Protein AF-0000000080268699 (afdb_homodimer)

Radius of gyration: 21.42 Å; Cα contacts (8 Å, |Δi|>4): 950; chains: 2; bounding box: 48×57×54 Å

Structure (mmCIF, N/CA/C/O backbone):
data_AF-0000000080268699-model_v1
#
loop_
_entity.id
_entity.type
_entity.pdbx_description
1 polymer 'Precorrin-6Y C5,15-methyltransferase (Decarboxylating)'
#
loop_
_atom_site.group_PDB
_atom_site.id
_atom_site.type_symbol
_atom_site.label_atom_id
_atom_site.label_alt_id
_atom_site.label_comp_id
_atom_site.label_asym_id
_atom_site.label_entity_id
_atom_site.label_seq_id
_atom_site.pdbx_PDB_ins_code
_atom_site.Cartn_x
_atom_site.Cartn_y
_atom_site.Cartn_z
_atom_site.occupancy
_atom_site.B_iso_or_equiv
_atom_site.auth_seq_id
_atom_site.auth_comp_id
_atom_site.auth_asym_id
_atom_site.auth_atom_id
_atom_site.pdbx_PDB_model_num
ATOM 1 N N . MET A 1 1 ? 3.432 -31.562 -0.06 1 67.75 1 MET A N 1
ATOM 2 C CA . MET A 1 1 ? 3.104 -30.234 -0.581 1 67.75 1 MET A CA 1
ATOM 3 C C . MET A 1 1 ? 4.363 -29.484 -1.008 1 67.75 1 MET A C 1
ATOM 5 O O . MET A 1 1 ? 5.434 -29.688 -0.439 1 67.75 1 MET A O 1
ATOM 9 N N . GLN A 1 2 ? 4.359 -28.906 -2.238 1 90.81 2 GLN A N 1
ATOM 10 C CA . GLN A 1 2 ? 5.551 -28.234 -2.742 1 90.81 2 GLN A CA 1
ATOM 11 C C . GLN A 1 2 ? 5.914 -27.031 -1.877 1 90.81 2 GLN A C 1
ATOM 13 O O . GLN A 1 2 ? 5.035 -26.266 -1.478 1 90.81 2 GLN A O 1
ATOM 18 N N . ASN A 1 3 ? 7.18 -27.047 -1.435 1 97.25 3 ASN A N 1
ATOM 19 C CA . ASN A 1 3 ? 7.645 -25.906 -0.644 1 97.25 3 ASN A CA 1
ATOM 20 C C . ASN A 1 3 ? 7.426 -24.594 -1.375 1 97.25 3 ASN A C 1
ATOM 22 O O . ASN A 1 3 ? 7.34 -24.562 -2.604 1 97.25 3 ASN A O 1
ATOM 26 N N . LYS A 1 4 ? 7.285 -23.594 -0.6 1 98.5 4 LYS A N 1
ATOM 27 C CA . LYS A 1 4 ? 6.926 -22.297 -1.169 1 98.5 4 LYS A CA 1
ATOM 28 C C . LYS A 1 4 ? 8.023 -21.266 -0.925 1 98.5 4 LYS A C 1
ATOM 30 O O . LYS A 1 4 ? 8.852 -21.438 -0.022 1 98.5 4 LYS A O 1
ATOM 35 N N . ILE A 1 5 ? 8.039 -20.297 -1.809 1 98.88 5 ILE A N 1
ATOM 36 C CA . ILE A 1 5 ? 8.758 -19.047 -1.569 1 98.88 5 ILE A CA 1
ATOM 37 C C . ILE A 1 5 ? 7.832 -18.047 -0.887 1 98.88 5 ILE A C 1
ATOM 39 O O . ILE A 1 5 ? 6.824 -17.625 -1.464 1 98.88 5 ILE A O 1
ATOM 43 N N . ILE A 1 6 ? 8.141 -17.688 0.311 1 98.88 6 ILE A N 1
ATOM 44 C CA . ILE A 1 6 ? 7.383 -16.688 1.041 1 98.88 6 ILE A CA 1
ATOM 45 C C . ILE A 1 6 ? 8.117 -15.344 0.971 1 98.88 6 ILE A C 1
ATOM 47 O O . ILE A 1 6 ? 9.18 -15.172 1.574 1 98.88 6 ILE A O 1
ATOM 51 N N . VAL A 1 7 ? 7.59 -14.461 0.186 1 98.88 7 VAL A N 1
ATOM 52 C CA . VAL A 1 7 ? 8.203 -13.148 0.042 1 98.88 7 VAL A CA 1
ATOM 53 C C . VAL A 1 7 ? 7.527 -12.156 0.992 1 98.88 7 VAL A C 1
ATOM 55 O O . VAL A 1 7 ? 6.316 -11.93 0.911 1 98.88 7 VAL A O 1
ATOM 58 N N . VAL A 1 8 ? 8.312 -11.539 1.861 1 98.88 8 VAL A N 1
ATOM 59 C CA . VAL A 1 8 ? 7.805 -10.703 2.945 1 98.88 8 VAL A CA 1
ATOM 60 C C . VAL A 1 8 ? 8.242 -9.25 2.725 1 98.88 8 VAL A C 1
ATOM 62 O O . VAL A 1 8 ? 9.438 -8.961 2.621 1 98.88 8 VAL A O 1
ATOM 65 N N . GLY A 1 9 ? 7.207 -8.367 2.617 1 98.88 9 GLY A N 1
ATOM 66 C CA . GLY A 1 9 ? 7.52 -6.949 2.725 1 98.88 9 GLY A CA 1
ATOM 67 C C . GLY A 1 9 ? 7.801 -6.508 4.148 1 98.88 9 GLY A C 1
ATOM 68 O O . GLY A 1 9 ? 6.914 -6.559 5.004 1 98.88 9 GLY A O 1
ATOM 69 N N . ILE A 1 10 ? 8.984 -5.992 4.363 1 98.75 10 ILE A N 1
ATOM 70 C CA . ILE A 1 10 ? 9.359 -5.68 5.738 1 98.75 10 ILE A CA 1
ATOM 71 C C . ILE A 1 10 ? 9.188 -4.184 5.992 1 98.75 10 ILE A C 1
ATOM 73 O O . ILE A 1 10 ? 9.625 -3.666 7.023 1 98.75 10 ILE A O 1
ATOM 77 N N . GLY A 1 11 ? 8.602 -3.492 5.055 1 98.31 11 GLY A N 1
ATOM 78 C CA . GLY A 1 11 ? 8.219 -2.105 5.273 1 98.31 11 GLY A CA 1
ATOM 79 C C . GLY A 1 11 ? 9.375 -1.136 5.121 1 98.31 11 GLY A C 1
ATOM 80 O O . GLY A 1 11 ? 10.375 -1.454 4.48 1 98.31 11 GLY A O 1
ATOM 81 N N . PRO A 1 12 ? 9.18 0.073 5.691 1 97.62 12 PRO A N 1
ATOM 82 C CA . PRO A 1 12 ? 10.086 1.186 5.402 1 97.62 12 PRO A CA 1
ATOM 83 C C . PRO A 1 12 ? 11.297 1.226 6.336 1 97.62 12 PRO A C 1
ATOM 85 O O . PRO A 1 12 ? 12 2.238 6.402 1 97.62 12 PRO A O 1
ATOM 88 N N . GLY A 1 13 ? 11.578 0.227 7.109 1 96.06 13 GLY A N 1
ATOM 89 C CA . GLY A 1 13 ? 12.781 0.203 7.926 1 96.06 13 GLY A CA 1
ATOM 90 C C . GLY A 1 13 ? 12.492 0.01 9.406 1 96.06 13 GLY A C 1
ATOM 91 O O . GLY A 1 13 ? 13.031 -0.903 10.031 1 96.06 13 GLY A O 1
ATOM 92 N N . ASN A 1 14 ? 11.609 0.824 9.945 1 96.75 14 ASN A N 1
ATOM 93 C CA . ASN A 1 14 ? 11.188 0.729 11.336 1 96.75 14 ASN A CA 1
ATOM 94 C C . ASN A 1 14 ? 10.391 -0.545 11.594 1 96.75 14 ASN A C 1
ATOM 96 O O . ASN A 1 14 ? 9.367 -0.782 10.953 1 96.75 14 ASN A O 1
ATOM 100 N N . PRO A 1 15 ? 10.797 -1.366 12.539 1 95.81 15 PRO A N 1
ATOM 101 C CA . PRO A 1 15 ? 10.117 -2.643 12.781 1 95.81 15 PRO A CA 1
ATOM 102 C C . PRO A 1 15 ? 8.664 -2.469 13.203 1 95.81 15 PRO A C 1
ATOM 104 O O . PRO A 1 15 ? 7.863 -3.4 13.07 1 95.81 15 PRO A O 1
ATOM 107 N N . ASP A 1 16 ? 8.352 -1.323 13.68 1 97.75 16 ASP A N 1
ATOM 108 C CA . ASP A 1 16 ? 6.973 -1.076 14.094 1 97.75 16 ASP A CA 1
ATOM 109 C C . ASP A 1 16 ? 6.031 -1.044 12.891 1 97.75 16 ASP A C 1
ATOM 111 O O . ASP A 1 16 ? 4.809 -1.042 13.055 1 97.75 16 ASP A O 1
ATOM 115 N N . TYR A 1 17 ? 6.621 -1.088 11.695 1 98.62 17 TYR A N 1
ATOM 116 C CA . TYR A 1 17 ? 5.797 -1.034 10.492 1 98.62 17 TYR A CA 1
ATOM 117 C C . TYR A 1 17 ? 5.836 -2.361 9.742 1 98.62 17 TYR A C 1
ATOM 119 O O . TYR A 1 17 ? 5.387 -2.447 8.602 1 98.62 17 TYR A O 1
ATOM 127 N N . ILE A 1 18 ? 6.387 -3.383 10.297 1 98.69 18 ILE A N 1
ATOM 128 C CA . ILE A 1 18 ? 6.309 -4.723 9.727 1 98.69 18 ILE A CA 1
ATOM 129 C C . ILE A 1 18 ? 5.074 -5.445 10.266 1 98.69 18 ILE A C 1
ATOM 131 O O . ILE A 1 18 ? 4.855 -5.48 11.477 1 98.69 18 ILE A O 1
ATOM 135 N N . VAL A 1 19 ? 4.27 -6.008 9.406 1 98.81 19 VAL A N 1
ATOM 136 C CA . VAL A 1 19 ? 3.07 -6.699 9.875 1 98.81 19 VAL A CA 1
ATOM 137 C C . VAL A 1 19 ? 3.463 -7.977 10.617 1 98.81 19 VAL A C 1
ATOM 139 O O . VAL A 1 19 ? 4.406 -8.664 10.219 1 98.81 19 VAL A O 1
ATOM 142 N N . PRO A 1 20 ? 2.742 -8.359 11.648 1 98.69 20 PRO A N 1
ATOM 143 C CA . PRO A 1 20 ? 3.062 -9.547 12.445 1 98.69 20 PRO A CA 1
ATOM 144 C C . PRO A 1 20 ? 3.145 -10.812 11.602 1 98.69 20 PRO A C 1
ATOM 146 O O . PRO A 1 20 ? 4 -11.664 11.844 1 98.69 20 PRO A O 1
ATOM 149 N N . LYS A 1 21 ? 2.303 -10.961 10.594 1 98.69 21 LYS A N 1
ATOM 150 C CA . LYS A 1 21 ? 2.359 -12.117 9.711 1 98.69 21 LYS A CA 1
ATOM 151 C C . LYS A 1 21 ? 3.744 -12.266 9.086 1 98.69 21 LYS A C 1
ATOM 153 O O . LYS A 1 21 ? 4.27 -13.383 8.984 1 98.69 21 LYS A O 1
ATOM 158 N N . GLY A 1 22 ? 4.285 -11.109 8.664 1 98.69 22 GLY A N 1
ATOM 159 C CA . GLY A 1 22 ? 5.613 -11.109 8.07 1 98.69 22 GLY A CA 1
ATOM 160 C C . GLY A 1 22 ? 6.707 -11.461 9.055 1 98.69 22 GLY A C 1
ATOM 161 O O . GLY A 1 22 ? 7.578 -12.281 8.766 1 98.69 22 GLY A O 1
ATOM 162 N N . LEU A 1 23 ? 6.652 -10.852 10.203 1 98.31 23 LEU A N 1
ATOM 163 C CA . LEU A 1 23 ? 7.656 -11.094 11.234 1 98.3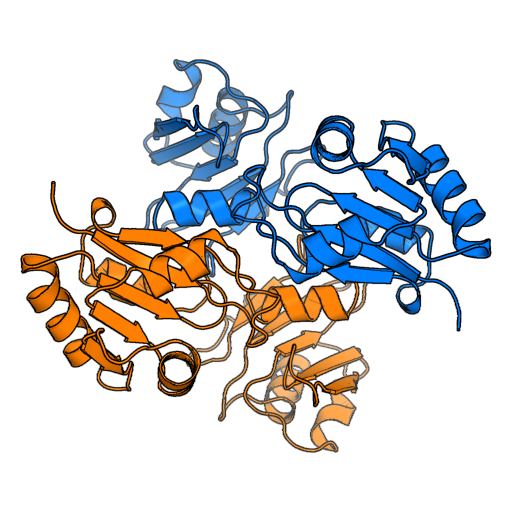1 23 LEU A CA 1
ATOM 164 C C . LEU A 1 23 ? 7.664 -12.562 11.648 1 98.31 23 LEU A C 1
ATOM 166 O O . LEU A 1 23 ? 8.727 -13.156 11.836 1 98.31 23 LEU A O 1
ATOM 170 N N . ASN A 1 24 ? 6.5 -13.156 11.812 1 98.44 24 ASN A N 1
ATOM 171 C CA . ASN A 1 24 ? 6.391 -14.562 12.164 1 98.44 24 ASN A CA 1
ATOM 172 C C . ASN A 1 24 ? 7.02 -15.461 11.102 1 98.44 24 ASN A C 1
ATOM 174 O O . ASN A 1 24 ? 7.719 -16.422 11.43 1 98.44 24 ASN A O 1
ATOM 178 N N . ALA A 1 25 ? 6.762 -15.156 9.828 1 98.75 25 ALA A N 1
ATOM 179 C CA . ALA A 1 25 ? 7.359 -15.922 8.734 1 98.75 25 ALA A CA 1
ATOM 180 C C . ALA A 1 25 ? 8.883 -15.852 8.789 1 98.75 25 ALA A C 1
ATOM 182 O O . ALA A 1 25 ? 9.562 -16.859 8.594 1 98.75 25 ALA A O 1
ATOM 183 N N . ILE A 1 26 ? 9.375 -14.68 9.062 1 98.69 26 ILE A N 1
ATOM 184 C CA . ILE A 1 26 ? 10.812 -14.461 9.133 1 98.69 26 ILE A CA 1
ATOM 185 C C . ILE A 1 26 ? 11.406 -15.289 10.266 1 98.69 26 ILE A C 1
ATOM 187 O O . ILE A 1 26 ? 12.406 -15.992 10.07 1 98.69 26 ILE A O 1
ATOM 191 N N . ARG A 1 27 ? 10.805 -15.273 11.391 1 97.75 27 ARG A N 1
ATOM 192 C CA . ARG A 1 27 ? 11.305 -15.953 12.578 1 97.75 27 ARG A CA 1
ATOM 193 C C . ARG A 1 27 ? 11.312 -17.469 12.391 1 97.75 27 ARG A C 1
ATOM 195 O O . ARG A 1 27 ? 12.211 -18.156 12.883 1 97.75 27 ARG A O 1
ATOM 202 N N . GLN A 1 28 ? 10.445 -17.969 11.633 1 97.75 28 GLN A N 1
ATOM 203 C CA . GLN A 1 28 ? 10.266 -19.406 11.5 1 97.75 28 GLN A CA 1
ATOM 204 C C . GLN A 1 28 ? 11.07 -19.953 10.328 1 97.75 28 GLN A C 1
ATOM 206 O O . GLN A 1 28 ? 11.133 -21.172 10.125 1 97.75 28 GLN A O 1
ATOM 211 N N . ALA A 1 29 ? 11.703 -19.156 9.609 1 98.5 29 ALA A N 1
ATOM 212 C CA . ALA A 1 29 ? 12.367 -19.562 8.375 1 98.5 29 ALA A CA 1
ATOM 213 C C . ALA A 1 29 ? 13.609 -20.391 8.672 1 98.5 29 ALA A C 1
ATOM 215 O O . ALA A 1 29 ? 14.367 -20.094 9.594 1 98.5 29 ALA A O 1
ATOM 216 N N . LYS A 1 30 ? 13.75 -21.422 7.918 1 98.56 30 LYS A N 1
ATOM 217 C CA . LYS A 1 30 ? 15.016 -22.141 7.891 1 98.56 30 LYS A CA 1
ATOM 218 C C . LYS A 1 30 ? 16.016 -21.469 6.949 1 98.56 30 LYS A C 1
ATOM 220 O O . LYS A 1 30 ? 17.203 -21.359 7.266 1 98.56 30 LYS A O 1
ATOM 225 N N . PHE A 1 31 ? 15.531 -21.109 5.797 1 98.88 31 PHE A N 1
ATOM 226 C CA . PHE A 1 31 ? 16.297 -20.391 4.785 1 98.88 31 PHE A CA 1
ATOM 227 C C . PHE A 1 31 ? 15.781 -18.969 4.621 1 98.88 31 PHE A C 1
ATOM 229 O O . PHE A 1 31 ? 14.594 -18.75 4.355 1 98.88 31 PHE A O 1
ATOM 236 N N . LEU A 1 32 ? 16.719 -18.016 4.758 1 98.81 32 LEU A N 1
ATOM 237 C CA . LEU A 1 32 ? 16.344 -16.609 4.766 1 98.81 32 LEU A CA 1
ATOM 238 C C . LEU A 1 32 ? 17.188 -15.812 3.77 1 98.81 32 LEU A C 1
ATOM 240 O O . LEU A 1 32 ? 18.406 -15.844 3.822 1 98.81 32 LEU A O 1
ATOM 244 N N . VAL A 1 33 ? 16.469 -15.18 2.82 1 98.81 33 VAL A N 1
ATOM 245 C CA . VAL A 1 33 ? 17.078 -14.312 1.818 1 98.81 33 VAL A CA 1
ATOM 246 C C . VAL A 1 33 ? 16.719 -12.859 2.109 1 98.81 33 VAL A C 1
ATOM 248 O O . VAL A 1 33 ? 15.594 -12.562 2.521 1 98.81 33 VAL A O 1
ATOM 251 N N . GLY A 1 34 ? 17.641 -11.914 1.938 1 98.5 34 GLY A N 1
ATOM 252 C CA . GLY A 1 34 ? 17.312 -10.508 2.135 1 98.5 34 GLY A CA 1
ATOM 253 C C . GLY A 1 34 ? 18.5 -9.594 1.925 1 98.5 34 GLY A C 1
ATOM 254 O O . GLY A 1 34 ? 19.641 -10.055 1.764 1 98.5 34 GLY A O 1
ATOM 255 N N . GLY A 1 35 ? 18.203 -8.328 1.848 1 97.19 35 GLY A N 1
ATOM 256 C CA . GLY A 1 35 ? 19.297 -7.375 1.834 1 97.19 35 GLY A CA 1
ATOM 257 C C . GLY A 1 35 ? 20.188 -7.469 3.061 1 97.19 35 GLY A C 1
ATOM 258 O O . GLY A 1 35 ? 19.766 -7.969 4.105 1 97.19 35 GLY A O 1
ATOM 259 N N . ARG A 1 36 ? 21.391 -6.949 2.945 1 96.06 36 ARG A N 1
ATOM 260 C CA . ARG A 1 36 ? 22.375 -7.043 4.031 1 96.06 36 ARG A CA 1
ATOM 261 C C . ARG A 1 36 ? 21.828 -6.395 5.305 1 96.06 36 ARG A C 1
ATOM 263 O O . ARG A 1 36 ? 22 -6.941 6.398 1 96.06 36 ARG A O 1
ATOM 270 N N . ARG A 1 37 ? 21.234 -5.301 5.176 1 94 37 ARG A N 1
ATOM 271 C CA . ARG A 1 37 ? 20.703 -4.598 6.332 1 94 37 ARG A CA 1
ATOM 272 C C . ARG A 1 37 ? 19.578 -5.406 6.984 1 94 37 ARG A C 1
ATOM 274 O O . ARG A 1 37 ? 19.531 -5.52 8.211 1 94 37 ARG A O 1
ATOM 281 N N . ALA A 1 38 ? 18.656 -5.918 6.172 1 97.19 38 ALA A N 1
ATOM 282 C CA . ALA A 1 38 ? 17.562 -6.73 6.688 1 97.19 38 ALA A CA 1
ATOM 283 C C . ALA A 1 38 ? 18.094 -7.977 7.398 1 97.19 38 ALA A C 1
ATOM 285 O O . ALA A 1 38 ? 17.609 -8.328 8.484 1 97.19 38 ALA A O 1
ATOM 286 N N . LEU A 1 39 ? 19.062 -8.672 6.785 1 98.06 39 LEU A N 1
ATOM 287 C CA . LEU A 1 39 ? 19.625 -9.875 7.383 1 98.06 39 LEU A CA 1
ATOM 288 C C . LEU A 1 39 ? 20.281 -9.555 8.727 1 98.06 39 LEU A C 1
ATOM 290 O O . LEU A 1 39 ? 20.141 -10.312 9.688 1 98.06 39 LEU A O 1
ATOM 294 N N . SER A 1 40 ? 20.984 -8.438 8.789 1 97.06 40 SER A N 1
ATOM 295 C CA . SER A 1 40 ? 21.609 -8.031 10.039 1 97.06 40 SER A CA 1
ATOM 296 C C . SER A 1 40 ? 20.578 -7.777 11.125 1 97.06 40 SER A C 1
ATOM 298 O O . SER A 1 40 ? 20.828 -8.008 12.312 1 97.06 40 SER A O 1
ATOM 300 N N . GLN A 1 41 ? 19.484 -7.344 10.758 1 96.31 41 GLN A N 1
ATOM 301 C CA . GLN A 1 41 ? 18.453 -6.938 11.703 1 96.31 41 GLN A CA 1
ATOM 302 C C . GLN A 1 41 ? 17.641 -8.133 12.172 1 96.31 41 GLN A C 1
ATOM 304 O O . GLN A 1 41 ? 17.234 -8.203 13.336 1 96.31 41 GLN A O 1
ATOM 309 N N . PHE A 1 42 ? 17.375 -9.117 11.273 1 97.81 42 PHE A N 1
ATOM 310 C CA . PHE A 1 42 ? 16.312 -10.055 11.594 1 97.81 42 PHE A CA 1
ATOM 311 C C . PHE A 1 42 ? 16.844 -11.484 11.672 1 97.81 42 PHE A C 1
ATOM 313 O O . PHE A 1 42 ? 16.219 -12.352 12.266 1 97.81 42 PHE A O 1
ATOM 320 N N . ALA A 1 43 ? 17.938 -11.734 11.016 1 97.88 43 ALA A N 1
ATOM 321 C CA . ALA A 1 43 ? 18.422 -13.117 10.938 1 97.88 43 ALA A CA 1
ATOM 322 C C . ALA A 1 43 ? 18.906 -13.602 12.297 1 97.88 43 ALA A C 1
ATOM 324 O O . ALA A 1 43 ? 19.453 -12.828 13.094 1 97.88 43 ALA A O 1
ATOM 325 N N . VAL A 1 44 ? 18.719 -14.891 12.516 1 97.31 44 VAL A N 1
ATOM 326 C CA . VAL A 1 44 ? 19.25 -15.531 13.719 1 97.31 44 VAL A CA 1
ATOM 327 C C . VAL A 1 44 ? 20.188 -16.672 13.336 1 97.31 44 VAL A C 1
ATOM 329 O O . VAL A 1 44 ? 20.172 -17.125 12.195 1 97.31 44 VAL A O 1
ATOM 332 N N . ASP A 1 45 ? 20.938 -17.219 14.258 1 95.56 45 ASP A N 1
ATOM 333 C CA . ASP A 1 45 ? 22.062 -18.125 14.008 1 95.56 45 ASP A CA 1
ATOM 334 C C . ASP A 1 45 ? 21.594 -19.438 13.398 1 95.56 45 ASP A C 1
ATOM 336 O O . ASP A 1 45 ? 22.297 -20.062 12.609 1 95.56 45 ASP A O 1
ATOM 340 N N . GLU A 1 46 ? 20.422 -19.859 13.68 1 96.44 46 GLU A N 1
ATOM 341 C CA . GLU A 1 46 ? 19.938 -21.156 13.242 1 96.44 46 GLU A CA 1
ATOM 342 C C . GLU A 1 46 ? 19.5 -21.125 11.781 1 96.44 46 GLU A C 1
ATOM 344 O O . GLU A 1 46 ? 19.312 -22.172 11.164 1 96.44 46 GLU A O 1
ATOM 349 N N . GLN A 1 47 ? 19.469 -19.953 11.25 1 98.31 47 GLN A N 1
ATOM 350 C CA . GLN A 1 47 ? 18.984 -19.797 9.875 1 98.31 47 GLN A CA 1
ATOM 351 C C . GLN A 1 47 ? 20.141 -19.766 8.891 1 98.31 47 GLN A C 1
ATOM 353 O O . GLN A 1 47 ? 21.172 -19.156 9.164 1 98.31 47 GLN A O 1
ATOM 358 N N . GLU A 1 48 ? 20 -20.453 7.801 1 98.62 48 GLU A N 1
ATOM 359 C CA . GLU A 1 48 ? 20.906 -20.25 6.672 1 98.62 48 GLU A CA 1
ATOM 360 C C . GLU A 1 48 ? 20.469 -19.078 5.805 1 98.62 48 GLU A C 1
ATOM 362 O O . GLU A 1 48 ? 19.328 -19.016 5.359 1 98.62 48 GLU A O 1
ATOM 367 N N . THR A 1 49 ? 21.422 -18.125 5.586 1 98.62 49 THR A N 1
ATOM 368 C CA . THR A 1 49 ? 21.031 -16.875 4.957 1 98.62 49 THR A CA 1
ATOM 369 C C . THR A 1 49 ? 21.734 -16.703 3.613 1 98.62 49 THR A C 1
ATOM 371 O O . THR A 1 49 ? 22.766 -17.328 3.361 1 98.62 49 THR A O 1
ATOM 374 N N . CYS A 1 50 ? 21.125 -15.945 2.736 1 98.38 50 CYS A N 1
ATOM 375 C CA . CYS A 1 50 ? 21.688 -15.508 1.462 1 98.38 50 CYS A CA 1
ATOM 376 C C . CYS A 1 50 ? 21.391 -14.031 1.219 1 98.38 50 CYS A C 1
ATOM 378 O O . CYS A 1 50 ? 20.234 -13.625 1.147 1 98.38 50 CYS A O 1
ATOM 380 N N . PRO A 1 51 ? 22.422 -13.195 1.062 1 97.69 51 PRO A N 1
ATOM 381 C CA . PRO A 1 51 ? 22.172 -11.773 0.787 1 97.69 51 PRO A CA 1
ATOM 382 C C . PRO A 1 51 ? 21.719 -11.523 -0.649 1 97.69 51 PRO A C 1
ATOM 384 O O . PRO A 1 51 ? 22.188 -12.188 -1.575 1 97.69 51 PRO A O 1
ATOM 387 N N . ILE A 1 52 ? 20.734 -10.648 -0.784 1 95.25 52 ILE A N 1
ATOM 388 C CA . ILE A 1 52 ? 20.375 -10.148 -2.109 1 95.25 52 ILE A CA 1
ATOM 389 C C . ILE A 1 52 ? 21.453 -9.172 -2.594 1 95.25 52 ILE A C 1
ATOM 391 O O . ILE A 1 52 ? 21.688 -8.133 -1.967 1 95.25 52 ILE A O 1
ATOM 395 N N . THR A 1 53 ? 22.062 -9.5 -3.627 1 91 53 THR A N 1
ATOM 396 C CA . THR A 1 53 ? 23.078 -8.664 -4.246 1 91 53 THR A CA 1
ATOM 397 C C . THR A 1 53 ? 22.734 -8.359 -5.699 1 91 53 THR A C 1
ATOM 399 O O . THR A 1 53 ? 21.609 -8.617 -6.137 1 91 53 THR A O 1
ATOM 402 N N . ALA A 1 54 ? 23.766 -7.742 -6.34 1 87.62 54 ALA A N 1
ATOM 403 C CA . ALA A 1 54 ? 23.594 -7.477 -7.762 1 87.62 54 ALA A CA 1
ATOM 404 C C . ALA A 1 54 ? 23.5 -8.773 -8.562 1 87.62 54 ALA A C 1
ATOM 406 O O . ALA A 1 54 ? 22.984 -8.797 -9.672 1 87.62 54 ALA A O 1
ATOM 407 N N . ASP A 1 55 ? 24.016 -9.758 -7.98 1 92.62 55 ASP A N 1
ATOM 408 C CA . ASP A 1 55 ? 23.938 -11.078 -8.609 1 92.62 55 ASP A CA 1
ATOM 409 C C . ASP A 1 55 ? 22.578 -11.734 -8.344 1 92.62 55 ASP A C 1
ATOM 411 O O . ASP A 1 55 ? 22.5 -12.703 -7.586 1 92.62 55 ASP A O 1
ATOM 415 N N . ILE A 1 56 ? 21.562 -11.352 -9.023 1 93.88 56 ILE A N 1
ATOM 416 C CA . ILE A 1 56 ? 20.188 -11.812 -8.828 1 93.88 56 ILE A CA 1
ATOM 417 C C . ILE A 1 56 ? 20.094 -13.289 -9.188 1 93.88 56 ILE A C 1
ATOM 419 O O . ILE A 1 56 ? 19.359 -14.047 -8.547 1 93.88 56 ILE A O 1
ATOM 423 N N . GLN A 1 57 ? 20.875 -13.711 -10.195 1 95.62 57 GLN A N 1
ATOM 424 C CA . GLN A 1 57 ? 20.844 -15.117 -10.586 1 95.62 57 GLN A CA 1
ATOM 425 C C . GLN A 1 57 ? 21.359 -16.016 -9.461 1 95.62 57 GLN A C 1
ATOM 427 O O . GLN A 1 57 ? 20.828 -17.109 -9.242 1 95.62 57 GLN A O 1
ATOM 432 N N . GLY A 1 58 ? 22.391 -15.555 -8.852 1 97.06 58 GLY A N 1
ATOM 433 C CA . GLY A 1 58 ? 22.875 -16.297 -7.699 1 97.06 58 GLY A CA 1
ATOM 434 C C . GLY A 1 58 ? 21.828 -16.438 -6.605 1 97.06 58 GLY A C 1
ATOM 435 O O . GLY A 1 58 ? 21.719 -17.5 -5.988 1 97.06 58 GLY A O 1
ATOM 436 N N . VAL A 1 59 ? 21.078 -15.414 -6.359 1 97.75 59 VAL A N 1
ATOM 437 C CA . VAL A 1 59 ? 20 -15.438 -5.375 1 97.75 59 VAL A CA 1
ATOM 438 C C . VAL A 1 59 ? 18.938 -16.453 -5.797 1 97.75 59 VAL A C 1
ATOM 440 O O . VAL A 1 59 ? 18.5 -17.266 -4.984 1 97.75 59 VAL A O 1
ATOM 443 N N . MET A 1 60 ? 18.594 -16.5 -7.105 1 98.25 60 MET A N 1
ATOM 444 C CA . MET A 1 60 ? 17.594 -17.438 -7.621 1 98.25 60 MET A CA 1
ATOM 445 C C . MET A 1 60 ? 18.094 -18.875 -7.496 1 98.25 60 MET A C 1
ATOM 447 O O . MET A 1 60 ? 17.312 -19.766 -7.16 1 98.25 60 MET A O 1
ATOM 451 N N . ASP A 1 61 ? 19.359 -19.062 -7.734 1 98.19 61 ASP A N 1
ATOM 452 C CA . ASP A 1 61 ? 19.938 -20.391 -7.625 1 98.19 61 ASP A CA 1
ATOM 453 C C . ASP A 1 61 ? 19.906 -20.891 -6.18 1 98.19 61 ASP A C 1
ATOM 455 O O . ASP A 1 61 ? 19.594 -22.062 -5.93 1 98.19 61 ASP A O 1
ATOM 459 N N . PHE A 1 62 ? 20.25 -20.047 -5.281 1 98.56 62 PHE A N 1
ATOM 460 C CA . PHE A 1 62 ? 20.156 -20.406 -3.869 1 98.56 62 PHE A CA 1
ATOM 461 C C . PHE A 1 62 ? 18.734 -20.828 -3.514 1 98.56 62 PHE A C 1
ATOM 463 O O . PHE A 1 62 ? 18.516 -21.875 -2.912 1 98.56 62 PHE A O 1
ATOM 470 N N . ILE A 1 63 ? 17.719 -20 -3.875 1 98.69 63 ILE A N 1
ATOM 471 C CA . ILE A 1 63 ? 16.312 -20.266 -3.568 1 98.69 63 ILE A CA 1
ATOM 472 C C . ILE A 1 63 ? 15.898 -21.609 -4.172 1 98.69 63 ILE A C 1
ATOM 474 O O . ILE A 1 63 ? 15.328 -22.453 -3.479 1 98.69 63 ILE A O 1
ATOM 478 N N . ARG A 1 64 ? 16.281 -21.859 -5.418 1 98 64 ARG A N 1
ATOM 479 C CA . ARG A 1 64 ? 15.922 -23.094 -6.113 1 98 64 ARG A CA 1
ATOM 480 C C . ARG A 1 64 ? 16.469 -24.312 -5.375 1 98 64 ARG A C 1
ATOM 482 O O . ARG A 1 64 ? 15.766 -25.312 -5.207 1 98 64 ARG A O 1
ATOM 489 N N . GLY A 1 65 ? 17.641 -24.219 -4.996 1 98.12 65 GLY A N 1
ATOM 490 C CA . GLY A 1 65 ? 18.266 -25.312 -4.285 1 98.12 65 GLY A CA 1
ATOM 491 C C . GLY A 1 65 ? 17.641 -25.594 -2.934 1 98.12 65 GLY A C 1
ATOM 492 O O . GLY A 1 65 ? 17.391 -26.75 -2.592 1 98.12 65 GLY A O 1
ATOM 493 N N . LYS A 1 66 ? 17.344 -24.562 -2.213 1 98.5 66 LYS A N 1
ATOM 494 C CA . LYS A 1 66 ? 16.875 -24.719 -0.837 1 98.5 66 LYS A CA 1
ATOM 495 C C . LYS A 1 66 ? 15.398 -25.094 -0.797 1 98.5 66 LYS A C 1
ATOM 497 O O . LYS A 1 66 ? 14.945 -25.75 0.147 1 98.5 66 LYS A O 1
ATOM 502 N N . LEU A 1 67 ? 14.672 -24.766 -1.81 1 98 67 LEU A N 1
ATOM 503 C CA . LEU A 1 67 ? 13.25 -25.094 -1.885 1 98 67 LEU A CA 1
ATOM 504 C C . LEU A 1 67 ? 13.039 -26.609 -1.851 1 98 67 LEU A C 1
ATOM 506 O O . LEU A 1 67 ? 11.945 -27.078 -1.543 1 98 67 LEU A O 1
ATOM 510 N N . GLN A 1 68 ? 14.055 -27.312 -2.252 1 97.06 68 GLN A N 1
ATOM 511 C CA . GLN A 1 68 ? 13.969 -28.766 -2.213 1 97.06 68 GLN A CA 1
ATOM 512 C C . GLN A 1 68 ? 13.93 -29.266 -0.776 1 97.06 68 GLN A C 1
ATOM 514 O O . GLN A 1 68 ? 13.547 -30.422 -0.531 1 97.06 68 GLN A O 1
ATOM 519 N N . GLN A 1 69 ? 14.25 -28.438 0.115 1 97.88 69 GLN A N 1
ATOM 520 C CA . GLN A 1 69 ? 14.391 -28.859 1.506 1 97.88 69 GLN A CA 1
ATOM 521 C C . GLN A 1 69 ? 13.281 -28.266 2.373 1 97.88 69 GLN A C 1
ATOM 523 O O . GLN A 1 69 ? 12.75 -28.938 3.252 1 97.88 69 GLN A O 1
ATOM 528 N N . ALA A 1 70 ? 12.969 -27.094 2.164 1 98.19 70 ALA A N 1
ATOM 529 C CA . ALA A 1 70 ? 11.984 -26.375 2.967 1 98.19 70 ALA A CA 1
ATOM 530 C C . ALA A 1 70 ? 11.555 -25.078 2.277 1 98.19 70 ALA A C 1
ATOM 532 O O . ALA A 1 70 ? 12.086 -24.719 1.226 1 98.19 70 ALA A O 1
ATOM 533 N N . ASP A 1 71 ? 10.531 -24.406 2.854 1 98.69 71 ASP A N 1
ATOM 534 C CA . ASP A 1 71 ? 10.164 -23.062 2.396 1 98.69 71 ASP A CA 1
ATOM 535 C C . ASP A 1 71 ? 11.344 -22.109 2.502 1 98.69 71 ASP A C 1
ATOM 537 O O . ASP A 1 71 ? 12.172 -22.234 3.402 1 98.69 71 ASP A O 1
ATOM 541 N N . VAL A 1 72 ? 11.406 -21.219 1.591 1 98.88 72 VAL A N 1
ATOM 542 C CA . VAL A 1 72 ? 12.391 -20.156 1.628 1 98.88 72 VAL A CA 1
ATOM 543 C C . VAL A 1 72 ? 11.688 -18.812 1.847 1 98.88 72 VAL A C 1
ATOM 545 O O . VAL A 1 72 ? 10.727 -18.484 1.151 1 98.88 72 VAL A O 1
ATOM 548 N N . VAL A 1 73 ? 12.141 -18.078 2.836 1 98.94 73 VAL A N 1
ATOM 549 C CA . VAL A 1 73 ? 11.586 -16.75 3.096 1 98.94 73 VAL A CA 1
ATOM 550 C C . VAL A 1 73 ? 12.516 -15.688 2.518 1 98.94 73 VAL A C 1
ATOM 552 O O . VAL A 1 73 ? 13.719 -15.695 2.785 1 98.94 73 VAL A O 1
ATOM 555 N N . ALA A 1 74 ? 11.977 -14.844 1.685 1 98.88 74 ALA A N 1
ATOM 556 C CA . ALA A 1 74 ? 12.727 -13.719 1.119 1 98.88 74 ALA A CA 1
ATOM 557 C C . ALA A 1 74 ? 12.188 -12.391 1.641 1 98.88 74 ALA A C 1
ATOM 559 O O . ALA A 1 74 ? 11.031 -12.047 1.405 1 98.88 74 ALA A O 1
ATOM 560 N N . MET A 1 75 ? 13.078 -11.625 2.303 1 98.69 75 MET A N 1
ATOM 561 C CA . MET A 1 75 ? 12.719 -10.305 2.812 1 98.69 75 MET A CA 1
ATOM 562 C C . MET A 1 75 ? 13.055 -9.219 1.796 1 98.69 75 MET A C 1
ATOM 564 O O . MET A 1 75 ? 14.156 -9.195 1.245 1 98.69 75 MET A O 1
ATOM 568 N N . VAL A 1 76 ? 12.086 -8.383 1.6 1 98.38 76 VAL A N 1
ATOM 569 C CA . VAL A 1 76 ? 12.375 -7.207 0.782 1 98.38 76 VAL A CA 1
ATOM 570 C C . VAL A 1 76 ? 11.914 -5.945 1.504 1 98.38 76 VAL A C 1
ATOM 572 O O . VAL A 1 76 ? 10.938 -5.977 2.254 1 98.38 76 VAL A O 1
ATOM 575 N N . SER A 1 77 ? 12.602 -4.801 1.243 1 97.19 77 SER A N 1
ATOM 576 C CA . SER A 1 77 ? 12.148 -3.512 1.748 1 97.19 77 SER A CA 1
ATOM 577 C C . SER A 1 77 ? 10.836 -3.096 1.093 1 97.19 77 SER A C 1
ATOM 579 O O . SER A 1 77 ? 10.609 -3.367 -0.088 1 97.19 77 SER A O 1
ATOM 581 N N . GLY A 1 78 ? 10 -2.477 1.87 1 98.06 78 GLY A N 1
ATOM 582 C CA . GLY A 1 78 ? 8.734 -1.987 1.355 1 98.06 78 GLY A CA 1
ATOM 583 C C . GLY A 1 78 ? 7.734 -3.096 1.081 1 98.06 78 GLY A C 1
ATOM 584 O O . GLY A 1 78 ? 7.457 -3.918 1.956 1 98.06 78 GLY A O 1
ATOM 585 N N . ASP A 1 79 ? 7.164 -3.096 -0.038 1 98.69 79 ASP A N 1
ATOM 586 C CA . ASP A 1 79 ? 6.172 -4.062 -0.495 1 98.69 79 ASP A CA 1
ATOM 587 C C . ASP A 1 79 ? 6.703 -4.883 -1.668 1 98.69 79 ASP A C 1
ATOM 589 O O . ASP A 1 79 ? 7.176 -4.324 -2.66 1 98.69 79 ASP A O 1
ATOM 593 N N . PRO A 1 80 ? 6.566 -6.238 -1.608 1 98.62 80 PRO A N 1
ATOM 594 C CA . PRO A 1 80 ? 7.094 -7.098 -2.67 1 98.62 80 PRO A CA 1
ATOM 595 C C . PRO A 1 80 ? 6.496 -6.781 -4.039 1 98.62 80 PRO A C 1
ATOM 597 O O . PRO A 1 80 ? 7.164 -6.953 -5.062 1 98.62 80 PRO A O 1
ATOM 600 N N . GLY A 1 81 ? 5.309 -6.297 -4.109 1 98.12 81 GLY A N 1
ATOM 601 C CA . GLY A 1 81 ? 4.617 -6.09 -5.375 1 98.12 81 GLY A CA 1
ATOM 602 C C . GLY A 1 81 ? 4.809 -4.691 -5.934 1 98.12 81 GLY A C 1
ATOM 603 O O . GLY A 1 81 ? 4.195 -4.332 -6.941 1 98.12 81 GLY A O 1
ATOM 604 N N . TYR A 1 82 ? 5.598 -3.883 -5.312 1 98.12 82 TYR A N 1
ATOM 605 C CA . TYR A 1 82 ? 5.77 -2.486 -5.699 1 98.12 82 TYR A CA 1
ATOM 606 C C . TYR A 1 82 ? 7.234 -2.176 -5.984 1 98.12 82 TYR A C 1
ATOM 608 O O . TYR A 1 82 ? 7.969 -1.737 -5.098 1 98.12 82 TYR A O 1
ATOM 616 N N . TYR A 1 83 ? 7.648 -2.271 -7.281 1 96.62 83 TYR A N 1
ATOM 617 C CA . TYR A 1 83 ? 9.008 -2.062 -7.762 1 96.62 83 TYR A CA 1
ATOM 618 C C . TYR A 1 83 ? 10.008 -2.854 -6.93 1 96.62 83 TYR A C 1
ATOM 620 O O . TYR A 1 83 ? 11.008 -2.303 -6.457 1 96.62 83 TYR A O 1
ATOM 628 N N . SER A 1 84 ? 9.766 -4.098 -6.785 1 95.88 84 SER A N 1
ATOM 629 C CA . SER A 1 84 ? 10.539 -4.949 -5.887 1 95.88 84 SER A CA 1
ATOM 630 C C . SER A 1 84 ? 10.828 -6.301 -6.523 1 95.88 84 SER A C 1
ATOM 632 O O . SER A 1 84 ? 10.938 -6.41 -7.746 1 95.88 84 SER A O 1
ATOM 634 N N . LEU A 1 85 ? 11.133 -7.328 -5.703 1 96 85 LEU A N 1
ATOM 635 C CA . LEU A 1 85 ? 11.727 -8.602 -6.09 1 96 85 LEU A CA 1
ATOM 636 C C . LEU A 1 85 ? 10.695 -9.531 -6.711 1 96 85 LEU A C 1
ATOM 638 O O . LEU A 1 85 ? 11.047 -10.516 -7.363 1 96 85 LEU A O 1
ATOM 642 N N . LEU A 1 86 ? 9.414 -9.203 -6.535 1 97.31 86 LEU A N 1
ATOM 643 C CA . LEU A 1 86 ? 8.367 -10.133 -6.941 1 97.31 86 LEU A CA 1
ATOM 644 C C . LEU A 1 86 ? 8.414 -10.375 -8.445 1 97.31 86 LEU A C 1
ATOM 646 O O . LEU A 1 86 ? 8.227 -11.508 -8.898 1 97.31 86 LEU A O 1
ATOM 650 N N . ASP A 1 87 ? 8.711 -9.289 -9.203 1 94.75 87 ASP A N 1
ATOM 651 C CA . ASP A 1 87 ? 8.812 -9.438 -10.656 1 94.75 87 ASP A CA 1
ATOM 652 C C . ASP A 1 87 ? 9.883 -10.461 -11.023 1 94.75 87 ASP A C 1
ATOM 654 O O . ASP A 1 87 ? 9.656 -11.32 -11.883 1 94.75 87 ASP A O 1
ATOM 658 N N . ALA A 1 88 ? 11.008 -10.352 -10.43 1 95.69 88 ALA A N 1
ATOM 659 C CA . ALA A 1 88 ? 12.109 -11.258 -10.711 1 95.69 88 ALA A CA 1
ATOM 660 C C . ALA A 1 88 ? 11.766 -12.688 -10.297 1 95.69 88 ALA A C 1
ATOM 662 O O . ALA A 1 88 ? 12.07 -13.641 -11.023 1 95.69 88 ALA A O 1
ATOM 663 N N . LEU A 1 89 ? 11.148 -12.867 -9.156 1 97.81 89 LEU A N 1
ATOM 664 C CA . LEU A 1 89 ? 10.75 -14.188 -8.688 1 97.81 89 LEU A CA 1
ATOM 665 C C . LEU A 1 89 ? 9.773 -14.844 -9.656 1 97.81 89 LEU A C 1
ATOM 667 O O . LEU A 1 89 ? 9.898 -16.031 -9.961 1 97.81 89 LEU A O 1
ATOM 671 N N . ARG A 1 90 ? 8.891 -14.07 -10.195 1 96.88 90 ARG A N 1
ATOM 672 C CA . ARG A 1 90 ? 7.844 -14.609 -11.062 1 96.88 90 ARG A CA 1
ATOM 673 C C . ARG A 1 90 ? 8.414 -15.055 -12.398 1 96.88 90 ARG A C 1
ATOM 675 O O . ARG A 1 90 ? 7.805 -15.859 -13.109 1 96.88 90 ARG A O 1
ATOM 682 N N . ARG A 1 91 ? 9.555 -14.492 -12.805 1 95.69 91 ARG A N 1
ATOM 683 C CA . ARG A 1 91 ? 10.203 -14.906 -14.047 1 95.69 91 ARG A CA 1
ATOM 684 C C . ARG A 1 91 ? 10.883 -16.266 -13.875 1 95.69 91 ARG A C 1
ATOM 686 O O . ARG A 1 91 ? 11.148 -16.953 -14.859 1 95.69 91 ARG A O 1
ATOM 693 N N . GLU A 1 92 ? 11.117 -16.562 -12.609 1 96.88 92 GLU A N 1
ATOM 694 C CA . GLU A 1 92 ? 11.938 -17.734 -12.344 1 96.88 92 GLU A CA 1
ATOM 695 C C . GLU A 1 92 ? 11.109 -18.875 -11.758 1 96.88 92 GLU A C 1
ATOM 697 O O . GLU A 1 92 ? 11.492 -20.031 -11.852 1 96.88 92 GLU A O 1
ATOM 702 N N . PHE A 1 93 ? 10.016 -18.562 -11.133 1 97.25 93 PHE A N 1
ATOM 703 C CA . PHE A 1 93 ? 9.203 -19.547 -10.43 1 97.25 93 PHE A CA 1
ATOM 704 C C . PHE A 1 93 ? 7.73 -19.391 -10.789 1 97.25 93 PHE A C 1
ATOM 706 O O . PHE A 1 93 ? 7.266 -18.281 -11.062 1 97.25 93 PHE A O 1
ATOM 713 N N . PRO A 1 94 ? 6.973 -20.516 -10.758 1 95.19 94 PRO A N 1
ATOM 714 C CA . PRO A 1 94 ? 5.527 -20.391 -10.961 1 95.19 94 PRO A CA 1
ATOM 715 C C . PRO A 1 94 ? 4.84 -19.609 -9.852 1 95.19 94 PRO A C 1
ATOM 717 O O . PRO A 1 94 ? 5.223 -19.719 -8.688 1 95.19 94 PRO A O 1
ATOM 720 N N . ALA A 1 95 ? 3.85 -18.875 -10.195 1 94.5 95 ALA A N 1
ATOM 721 C CA . ALA A 1 95 ? 3.131 -18.016 -9.266 1 94.5 95 ALA A CA 1
ATOM 722 C C . ALA A 1 95 ? 2.572 -18.812 -8.094 1 94.5 95 ALA A C 1
ATOM 724 O O . ALA A 1 95 ? 2.512 -18.312 -6.965 1 94.5 95 ALA A O 1
ATOM 725 N N . GLU A 1 96 ? 2.18 -20.016 -8.359 1 94.75 96 GLU A N 1
ATOM 726 C CA . GLU A 1 96 ? 1.561 -20.844 -7.332 1 94.75 96 GLU A CA 1
ATOM 727 C C . GLU A 1 96 ? 2.564 -21.219 -6.246 1 94.75 96 GLU A C 1
ATOM 729 O O . GLU A 1 96 ? 2.18 -21.656 -5.16 1 94.75 96 GLU A O 1
ATOM 734 N N . GLN A 1 97 ? 3.785 -21.078 -6.57 1 97.69 97 GLN A N 1
ATOM 735 C CA . GLN A 1 97 ? 4.84 -21.422 -5.621 1 97.69 97 GLN A CA 1
ATOM 736 C C . GLN A 1 97 ? 5.266 -20.203 -4.809 1 97.69 97 GLN A C 1
ATOM 738 O O . GLN A 1 97 ? 6.156 -20.297 -3.959 1 97.69 97 GLN A O 1
ATOM 743 N N . ILE A 1 98 ? 4.707 -19.094 -5.062 1 98.5 98 ILE A N 1
ATOM 744 C CA . ILE A 1 98 ? 5.078 -17.828 -4.414 1 98.5 98 ILE A CA 1
ATOM 745 C C . ILE A 1 98 ? 3.939 -17.359 -3.51 1 98.5 98 ILE A C 1
ATOM 747 O O . ILE A 1 98 ? 2.795 -17.234 -3.955 1 98.5 98 ILE A O 1
ATOM 751 N N . THR A 1 99 ? 4.207 -17.219 -2.283 1 98.69 99 THR A N 1
ATOM 752 C CA . THR A 1 99 ? 3.305 -16.594 -1.321 1 98.69 99 THR A CA 1
ATOM 753 C C . THR A 1 99 ? 3.82 -15.227 -0.909 1 98.69 99 THR A C 1
ATOM 755 O O . THR A 1 99 ? 4.969 -15.086 -0.486 1 98.69 99 THR A O 1
ATOM 758 N N . VAL A 1 100 ? 2.959 -14.258 -1.067 1 98.88 100 VAL A N 1
ATOM 759 C CA . VAL A 1 100 ? 3.393 -12.883 -0.806 1 98.88 100 VAL A CA 1
ATOM 760 C C . VAL A 1 100 ? 2.717 -12.359 0.46 1 98.88 100 VAL A C 1
ATOM 762 O O . VAL A 1 100 ? 1.498 -12.477 0.613 1 98.88 100 VAL A O 1
ATOM 765 N N . ILE A 1 101 ? 3.459 -11.852 1.363 1 98.94 101 ILE A N 1
ATOM 766 C CA . ILE A 1 101 ? 2.994 -11.047 2.486 1 98.94 101 ILE A CA 1
ATOM 767 C C . ILE A 1 101 ? 3.309 -9.57 2.23 1 98.94 101 ILE A C 1
ATOM 769 O O . ILE A 1 101 ? 4.477 -9.172 2.221 1 98.94 101 ILE A O 1
ATOM 773 N N . PRO A 1 102 ? 2.283 -8.773 1.982 1 98.88 102 PRO A N 1
ATOM 774 C CA . PRO A 1 102 ? 2.533 -7.375 1.62 1 98.88 102 PRO A CA 1
ATOM 775 C C . PRO A 1 102 ? 3.164 -6.574 2.756 1 98.88 102 PRO A C 1
ATOM 777 O O . PRO A 1 102 ? 3.191 -7.035 3.9 1 98.88 102 PRO A O 1
ATOM 780 N N . GLY A 1 103 ? 3.752 -5.445 2.441 1 98.88 103 GLY A N 1
ATOM 781 C CA . GLY A 1 103 ? 4.324 -4.5 3.389 1 98.88 103 GLY A CA 1
ATOM 782 C C . GLY A 1 103 ? 4 -3.057 3.062 1 98.88 103 GLY A C 1
ATOM 783 O O . GLY A 1 103 ? 3.439 -2.766 2.004 1 98.88 103 GLY A O 1
ATOM 784 N N . ILE A 1 104 ? 4.336 -2.18 3.951 1 98.88 104 ILE A N 1
ATOM 785 C CA . ILE A 1 104 ? 4.168 -0.746 3.748 1 98.88 104 ILE A CA 1
ATOM 786 C C . ILE A 1 104 ? 5.328 -0.203 2.914 1 98.88 104 ILE A C 1
ATOM 788 O O . ILE A 1 104 ? 6.48 -0.237 3.348 1 98.88 104 ILE A O 1
ATOM 792 N N . SER A 1 105 ? 5.055 0.263 1.729 1 98.38 105 SER A N 1
ATOM 793 C CA . SER A 1 105 ? 6.117 0.8 0.889 1 98.38 105 SER A CA 1
ATOM 794 C C . SER A 1 105 ? 6.578 2.168 1.385 1 98.38 105 SER A C 1
ATOM 796 O O . SER A 1 105 ? 5.852 2.846 2.113 1 98.38 105 SER A O 1
ATOM 798 N N . ALA A 1 106 ? 7.809 2.551 0.948 1 98.12 106 ALA A N 1
ATOM 799 C CA . ALA A 1 106 ? 8.297 3.891 1.267 1 98.12 106 ALA A CA 1
ATOM 800 C C . ALA A 1 106 ? 7.371 4.961 0.687 1 98.12 106 ALA A C 1
ATOM 802 O O . ALA A 1 106 ? 7.184 6.02 1.29 1 98.12 106 ALA A O 1
ATOM 803 N N . MET A 1 107 ? 6.801 4.66 -0.498 1 98.5 107 MET A N 1
ATOM 804 C CA . MET A 1 107 ? 5.871 5.578 -1.15 1 98.5 107 MET A CA 1
ATOM 805 C C . MET A 1 107 ? 4.637 5.805 -0.283 1 98.5 107 MET A C 1
ATOM 807 O O . MET A 1 107 ? 4.277 6.949 0.004 1 98.5 107 MET A O 1
ATOM 811 N N . GLN A 1 108 ? 4.031 4.75 0.162 1 98.56 108 GLN A N 1
ATOM 812 C CA . GLN A 1 108 ? 2.867 4.828 1.037 1 98.56 108 GLN A CA 1
ATOM 813 C C . GLN A 1 108 ? 3.191 5.594 2.316 1 98.56 108 GLN A C 1
ATOM 815 O O . GLN A 1 108 ? 2.395 6.418 2.771 1 98.56 108 GLN A O 1
ATOM 820 N N . TYR A 1 109 ? 4.309 5.297 2.889 1 98.81 109 TYR A N 1
ATOM 821 C CA . TYR A 1 109 ? 4.734 5.949 4.121 1 98.81 109 TYR A CA 1
ATOM 822 C C . TYR A 1 109 ? 4.902 7.449 3.914 1 98.81 109 TYR A C 1
ATOM 824 O O . TYR A 1 109 ? 4.504 8.25 4.766 1 98.81 109 TYR A O 1
ATOM 832 N N . ALA A 1 110 ? 5.512 7.84 2.775 1 98.75 110 ALA A N 1
ATOM 833 C CA . ALA A 1 110 ? 5.707 9.258 2.475 1 98.75 110 ALA A CA 1
ATOM 834 C C . ALA A 1 110 ? 4.375 9.992 2.418 1 98.75 110 ALA A C 1
ATOM 836 O O . ALA A 1 110 ? 4.215 11.047 3.033 1 98.75 110 ALA A O 1
ATOM 837 N N . PHE A 1 111 ? 3.432 9.43 1.729 1 98.5 111 PHE A N 1
ATOM 838 C CA . PHE A 1 111 ? 2.115 10.047 1.639 1 98.5 111 PHE A CA 1
ATOM 839 C C . PHE A 1 111 ? 1.453 10.117 3.01 1 98.5 111 PHE A C 1
ATOM 841 O O . PHE A 1 111 ? 0.778 11.094 3.334 1 98.5 111 PHE A O 1
ATOM 848 N N . ALA A 1 112 ? 1.642 9.078 3.783 1 98.62 112 ALA A N 1
ATOM 849 C CA . ALA A 1 112 ? 1.114 9.078 5.145 1 98.62 112 ALA A CA 1
ATOM 850 C C . ALA A 1 112 ? 1.726 10.211 5.969 1 98.62 112 ALA A C 1
ATOM 852 O O . ALA A 1 112 ? 1.008 10.961 6.633 1 98.62 112 ALA A O 1
ATOM 853 N N . ARG A 1 113 ? 3.035 10.359 5.891 1 97.94 113 ARG A N 1
ATOM 854 C CA . ARG A 1 113 ? 3.748 11.383 6.641 1 97.94 113 ARG A CA 1
ATOM 855 C C . ARG A 1 113 ? 3.26 12.781 6.262 1 97.94 113 ARG A C 1
ATOM 857 O O . ARG A 1 113 ? 3.248 13.688 7.094 1 97.94 113 ARG A O 1
ATOM 864 N N . LEU A 1 114 ? 2.83 12.93 5.043 1 97.56 114 LEU A N 1
ATOM 865 C CA . LEU A 1 114 ? 2.359 14.219 4.543 1 97.56 114 LEU A CA 1
ATOM 866 C C . LEU A 1 114 ? 0.859 14.375 4.77 1 97.56 114 LEU A C 1
ATOM 868 O O . LEU A 1 114 ? 0.27 15.383 4.391 1 97.56 114 LEU A O 1
ATOM 872 N N . ALA A 1 115 ? 0.219 13.359 5.332 1 97.56 115 ALA A N 1
ATOM 873 C CA . ALA A 1 115 ? -1.234 13.312 5.469 1 97.56 115 ALA A CA 1
ATOM 874 C C . ALA A 1 115 ? -1.922 13.609 4.141 1 97.56 115 ALA A C 1
ATOM 876 O O . ALA A 1 115 ? -2.865 14.398 4.086 1 97.56 115 ALA A O 1
ATOM 877 N N . LEU A 1 116 ? -1.449 12.984 3.068 1 97.38 116 LEU A N 1
ATOM 878 C CA . LEU A 1 116 ? -1.97 13.141 1.714 1 97.38 116 LEU A CA 1
ATOM 879 C C . LEU A 1 116 ? -2.527 11.82 1.191 1 97.38 116 LEU A C 1
ATOM 881 O O . LEU A 1 116 ? -1.86 10.789 1.267 1 97.38 116 LEU A O 1
ATOM 885 N N . PRO A 1 117 ? -3.793 11.883 0.743 1 97.31 117 PRO A N 1
ATOM 886 C CA . PRO A 1 117 ? -4.266 10.68 0.059 1 97.31 117 PRO A CA 1
ATOM 887 C C . PRO A 1 117 ? -3.457 10.352 -1.196 1 97.31 117 PRO A C 1
ATOM 889 O O . PRO A 1 117 ? -2.98 11.266 -1.879 1 97.31 117 PRO A O 1
ATOM 892 N N . TRP A 1 118 ? -3.375 9.07 -1.519 1 96.94 118 TRP A N 1
ATOM 893 C CA . TRP A 1 118 ? -2.562 8.711 -2.676 1 96.94 118 TRP A CA 1
ATOM 894 C C . TRP A 1 118 ? -3.396 7.984 -3.723 1 96.94 118 TRP A C 1
ATOM 896 O O . TRP A 1 118 ? -2.895 7.641 -4.797 1 96.94 118 TRP A O 1
ATOM 906 N N . HIS A 1 119 ? -4.73 7.828 -3.566 1 95.56 119 HIS A N 1
ATOM 907 C CA . HIS A 1 119 ? -5.551 7.055 -4.492 1 95.56 119 HIS A C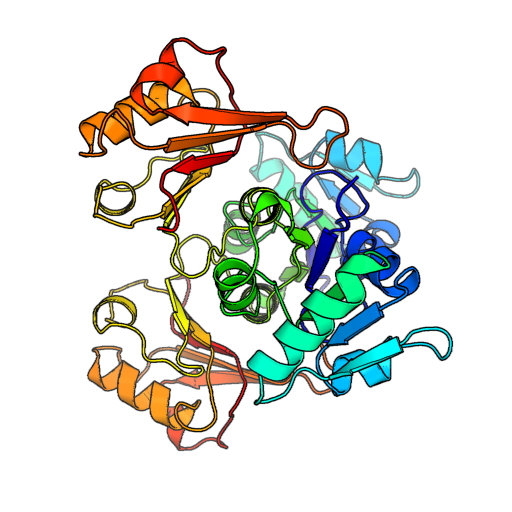A 1
ATOM 908 C C . HIS A 1 119 ? -5.652 7.738 -5.848 1 95.56 119 HIS A C 1
ATOM 910 O O . HIS A 1 119 ? -5.855 7.074 -6.871 1 95.56 119 HIS A O 1
ATOM 916 N N . ASP A 1 120 ? -5.488 9.016 -5.938 1 92.94 120 ASP A N 1
ATOM 917 C CA . ASP A 1 120 ? -5.566 9.719 -7.215 1 92.94 120 ASP A CA 1
ATOM 918 C C . ASP A 1 120 ? -4.195 10.227 -7.645 1 92.94 120 ASP A C 1
ATOM 920 O O . ASP A 1 120 ? -4.074 10.945 -8.641 1 92.94 120 ASP A O 1
ATOM 924 N N . ALA A 1 121 ? -3.174 9.914 -6.875 1 96.12 121 ALA A N 1
ATOM 925 C CA . ALA A 1 121 ? -1.817 10.328 -7.23 1 96.12 121 ALA A CA 1
ATOM 926 C C . ALA A 1 121 ? -1.245 9.438 -8.328 1 96.12 121 ALA A C 1
ATOM 928 O O . ALA A 1 121 ? -1.616 8.266 -8.445 1 96.12 121 ALA A O 1
ATOM 929 N N . THR A 1 122 ? -0.409 10.008 -9.172 1 96.44 122 THR A N 1
ATOM 930 C CA . THR A 1 122 ? 0.418 9.219 -10.086 1 96.44 122 THR A CA 1
ATOM 931 C C . THR A 1 122 ? 1.709 8.781 -9.398 1 96.44 122 THR A C 1
ATOM 933 O O . THR A 1 122 ? 2.465 9.617 -8.898 1 96.44 122 THR A O 1
ATOM 936 N N . LEU A 1 123 ? 1.91 7.531 -9.297 1 97.75 123 LEU A N 1
ATOM 937 C CA . LEU A 1 123 ? 3.096 6.961 -8.664 1 97.75 123 LEU A CA 1
ATOM 938 C C . LEU A 1 123 ? 4.039 6.375 -9.703 1 97.75 123 LEU A C 1
ATOM 940 O O . LEU A 1 123 ? 3.631 5.551 -10.523 1 97.75 123 LEU A O 1
ATOM 944 N N . ALA A 1 124 ? 5.262 6.832 -9.711 1 97.38 124 ALA A N 1
ATOM 945 C CA . ALA A 1 124 ? 6.242 6.398 -10.703 1 97.38 124 ALA A CA 1
ATOM 946 C C . ALA A 1 124 ? 7.617 6.211 -10.07 1 97.38 124 ALA A C 1
ATOM 948 O O . ALA A 1 124 ? 7.797 6.457 -8.875 1 97.38 124 ALA A O 1
ATOM 949 N N . SER A 1 125 ? 8.523 5.629 -10.82 1 98 125 SER A N 1
ATOM 950 C CA . SER A 1 125 ? 9.836 5.324 -10.273 1 98 125 SER A CA 1
ATOM 951 C C . SER A 1 125 ? 10.945 5.711 -11.25 1 98 125 SER A C 1
ATOM 953 O O . SER A 1 125 ? 10.867 5.402 -12.438 1 98 125 SER A O 1
ATOM 955 N N . PHE A 1 126 ? 11.961 6.398 -10.688 1 97.56 126 PHE A N 1
ATOM 956 C CA . PHE A 1 126 ? 13.211 6.617 -11.406 1 97.56 126 PHE A CA 1
ATOM 957 C C . PHE A 1 126 ? 14.289 5.652 -10.922 1 97.56 126 PHE A C 1
ATOM 959 O O . PHE A 1 126 ? 15.43 5.707 -11.383 1 97.56 126 PHE A O 1
ATOM 966 N N . HIS A 1 127 ? 13.883 4.797 -9.977 1 95.31 127 HIS A N 1
ATOM 967 C CA . HIS A 1 127 ? 14.859 3.859 -9.43 1 95.31 127 HIS A CA 1
ATOM 968 C C . HIS A 1 127 ? 15.164 2.738 -10.414 1 95.31 127 HIS A C 1
ATOM 970 O O . HIS A 1 127 ? 14.398 1.773 -10.516 1 95.31 127 HIS A O 1
ATOM 976 N N . GLY A 1 128 ? 16.266 2.799 -11.07 1 91 128 GLY A N 1
ATOM 977 C CA . GLY A 1 128 ? 16.688 1.802 -12.039 1 91 128 GLY A CA 1
ATOM 978 C C . GLY A 1 128 ? 15.867 1.811 -13.312 1 91 128 GLY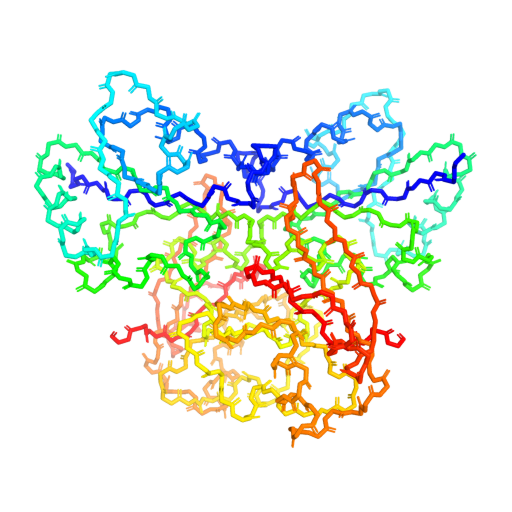 A C 1
ATOM 979 O O . GLY A 1 128 ? 15.891 0.849 -14.078 1 91 128 GLY A O 1
ATOM 980 N N . ARG A 1 129 ? 15.062 2.818 -13.523 1 93.5 129 ARG A N 1
ATOM 981 C CA . ARG A 1 129 ? 14.203 2.969 -14.695 1 93.5 129 ARG A CA 1
ATOM 982 C C . ARG A 1 129 ? 13.844 4.434 -14.922 1 93.5 129 ARG A C 1
ATOM 984 O O . ARG A 1 129 ? 14.25 5.305 -14.156 1 93.5 129 ARG A O 1
ATOM 991 N N . THR A 1 130 ? 13.18 4.707 -16 1 95.12 130 THR A N 1
ATOM 992 C CA . THR A 1 130 ? 12.664 6.035 -16.312 1 95.12 130 THR A CA 1
ATOM 993 C C . THR A 1 130 ? 11.172 5.977 -16.625 1 95.12 130 THR A C 1
ATOM 995 O O . THR A 1 130 ? 10.734 5.191 -17.469 1 95.12 130 THR A O 1
ATOM 998 N N . PRO A 1 131 ? 10.422 6.738 -15.898 1 97.12 131 PRO A N 1
ATOM 999 C CA . PRO A 1 131 ? 8.992 6.789 -16.234 1 97.12 131 PRO A CA 1
ATOM 1000 C C . PRO A 1 131 ? 8.742 7.309 -17.656 1 97.12 131 PRO A C 1
ATOM 1002 O O . PRO A 1 131 ? 9.602 7.969 -18.234 1 97.12 131 PRO A O 1
ATOM 1005 N N . THR A 1 132 ? 7.594 6.988 -18.188 1 95.56 132 THR A N 1
ATOM 1006 C CA . THR A 1 132 ? 7.203 7.551 -19.469 1 95.56 132 THR A CA 1
ATOM 1007 C C . THR A 1 132 ? 6.922 9.047 -19.344 1 95.56 132 THR A C 1
ATOM 1009 O O . THR A 1 132 ? 6.664 9.547 -18.25 1 95.56 132 THR A O 1
ATOM 1012 N N . ALA A 1 133 ? 6.973 9.734 -20.453 1 96.56 133 ALA A N 1
ATOM 1013 C CA . ALA A 1 133 ? 6.648 11.156 -20.469 1 96.56 133 ALA A CA 1
ATOM 1014 C C . ALA A 1 133 ? 5.234 11.406 -19.969 1 96.56 133 ALA A C 1
ATOM 1016 O O . ALA A 1 133 ? 4.98 12.398 -19.281 1 96.56 133 ALA A O 1
ATOM 1017 N N . GLU A 1 134 ? 4.363 10.531 -20.297 1 94.12 134 GLU A N 1
ATOM 1018 C CA . GLU A 1 134 ? 2.969 10.664 -19.891 1 94.12 134 GLU A CA 1
ATOM 1019 C C . GLU A 1 134 ? 2.828 10.562 -18.375 1 94.12 134 GLU A C 1
ATOM 1021 O O . GLU A 1 134 ? 2.053 11.312 -17.766 1 94.12 134 GLU A O 1
ATOM 1026 N N . GLU A 1 135 ? 3.566 9.711 -17.781 1 95.81 135 GLU A N 1
ATOM 1027 C CA . GLU A 1 135 ? 3.496 9.492 -16.344 1 95.81 135 GLU A CA 1
ATOM 1028 C C . GLU A 1 135 ? 3.885 10.758 -15.578 1 95.81 135 GLU A C 1
ATOM 1030 O O . GLU A 1 135 ? 3.301 11.062 -14.539 1 95.81 135 GLU A O 1
ATOM 1035 N N . ILE A 1 136 ? 4.832 11.516 -16.125 1 98.06 136 ILE A N 1
ATOM 1036 C CA . ILE A 1 136 ? 5.352 12.609 -15.312 1 98.06 136 ILE A CA 1
ATOM 1037 C C . ILE A 1 136 ? 4.887 13.945 -15.875 1 98.06 136 ILE A C 1
ATOM 1039 O O . ILE A 1 136 ? 5.254 15.008 -15.359 1 98.06 136 ILE A O 1
ATOM 1043 N N . ALA A 1 137 ? 4.086 13.906 -16.922 1 97.25 137 ALA A N 1
ATOM 1044 C CA . ALA A 1 137 ? 3.584 15.148 -17.5 1 97.25 137 ALA A CA 1
ATOM 1045 C C . ALA A 1 137 ? 2.736 15.914 -16.5 1 97.25 137 ALA A C 1
ATOM 1047 O O . ALA A 1 137 ? 1.966 15.32 -15.734 1 97.25 137 ALA A O 1
ATOM 1048 N N . TYR A 1 138 ? 2.791 17.25 -16.609 1 97.25 138 TYR A N 1
ATOM 1049 C CA . TYR A 1 138 ? 2.029 18.094 -15.695 1 97.25 138 TYR A CA 1
ATOM 1050 C C . TYR A 1 138 ? 0.572 18.188 -16.125 1 97.25 138 TYR A C 1
ATOM 1052 O O . TYR A 1 138 ? 0.276 18.297 -17.312 1 97.25 138 TYR A O 1
ATOM 1060 N N . LYS A 1 139 ? -0.261 18.141 -15.211 1 94.56 139 LYS A N 1
ATOM 1061 C CA . LYS A 1 139 ? -1.658 18.562 -15.289 1 94.56 139 LYS A CA 1
ATOM 1062 C C . LYS A 1 139 ? -2.084 19.281 -14.008 1 94.56 139 LYS A C 1
ATOM 1064 O O . LYS A 1 139 ? -1.652 18.922 -12.914 1 94.56 139 LYS A O 1
ATOM 1069 N N . PRO A 1 140 ? -2.928 20.328 -14.148 1 93.81 140 PRO A N 1
ATOM 1070 C CA . PRO A 1 140 ? -3.396 21 -12.93 1 93.81 140 PRO A CA 1
ATOM 1071 C C . PRO A 1 140 ? -4.004 20.031 -11.922 1 93.81 140 PRO A C 1
ATOM 1073 O O . PRO A 1 140 ? -4.852 19.203 -12.281 1 93.81 140 PRO A O 1
ATOM 1076 N N . GLY A 1 141 ? -3.551 20.094 -10.695 1 93.19 141 GLY A N 1
ATOM 1077 C CA . GLY A 1 141 ? -4.109 19.281 -9.633 1 93.19 141 GLY A CA 1
ATOM 1078 C C . GLY A 1 141 ? -3.434 17.922 -9.492 1 93.19 141 GLY A C 1
ATOM 1079 O O . GLY A 1 141 ? -3.73 17.172 -8.57 1 93.19 141 GLY A O 1
ATOM 1080 N N . LYS A 1 142 ? -2.562 17.609 -10.383 1 95.94 142 LYS A N 1
ATOM 1081 C CA . LYS A 1 142 ? -1.879 16.328 -10.336 1 95.94 142 LYS A CA 1
ATOM 1082 C C . LYS A 1 142 ? -0.953 16.234 -9.125 1 95.94 142 LYS A C 1
ATOM 1084 O O . LYS A 1 142 ? -0.237 17.188 -8.82 1 95.94 142 LYS A O 1
ATOM 1089 N N . ILE A 1 143 ? -0.996 15.203 -8.438 1 97.69 143 ILE A N 1
ATOM 1090 C CA . ILE A 1 143 ? -0.032 14.852 -7.402 1 97.69 143 ILE A CA 1
ATOM 1091 C C . ILE A 1 143 ? 0.836 13.688 -7.875 1 97.69 143 ILE A C 1
ATOM 1093 O O . ILE A 1 143 ? 0.32 12.672 -8.344 1 97.69 143 ILE A O 1
ATOM 1097 N N . LEU A 1 144 ? 2.133 13.891 -7.789 1 98.31 144 LEU A N 1
ATOM 1098 C CA . LEU A 1 144 ? 3.092 12.914 -8.305 1 98.31 144 LEU A CA 1
ATOM 1099 C C . LEU A 1 144 ? 4.004 12.414 -7.195 1 98.31 144 LEU A C 1
ATOM 1101 O O . LEU A 1 144 ? 4.562 13.203 -6.434 1 98.31 144 LEU A O 1
ATOM 1105 N N . GLY A 1 145 ? 4.059 11.109 -7 1 98.38 145 GLY A N 1
ATOM 1106 C CA . GLY A 1 145 ? 5.043 10.461 -6.145 1 98.38 145 GLY A CA 1
ATOM 1107 C C . GLY A 1 145 ? 6.113 9.719 -6.926 1 98.38 145 GLY A C 1
ATOM 1108 O O . GLY A 1 145 ? 5.805 8.969 -7.848 1 98.38 145 GLY A O 1
ATOM 1109 N N . LEU A 1 146 ? 7.43 9.891 -6.469 1 98.62 146 LEU A N 1
ATOM 1110 C CA . LEU A 1 146 ? 8.523 9.359 -7.273 1 98.62 146 LEU A CA 1
ATOM 1111 C C . LEU A 1 146 ? 9.555 8.656 -6.398 1 98.62 146 LEU A C 1
ATOM 1113 O O . LEU A 1 146 ? 10.016 9.219 -5.406 1 98.62 146 LEU A O 1
ATOM 1117 N N . LEU A 1 147 ? 9.828 7.406 -6.75 1 98.44 147 LEU A N 1
ATOM 1118 C CA . LEU A 1 147 ? 11.055 6.793 -6.25 1 98.44 147 LEU A CA 1
ATOM 1119 C C . LEU A 1 147 ? 12.273 7.344 -6.977 1 98.44 147 LEU A C 1
ATOM 1121 O O . LEU A 1 147 ? 12.195 7.707 -8.156 1 98.44 147 LEU A O 1
ATOM 1125 N N . THR A 1 148 ? 13.406 7.359 -6.27 1 98.31 148 THR A N 1
ATOM 1126 C CA . THR A 1 148 ? 14.609 7.965 -6.828 1 98.31 148 THR A CA 1
ATOM 1127 C C . THR A 1 148 ? 15.766 6.969 -6.828 1 98.31 148 THR A C 1
ATOM 1129 O O . THR A 1 148 ? 15.641 5.863 -6.297 1 98.31 148 THR A O 1
ATOM 1132 N N . ASP A 1 149 ? 16.812 7.297 -7.508 1 96.25 149 ASP A N 1
ATOM 1133 C CA . ASP A 1 149 ? 18.078 6.59 -7.387 1 96.25 149 ASP A CA 1
ATOM 1134 C C . ASP A 1 149 ? 19.25 7.559 -7.438 1 96.25 149 ASP A C 1
ATOM 1136 O O . ASP A 1 149 ? 19.078 8.766 -7.266 1 96.25 149 ASP A O 1
ATOM 1140 N N . SER A 1 150 ? 20.469 7.031 -7.52 1 95.75 150 SER A N 1
ATOM 1141 C CA . SER A 1 150 ? 21.672 7.863 -7.438 1 95.75 150 SER A CA 1
ATOM 1142 C C . SER A 1 150 ? 21.766 8.797 -8.641 1 95.75 150 SER A C 1
ATOM 1144 O O . SER A 1 150 ? 22.281 9.914 -8.523 1 95.75 150 SER A O 1
ATOM 1146 N N . GLN A 1 151 ? 21.328 8.383 -9.805 1 95.88 151 GLN A N 1
ATOM 1147 C CA . GLN A 1 151 ? 21.375 9.18 -11.023 1 95.88 151 GLN A CA 1
ATOM 1148 C C . GLN A 1 151 ? 20.203 10.156 -11.102 1 95.88 151 GLN A C 1
ATOM 1150 O O . GLN A 1 151 ? 20.375 11.297 -11.531 1 95.88 151 GLN A O 1
ATOM 1155 N N . HIS A 1 152 ? 19.094 9.695 -10.781 1 97.56 152 HIS A N 1
ATOM 1156 C CA . HIS A 1 152 ? 17.891 10.508 -10.734 1 97.56 152 HIS A CA 1
ATOM 1157 C C . HIS A 1 152 ? 17.516 10.844 -9.297 1 97.56 152 HIS A C 1
ATOM 1159 O O . HIS A 1 152 ? 16.812 10.07 -8.633 1 97.56 152 HIS A O 1
ATOM 1165 N N . ASN A 1 153 ? 17.906 12.008 -8.883 1 97.88 153 ASN A N 1
ATOM 1166 C CA . ASN A 1 153 ? 17.844 12.453 -7.5 1 97.88 153 ASN A CA 1
ATOM 1167 C C . ASN A 1 153 ? 16.969 13.711 -7.359 1 97.88 153 ASN A C 1
ATOM 1169 O O . ASN A 1 153 ? 16.312 14.125 -8.312 1 97.88 153 ASN A O 1
ATOM 1173 N N . SER A 1 154 ? 16.984 14.305 -6.094 1 98.25 154 SER A N 1
ATOM 1174 C CA . SER A 1 154 ? 16.094 15.414 -5.762 1 98.25 154 SER A CA 1
ATOM 1175 C C . SER A 1 154 ? 16.359 16.625 -6.637 1 98.25 154 SER A C 1
ATOM 1177 O O . SER A 1 154 ? 15.461 17.422 -6.898 1 98.25 154 SER A O 1
ATOM 1179 N N . GLN A 1 155 ? 17.609 16.766 -7.078 1 98 155 GLN A N 1
ATOM 1180 C CA . GLN A 1 155 ? 17.969 17.906 -7.91 1 98 155 GLN A CA 1
ATOM 1181 C C . GLN A 1 155 ? 17.641 17.641 -9.383 1 98 155 GLN A C 1
ATOM 1183 O O . GLN A 1 155 ? 16.984 18.438 -10.031 1 98 155 GLN A O 1
ATOM 1188 N N . THR A 1 156 ? 18.016 16.469 -9.906 1 98 156 THR A N 1
ATOM 1189 C CA . THR A 1 156 ? 17.875 16.156 -11.32 1 98 156 THR A CA 1
ATOM 1190 C C . THR A 1 156 ? 16.406 15.945 -11.688 1 98 156 THR A C 1
ATOM 1192 O O . THR A 1 156 ? 15.953 16.359 -12.75 1 98 156 THR A O 1
ATOM 1195 N N . ILE A 1 157 ? 15.656 15.32 -10.82 1 98.56 157 ILE A N 1
ATOM 1196 C CA . ILE A 1 157 ? 14.25 15.055 -11.102 1 98.56 157 ILE A CA 1
ATOM 1197 C C . ILE A 1 157 ? 13.477 16.359 -11.133 1 98.56 157 ILE A C 1
ATOM 1199 O O . ILE A 1 157 ? 12.562 16.531 -11.953 1 98.56 157 ILE A O 1
ATOM 1203 N N . ALA A 1 158 ? 13.82 17.297 -10.25 1 98.5 158 ALA A N 1
ATOM 1204 C CA . ALA A 1 158 ? 13.164 18.594 -10.273 1 98.5 158 ALA A CA 1
ATOM 1205 C C . ALA A 1 158 ? 13.305 19.25 -11.641 1 98.5 158 ALA A C 1
ATOM 1207 O O . ALA A 1 158 ? 12.336 19.797 -12.18 1 98.5 158 ALA A O 1
ATOM 1208 N N . GLN A 1 159 ? 14.461 19.156 -12.219 1 98.25 159 GLN A N 1
ATOM 1209 C CA . GLN A 1 159 ? 14.695 19.719 -13.539 1 98.25 159 GLN A CA 1
ATOM 1210 C C . GLN A 1 159 ? 13.883 19 -14.602 1 98.25 159 GLN A C 1
ATOM 1212 O O . GLN A 1 159 ? 13.328 19.625 -15.508 1 98.25 159 GLN A O 1
ATOM 1217 N N . ILE A 1 160 ? 13.859 17.719 -14.508 1 98.5 160 ILE A N 1
ATOM 1218 C CA . ILE A 1 160 ? 13.117 16.891 -15.453 1 98.5 160 ILE A CA 1
ATOM 1219 C C . ILE A 1 160 ? 11.641 17.281 -15.422 1 98.5 160 ILE A C 1
ATOM 1221 O O . ILE A 1 160 ? 11 17.406 -16.469 1 98.5 160 ILE A O 1
ATOM 1225 N N . LEU A 1 161 ? 11.102 17.469 -14.203 1 98.56 161 LEU A N 1
ATOM 1226 C CA . LEU A 1 161 ? 9.695 17.812 -14.055 1 98.56 161 LEU A CA 1
ATOM 1227 C C . LEU A 1 161 ? 9.398 19.188 -14.648 1 98.56 161 LEU A C 1
ATOM 1229 O O . LEU A 1 161 ? 8.367 19.375 -15.297 1 98.56 161 LEU A O 1
ATOM 1233 N N . MET A 1 162 ? 10.297 20.141 -14.422 1 98.56 162 MET A N 1
ATOM 1234 C CA . MET A 1 162 ? 10.102 21.469 -15.008 1 98.56 162 MET A CA 1
ATOM 1235 C C . MET A 1 162 ? 10.109 21.391 -16.531 1 98.56 162 MET A C 1
ATOM 1237 O O . MET A 1 162 ? 9.297 22.031 -17.188 1 98.56 162 MET A O 1
ATOM 1241 N N . LYS A 1 163 ? 10.945 20.578 -17.078 1 98.12 163 LYS A N 1
ATOM 1242 C CA . LYS A 1 163 ? 10.977 20.375 -18.516 1 98.12 163 LYS A CA 1
ATOM 1243 C C . LYS A 1 163 ? 9.703 19.688 -19.016 1 98.12 163 LYS A C 1
ATOM 1245 O O . LYS A 1 163 ? 9.273 19.906 -20.141 1 98.12 163 LYS A O 1
ATOM 1250 N N . ALA A 1 164 ? 9.117 18.922 -18.141 1 98 164 ALA A N 1
ATOM 1251 C CA . ALA A 1 164 ? 7.898 18.203 -18.5 1 98 164 ALA A CA 1
ATOM 1252 C C . ALA A 1 164 ? 6.668 19.094 -18.344 1 98 164 ALA A C 1
ATOM 1254 O O . ALA A 1 164 ? 5.539 18.641 -18.547 1 98 164 ALA A O 1
ATOM 1255 N N . GLY A 1 165 ? 6.832 20.297 -17.906 1 98.06 165 GLY A N 1
ATOM 1256 C CA . GLY A 1 165 ? 5.746 21.266 -17.922 1 98.06 165 GLY A CA 1
ATOM 1257 C C . GLY A 1 165 ? 5.297 21.688 -16.531 1 98.06 165 GLY A C 1
ATOM 1258 O O . GLY A 1 165 ? 4.41 22.531 -16.391 1 98.06 165 GLY A O 1
ATOM 1259 N N . TRP A 1 166 ? 5.941 21.156 -15.492 1 98.31 166 TRP A N 1
ATOM 1260 C CA . TRP A 1 166 ? 5.582 21.547 -14.141 1 98.31 166 TRP A CA 1
ATOM 1261 C C . TRP A 1 166 ? 6.035 22.984 -13.852 1 98.31 166 TRP A C 1
ATOM 1263 O O . TRP A 1 166 ? 7.141 23.375 -14.227 1 98.31 166 TRP A O 1
ATOM 1273 N N . PRO A 1 167 ? 5.168 23.766 -13.188 1 97.94 167 PRO A N 1
ATOM 1274 C CA . PRO A 1 167 ? 5.594 25.109 -12.789 1 97.94 167 PRO A CA 1
ATOM 1275 C C . PRO A 1 167 ? 6.805 25.094 -11.859 1 97.94 167 PRO A C 1
ATOM 1277 O O . PRO A 1 167 ? 6.898 24.234 -10.977 1 97.94 167 PRO A O 1
ATOM 1280 N N . SER A 1 168 ? 7.645 26.062 -12.031 1 98 168 SER A N 1
ATOM 1281 C CA . SER A 1 168 ? 8.859 26.141 -11.234 1 98 168 SER A CA 1
ATOM 1282 C C . SER A 1 168 ? 8.539 26.312 -9.75 1 98 168 SER A C 1
ATOM 1284 O O . SER A 1 168 ? 9.289 25.859 -8.891 1 98 168 SER A O 1
ATOM 1286 N N . GLU A 1 169 ? 7.406 26.875 -9.453 1 97.56 169 GLU A N 1
ATOM 1287 C CA . GLU A 1 169 ? 7.012 27.172 -8.078 1 97.56 169 GLU A CA 1
ATOM 1288 C C . GLU A 1 169 ? 6.242 26 -7.461 1 97.56 169 GLU A C 1
ATOM 1290 O O . GLU A 1 169 ? 5.887 26.047 -6.281 1 97.56 169 GLU A O 1
ATOM 1295 N N . GLN A 1 170 ? 6.055 24.969 -8.234 1 97.94 170 GLN A N 1
ATOM 1296 C CA . GLN A 1 170 ? 5.344 23.812 -7.691 1 97.94 170 GLN A CA 1
ATOM 1297 C C . GLN A 1 170 ? 6.035 23.297 -6.438 1 97.94 170 GLN A C 1
ATOM 1299 O O . GLN A 1 170 ? 7.258 23.156 -6.406 1 97.94 170 GLN A O 1
ATOM 1304 N N . THR A 1 171 ? 5.223 23.031 -5.461 1 97.62 171 THR A N 1
ATOM 1305 C CA . THR A 1 171 ? 5.727 22.469 -4.215 1 97.62 171 THR A CA 1
ATOM 1306 C C . THR A 1 171 ? 6.332 21.094 -4.457 1 97.62 171 THR A C 1
ATOM 1308 O O . THR A 1 171 ? 5.766 20.281 -5.195 1 97.62 171 THR A O 1
ATOM 1311 N N . LEU A 1 172 ? 7.469 20.875 -3.881 1 98.38 172 LEU A N 1
ATOM 1312 C CA . LEU A 1 172 ? 8.156 19.594 -3.873 1 98.38 172 LEU A CA 1
ATOM 1313 C C . LEU A 1 172 ? 8.5 19.172 -2.449 1 98.38 172 LEU A C 1
ATOM 1315 O O . LEU A 1 172 ? 9.117 19.922 -1.699 1 98.38 172 LEU A O 1
ATOM 1319 N N . HIS A 1 173 ? 8.008 18 -2.086 1 98.44 173 HIS A N 1
ATOM 1320 C CA . HIS A 1 173 ? 8.414 17.375 -0.829 1 98.44 173 HIS A CA 1
ATOM 1321 C C . HIS A 1 173 ? 9.516 16.359 -1.055 1 98.44 173 HIS A C 1
ATOM 1323 O O . HIS A 1 173 ? 9.367 15.445 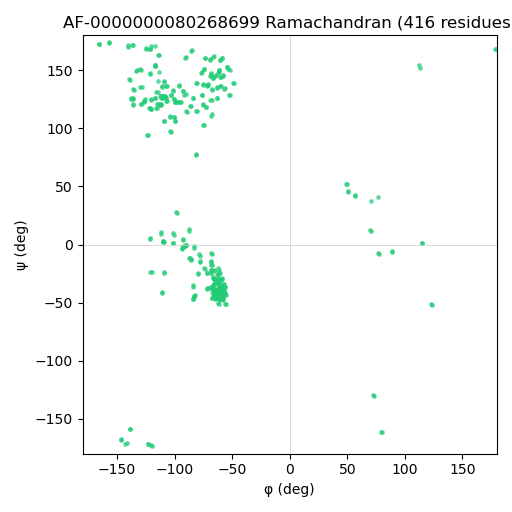-1.874 1 98.44 173 HIS A O 1
ATOM 1329 N N . ILE A 1 174 ? 10.625 16.562 -0.39 1 98.75 174 ILE A N 1
ATOM 1330 C CA . ILE A 1 174 ? 11.727 15.617 -0.363 1 98.75 174 ILE A CA 1
ATOM 1331 C C . ILE A 1 174 ? 11.688 14.812 0.936 1 98.75 174 ILE A C 1
ATOM 1333 O O . ILE A 1 174 ? 11.922 15.359 2.018 1 98.75 174 ILE A O 1
ATOM 1337 N N . CYS A 1 175 ? 11.359 13.531 0.856 1 98.69 175 CYS A N 1
ATOM 1338 C CA . CYS A 1 175 ? 11.164 12.672 2.016 1 98.69 175 CYS A CA 1
ATOM 1339 C C . CYS A 1 175 ? 12.289 11.656 2.143 1 98.69 175 CYS A C 1
ATOM 1341 O O . CYS A 1 175 ? 12.32 10.664 1.419 1 98.69 175 CYS A O 1
ATOM 1343 N N . SER A 1 176 ? 13.172 11.875 3.102 1 98.25 176 SER A N 1
ATOM 1344 C CA . SER A 1 176 ? 14.383 11.07 3.219 1 98.25 176 SER A CA 1
ATOM 1345 C C . SER A 1 176 ? 14.453 10.375 4.574 1 98.25 176 SER A C 1
ATOM 1347 O O . SER A 1 176 ? 13.93 10.883 5.57 1 98.25 176 SER A O 1
ATOM 1349 N N . ARG A 1 177 ? 15.062 9.125 4.586 1 97.44 177 ARG A N 1
ATOM 1350 C CA . ARG A 1 177 ? 15.281 8.328 5.793 1 97.44 177 ARG A CA 1
ATOM 1351 C C . ARG A 1 177 ? 13.977 8.078 6.531 1 97.44 177 ARG A C 1
ATOM 1353 O O . ARG A 1 177 ? 13.906 8.219 7.754 1 97.44 177 ARG A O 1
ATOM 1360 N N . LEU A 1 178 ? 13 7.773 5.746 1 97.81 178 LEU A N 1
ATOM 1361 C CA . LEU A 1 178 ? 11.641 7.617 6.254 1 97.81 178 LEU A CA 1
ATOM 1362 C C . LEU A 1 178 ? 11.57 6.496 7.285 1 97.81 178 LEU A C 1
ATOM 1364 O O . LEU A 1 178 ? 12.141 5.422 7.078 1 97.81 178 LEU A O 1
ATOM 1368 N N . SER A 1 179 ? 10.867 6.738 8.383 1 97.31 179 SER A N 1
ATOM 1369 C CA . SER A 1 179 ? 10.547 5.848 9.492 1 97.31 179 SER A CA 1
ATOM 1370 C C . SER A 1 179 ? 11.742 5.676 10.43 1 97.31 179 SER A C 1
ATOM 1372 O O . SER A 1 179 ? 11.625 5.047 11.484 1 97.31 179 SER A O 1
ATOM 1374 N N . TYR A 1 180 ? 12.93 6.191 10.039 1 96 180 TYR A N 1
ATOM 1375 C CA . TYR A 1 180 ? 14.094 6.18 10.922 1 96 180 TYR A CA 1
ATOM 1376 C C . TYR A 1 180 ? 14.086 7.387 11.852 1 96 180 TYR A C 1
ATOM 1378 O O . TYR A 1 180 ? 13.305 8.32 11.664 1 96 180 TYR A O 1
ATOM 1386 N N . GLU A 1 181 ? 14.945 7.336 12.859 1 95.75 181 GLU A N 1
ATOM 1387 C CA . GLU A 1 181 ? 15.016 8.414 13.844 1 95.75 181 GLU A CA 1
ATOM 1388 C C . GLU A 1 181 ? 15.438 9.727 13.188 1 95.75 181 GLU A C 1
ATOM 1390 O O . GLU A 1 181 ? 15 10.805 13.602 1 95.75 181 GLU A O 1
ATOM 1395 N N . ASP A 1 182 ? 16.25 9.641 12.156 1 97 182 ASP A N 1
ATOM 1396 C CA . ASP A 1 182 ? 16.766 10.836 11.484 1 97 182 ASP A CA 1
ATOM 1397 C C . ASP A 1 182 ? 15.961 11.141 10.219 1 97 182 ASP A C 1
ATOM 1399 O O . ASP A 1 182 ? 16.5 11.688 9.25 1 97 182 ASP A O 1
ATOM 1403 N N . GLU A 1 183 ? 14.719 10.719 10.266 1 98.06 183 GLU A N 1
ATOM 1404 C CA . GLU A 1 183 ? 13.797 11.07 9.188 1 98.06 183 GLU A CA 1
ATOM 1405 C C . GLU A 1 183 ? 13.836 12.562 8.891 1 98.06 183 GLU A C 1
ATOM 1407 O O . GLU A 1 183 ? 13.883 13.383 9.812 1 98.06 183 GLU A O 1
ATOM 1412 N N . GLU A 1 184 ? 13.805 12.898 7.598 1 97.75 184 GLU A N 1
ATOM 1413 C CA . GLU A 1 184 ? 13.805 14.297 7.184 1 97.75 184 GLU A CA 1
ATOM 1414 C C . GLU A 1 184 ? 12.82 14.539 6.047 1 97.75 184 GLU A C 1
ATOM 1416 O O . GLU A 1 184 ? 12.859 13.844 5.027 1 97.75 184 GLU A O 1
ATOM 1421 N N . ILE A 1 185 ? 11.961 15.469 6.246 1 97.69 185 ILE A N 1
ATOM 1422 C CA . ILE A 1 185 ? 11.039 15.914 5.211 1 97.69 185 ILE A CA 1
ATOM 1423 C C . ILE A 1 185 ? 11.258 17.406 4.934 1 97.69 185 ILE A C 1
ATOM 1425 O O . ILE A 1 185 ? 11.039 18.25 5.812 1 97.69 185 ILE A O 1
ATOM 1429 N N . ILE A 1 186 ? 11.672 17.688 3.732 1 98.06 186 ILE A N 1
ATOM 1430 C CA . ILE A 1 186 ? 11.898 19.062 3.311 1 98.06 186 ILE A CA 1
ATOM 1431 C C . ILE A 1 186 ? 10.812 19.484 2.322 1 98.06 186 ILE A C 1
ATOM 1433 O O . ILE A 1 186 ? 10.516 18.75 1.371 1 98.06 186 ILE A O 1
ATOM 1437 N N . THR A 1 187 ? 10.164 20.578 2.605 1 97.31 187 THR A N 1
ATOM 1438 C CA . THR A 1 187 ? 9.234 21.188 1.663 1 97.31 187 THR A CA 1
ATOM 1439 C C . THR A 1 187 ? 9.898 22.359 0.939 1 97.31 187 THR A C 1
ATOM 1441 O O . THR A 1 187 ? 10.422 23.266 1.576 1 97.31 187 THR A O 1
ATOM 1444 N N . THR A 1 188 ? 9.906 22.266 -0.356 1 97.94 188 THR A N 1
ATOM 1445 C CA . THR A 1 188 ? 10.547 23.266 -1.204 1 97.94 188 THR A CA 1
ATOM 1446 C C . THR A 1 188 ? 9.789 23.422 -2.521 1 97.94 188 THR A C 1
ATOM 1448 O O . THR A 1 188 ? 8.617 23.078 -2.613 1 97.94 188 THR A O 1
ATOM 1451 N N . THR A 1 189 ? 10.375 24.094 -3.486 1 98.25 189 THR A N 1
ATOM 1452 C CA . THR A 1 189 ? 9.836 24.188 -4.836 1 98.25 189 THR A CA 1
ATOM 1453 C C . THR A 1 189 ? 10.75 23.484 -5.836 1 98.25 189 THR A C 1
ATOM 1455 O O . THR A 1 189 ? 11.898 23.172 -5.52 1 98.25 189 THR A O 1
ATOM 1458 N N . LEU A 1 190 ? 10.156 23.219 -7.004 1 98.5 190 LEU A N 1
ATOM 1459 C CA . LEU A 1 190 ? 10.984 22.594 -8.039 1 98.5 190 LEU A CA 1
ATOM 1460 C C . LEU A 1 190 ? 12.203 23.453 -8.344 1 98.5 190 LEU A C 1
ATOM 1462 O O . LEU A 1 190 ? 13.312 22.922 -8.477 1 98.5 190 LEU A O 1
ATOM 1466 N N . GLN A 1 191 ? 12.047 24.719 -8.375 1 98.31 191 GLN A N 1
ATOM 1467 C CA . GLN A 1 191 ? 13.133 25.625 -8.711 1 98.31 191 GLN A CA 1
ATOM 1468 C C . GLN A 1 191 ? 14.195 25.641 -7.617 1 98.31 191 GLN A C 1
ATOM 1470 O O . GLN A 1 191 ? 15.391 25.672 -7.91 1 98.31 191 GLN A O 1
ATOM 1475 N N . GLU A 1 192 ? 13.766 25.547 -6.414 1 98.38 192 GLU A N 1
ATOM 1476 C CA . GLU A 1 192 ? 14.688 25.703 -5.293 1 98.38 192 GLU A CA 1
ATOM 1477 C C . GLU A 1 192 ? 15.375 24.375 -4.961 1 98.38 192 GLU A C 1
ATOM 1479 O O . GLU A 1 192 ? 16.375 24.359 -4.242 1 98.38 192 GLU A O 1
ATOM 1484 N N . ALA A 1 193 ? 14.914 23.328 -5.477 1 98.06 193 ALA A N 1
ATOM 1485 C CA . ALA A 1 193 ? 15.453 22.016 -5.152 1 98.06 193 ALA A CA 1
ATOM 1486 C C . ALA A 1 193 ? 16.938 21.922 -5.477 1 98.06 193 ALA A C 1
ATOM 1488 O O . ALA A 1 193 ? 17.703 21.266 -4.77 1 98.06 193 ALA A O 1
ATOM 1489 N N . GLU A 1 194 ? 17.391 22.562 -6.543 1 95.38 194 GLU A N 1
ATOM 1490 C CA . GLU A 1 194 ? 18.781 22.484 -6.992 1 95.38 194 GLU A CA 1
ATOM 1491 C C . GLU A 1 194 ? 19.719 23.172 -6.016 1 95.38 194 GLU A C 1
ATOM 1493 O O . GLU A 1 194 ? 20.938 22.938 -6.039 1 95.38 194 GLU A O 1
ATOM 1498 N N . THR A 1 195 ? 19.203 24.062 -5.23 1 97.38 195 THR A N 1
ATOM 1499 C CA . THR A 1 195 ? 20.031 24.812 -4.301 1 97.38 195 THR A CA 1
ATOM 1500 C C . THR A 1 195 ? 20.188 24.062 -2.984 1 97.38 195 THR A C 1
ATOM 1502 O O . THR A 1 195 ? 21 24.453 -2.137 1 97.38 195 THR A O 1
ATOM 1505 N N . LEU A 1 196 ? 19.422 23.031 -2.779 1 97.44 196 LEU A N 1
ATOM 1506 C CA . LEU A 1 196 ? 19.484 22.219 -1.569 1 97.44 196 LEU A CA 1
ATOM 1507 C C . LEU A 1 196 ? 20.453 21.062 -1.736 1 97.44 196 LEU A C 1
ATOM 1509 O O . LEU A 1 196 ? 20.844 20.719 -2.859 1 97.44 196 LEU A O 1
ATOM 1513 N N . PRO A 1 197 ? 20.875 20.516 -0.537 1 96.31 197 PRO A N 1
ATOM 1514 C CA . PRO A 1 197 ? 21.656 19.297 -0.646 1 96.31 197 PRO A CA 1
ATOM 1515 C C . PRO A 1 197 ? 20.984 18.234 -1.496 1 96.31 197 PRO A C 1
ATOM 1517 O O . PRO A 1 197 ? 19.75 18.172 -1.549 1 96.31 197 PRO A O 1
ATOM 1520 N N . LEU A 1 198 ? 21.828 17.422 -2.121 1 96.62 198 LEU A N 1
ATOM 1521 C CA . LEU A 1 198 ? 21.344 16.328 -2.965 1 96.62 198 LEU A CA 1
ATOM 1522 C C . LEU A 1 198 ? 20.844 15.172 -2.119 1 96.62 198 LEU A C 1
ATOM 1524 O O . LEU A 1 198 ? 21.531 14.734 -1.187 1 96.62 198 LEU A O 1
ATOM 1528 N N . TYR A 1 199 ? 19.703 14.734 -2.365 1 96.38 199 TYR A N 1
ATOM 1529 C CA . TYR A 1 199 ? 19.125 13.555 -1.735 1 96.38 199 TYR A CA 1
ATOM 1530 C C . TYR A 1 199 ? 18.875 12.445 -2.76 1 96.38 199 TYR A C 1
ATOM 1532 O O . TYR A 1 199 ? 18.219 12.672 -3.771 1 96.38 199 TYR A O 1
ATOM 1540 N N . ASN A 1 200 ? 19.594 11.367 -2.479 1 91.81 200 ASN A N 1
ATOM 1541 C CA . ASN A 1 200 ? 19.328 10.172 -3.273 1 91.81 200 ASN A CA 1
ATOM 1542 C C . ASN A 1 200 ? 18.719 9.055 -2.428 1 91.81 200 ASN A C 1
ATOM 1544 O O . ASN A 1 200 ? 18.703 9.148 -1.199 1 91.81 200 ASN A O 1
ATOM 1548 N N . HIS A 1 201 ? 17.844 8.172 -2.955 1 89.94 201 HIS A N 1
ATOM 1549 C CA . HIS A 1 201 ? 17.109 7.105 -2.277 1 89.94 201 HIS A CA 1
ATOM 1550 C C . HIS A 1 201 ? 16.016 7.68 -1.367 1 89.94 201 HIS A C 1
ATOM 1552 O O . HIS A 1 201 ? 15.938 7.312 -0.192 1 89.94 201 HIS A O 1
ATOM 1558 N N . CYS A 1 202 ? 15.406 8.656 -1.745 1 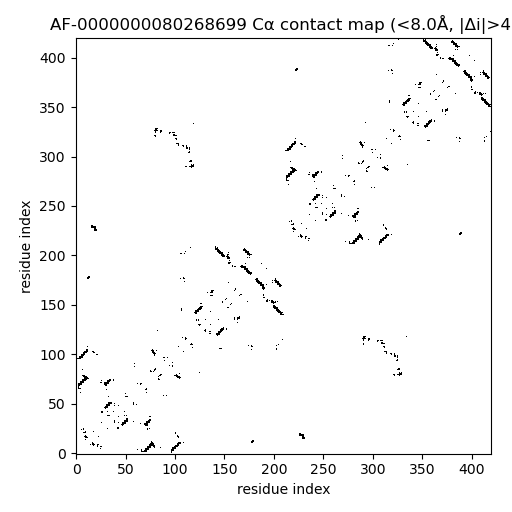97.94 202 CYS A N 1
ATOM 1559 C CA . CYS A 1 202 ? 14.289 9.312 -1.079 1 97.94 202 CYS A CA 1
ATOM 1560 C C . CYS A 1 202 ? 13.031 9.25 -1.938 1 97.94 202 CYS A C 1
ATOM 1562 O O . CYS A 1 202 ? 13.062 8.742 -3.061 1 97.94 202 CYS A O 1
ATOM 1564 N N . ILE A 1 203 ? 11.953 9.641 -1.354 1 98.75 203 ILE A N 1
ATOM 1565 C CA . ILE A 1 203 ? 10.703 9.773 -2.092 1 98.75 203 ILE A CA 1
ATOM 1566 C C . ILE A 1 203 ? 10.438 11.25 -2.381 1 98.75 203 ILE A C 1
ATOM 1568 O O . ILE A 1 203 ? 10.539 12.094 -1.485 1 98.75 203 ILE A O 1
ATOM 1572 N N . LEU A 1 204 ? 10.172 11.578 -3.631 1 98.81 204 LEU A N 1
ATOM 1573 C CA . LEU A 1 204 ? 9.727 12.922 -3.996 1 98.81 204 LEU A CA 1
ATOM 1574 C C . LEU A 1 204 ? 8.219 12.953 -4.219 1 98.81 204 LEU A C 1
ATOM 1576 O O . LEU A 1 204 ? 7.66 12.047 -4.84 1 98.81 204 LEU A O 1
ATOM 1580 N N . VAL A 1 205 ? 7.57 13.891 -3.674 1 98.69 205 VAL A N 1
ATOM 1581 C CA . VAL A 1 205 ? 6.152 14.133 -3.928 1 98.69 205 VAL A CA 1
ATOM 1582 C C . VAL A 1 205 ? 5.957 15.555 -4.457 1 98.69 205 VAL A C 1
ATOM 1584 O O . VAL A 1 205 ? 6.301 16.531 -3.781 1 98.69 205 VAL A O 1
ATOM 1587 N N . ALA A 1 206 ? 5.469 15.625 -5.668 1 98.44 206 ALA A N 1
ATOM 1588 C CA . ALA A 1 206 ? 5.18 16.922 -6.285 1 98.44 206 ALA A CA 1
ATOM 1589 C C . ALA A 1 206 ? 3.676 17.125 -6.441 1 98.44 206 ALA A C 1
ATOM 1591 O O . ALA A 1 206 ? 2.955 16.219 -6.855 1 98.44 206 ALA A O 1
ATOM 1592 N N . GLY A 1 207 ? 3.242 18.25 -6.117 1 92.62 207 GLY A N 1
ATOM 1593 C CA . GLY A 1 207 ? 1.831 18.578 -6.219 1 92.62 207 GLY A CA 1
ATOM 1594 C C . GLY A 1 207 ? 1.173 18.797 -4.867 1 92.62 207 GLY A C 1
ATOM 1595 O O . GLY A 1 207 ? 1.718 18.406 -3.834 1 92.62 207 GLY A O 1
ATOM 1596 N N . ASN A 1 208 ? 0.104 19.609 -4.734 1 77.38 208 ASN A N 1
ATOM 1597 C CA . ASN A 1 208 ? -0.627 19.859 -3.5 1 77.38 208 ASN A CA 1
ATOM 1598 C C . ASN A 1 208 ? -2.129 19.656 -3.684 1 77.38 208 ASN A C 1
ATOM 1600 O O . ASN A 1 208 ? -2.646 19.781 -4.793 1 77.38 208 ASN A O 1
ATOM 1604 N N . MET A 1 209 ? -2.602 18.953 -2.615 1 69.19 209 MET A N 1
ATOM 1605 C CA . MET A 1 209 ? -4.062 18.953 -2.604 1 69.19 209 MET A CA 1
ATOM 1606 C C . MET A 1 209 ? -4.598 20.359 -2.326 1 69.19 209 MET A C 1
ATOM 1608 O O . MET A 1 209 ? -4.02 21.094 -1.534 1 69.19 209 MET A O 1
ATOM 1612 N N . SER A 1 210 ? -5.223 20.922 -3.348 1 56.59 210 SER A N 1
ATOM 1613 C CA . SER A 1 210 ? -5.844 22.219 -3.137 1 56.59 210 SER A CA 1
ATOM 1614 C C . SER A 1 210 ? -6.816 22.188 -1.962 1 56.59 210 SER A C 1
ATOM 1616 O O . SER A 1 210 ? -7.367 21.141 -1.637 1 56.59 210 SER A O 1
ATOM 1618 N N . MET B 1 1 ? 1.184 21.391 23.281 1 67.56 1 MET B N 1
ATOM 1619 C CA . MET B 1 1 ? 1.176 20.875 21.906 1 67.56 1 MET B CA 1
ATOM 1620 C C . MET B 1 1 ? -0.237 20.5 21.469 1 67.56 1 MET B C 1
ATOM 1622 O O . MET B 1 1 ? -1.062 20.109 22.297 1 67.56 1 MET B O 1
ATOM 1626 N N . GLN B 1 2 ? -0.658 20.969 20.281 1 90.75 2 GLN B N 1
ATOM 1627 C CA . GLN B 1 2 ? -2.023 20.719 19.828 1 90.75 2 GLN B CA 1
ATOM 1628 C C . GLN B 1 2 ? -2.266 19.219 19.641 1 90.75 2 GLN B C 1
ATOM 1630 O O . GLN B 1 2 ? -1.417 18.516 19.094 1 90.75 2 GLN B O 1
ATOM 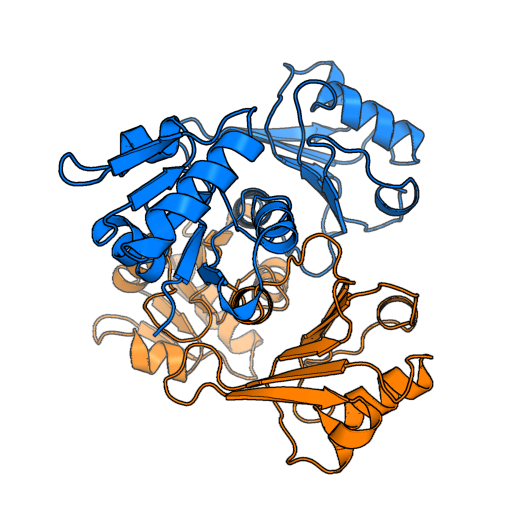1635 N N . ASN B 1 3 ? -3.336 18.75 20.312 1 97.19 3 ASN B N 1
ATOM 1636 C CA . ASN B 1 3 ? -3.688 17.344 20.141 1 97.19 3 ASN B CA 1
ATOM 1637 C C . ASN B 1 3 ? -3.865 16.969 18.672 1 97.19 3 ASN B C 1
ATOM 1639 O O . ASN B 1 3 ? -4.152 17.844 17.844 1 97.19 3 ASN B O 1
ATOM 1643 N N . LYS B 1 4 ? -3.631 15.75 18.422 1 98.5 4 LYS B N 1
ATOM 1644 C CA . LYS B 1 4 ? -3.629 15.297 17.031 1 98.5 4 LYS B CA 1
ATOM 1645 C C . LYS B 1 4 ? -4.73 14.273 16.781 1 98.5 4 LYS B C 1
ATOM 1647 O O . LYS B 1 4 ? -5.223 13.641 17.719 1 98.5 4 LYS B O 1
ATOM 1652 N N . ILE B 1 5 ? -5.133 14.234 15.547 1 98.81 5 ILE B N 1
ATOM 1653 C CA . ILE B 1 5 ? -5.902 13.109 15.023 1 98.81 5 ILE B CA 1
ATOM 1654 C C . ILE B 1 5 ? -4.957 12.047 14.469 1 98.81 5 ILE B C 1
ATOM 1656 O O . ILE B 1 5 ? -4.227 12.297 13.508 1 98.81 5 ILE B O 1
ATOM 1660 N N . ILE B 1 6 ? -4.934 10.906 15.078 1 98.88 6 ILE B N 1
ATOM 1661 C CA . ILE B 1 6 ? -4.133 9.789 14.602 1 98.88 6 ILE B CA 1
ATOM 1662 C C . ILE B 1 6 ? -5.02 8.812 13.828 1 98.88 6 ILE B C 1
ATOM 1664 O O . ILE B 1 6 ? -5.871 8.141 14.406 1 98.88 6 ILE B O 1
ATOM 1668 N N . VAL B 1 7 ? -4.867 8.836 12.547 1 98.88 7 VAL B N 1
ATOM 1669 C CA . VAL B 1 7 ? -5.66 7.949 11.703 1 98.88 7 VAL B CA 1
ATOM 1670 C C . VAL B 1 7 ? -4.871 6.672 11.406 1 98.88 7 VAL B C 1
ATOM 1672 O O . VAL B 1 7 ? -3.779 6.73 10.836 1 98.88 7 VAL B O 1
ATOM 1675 N N . VAL B 1 8 ? -5.441 5.531 11.758 1 98.88 8 VAL B N 1
ATOM 1676 C CA . VAL B 1 8 ? -4.754 4.246 11.703 1 98.88 8 VAL B CA 1
ATOM 1677 C C . VAL B 1 8 ? -5.414 3.346 10.664 1 98.88 8 VAL B C 1
ATOM 1679 O O . VAL B 1 8 ? -6.613 3.07 10.742 1 98.88 8 VAL B O 1
ATOM 1682 N N . GLY B 1 9 ? -4.586 2.938 9.664 1 98.88 9 GLY B N 1
ATOM 1683 C CA . GLY B 1 9 ? -5.035 1.843 8.812 1 98.88 9 GLY B CA 1
ATOM 1684 C C . GLY B 1 9 ? -4.934 0.487 9.492 1 98.88 9 GLY B C 1
ATOM 1685 O O . GLY B 1 9 ? -3.838 0.032 9.82 1 98.88 9 GLY B O 1
ATOM 1686 N N . ILE B 1 10 ? -6.055 -0.175 9.609 1 98.81 10 ILE B N 1
ATOM 1687 C CA . ILE B 1 10 ? -6.043 -1.421 10.375 1 98.81 10 ILE B CA 1
ATOM 1688 C C . ILE B 1 10 ? -6.008 -2.609 9.414 1 98.81 10 ILE B C 1
ATOM 1690 O O . ILE B 1 10 ? -6.211 -3.754 9.828 1 98.81 10 ILE B O 1
ATOM 1694 N N . GLY B 1 11 ? -5.797 -2.352 8.156 1 98.25 11 GLY B N 1
ATOM 1695 C CA . GLY B 1 11 ? -5.551 -3.414 7.195 1 98.25 11 GLY B CA 1
ATOM 1696 C C . GLY B 1 11 ? -6.816 -4.125 6.75 1 98.25 11 GLY B C 1
ATOM 1697 O O . GLY B 1 11 ? -7.914 -3.574 6.863 1 98.25 11 GLY B O 1
ATOM 1698 N N . PRO B 1 12 ? -6.613 -5.34 6.195 1 97.56 12 PRO B N 1
ATOM 1699 C CA . PRO B 1 12 ? -7.703 -6.02 5.488 1 97.56 12 PRO B CA 1
ATOM 1700 C C . PRO B 1 12 ? -8.57 -6.867 6.422 1 97.56 12 PRO B C 1
ATOM 1702 O O . PRO B 1 12 ? -9.328 -7.719 5.957 1 97.56 12 PRO B O 1
ATOM 1705 N N . GLY B 1 13 ? -8.492 -6.75 7.711 1 95.94 13 GLY B N 1
ATOM 1706 C CA . GLY B 1 13 ? -9.383 -7.469 8.602 1 95.94 13 GLY B CA 1
ATOM 1707 C C . GLY B 1 13 ? -8.648 -8.344 9.602 1 95.94 13 GLY B C 1
ATOM 1708 O O . GLY B 1 13 ? -8.875 -8.242 10.805 1 95.94 13 GLY B O 1
ATOM 1709 N N . ASN B 1 14 ? -7.738 -9.164 9.109 1 96.75 14 ASN B N 1
ATOM 1710 C CA . ASN B 1 14 ? -6.918 -10.039 9.945 1 96.75 14 ASN B CA 1
ATOM 1711 C C . ASN B 1 14 ? -5.914 -9.234 10.773 1 96.75 14 ASN B C 1
ATOM 1713 O O . ASN B 1 14 ? -5.102 -8.492 10.219 1 96.75 14 ASN B O 1
ATOM 1717 N N . PRO B 1 15 ? -5.918 -9.383 12.086 1 95.88 15 PRO B N 1
ATOM 1718 C CA . PRO B 1 15 ? -5.039 -8.594 12.953 1 95.88 15 PRO B CA 1
ATOM 1719 C C . PRO B 1 15 ? -3.557 -8.828 12.656 1 95.88 15 PRO B C 1
ATOM 1721 O O . PRO B 1 15 ? -2.717 -7.988 12.992 1 95.88 15 PRO B O 1
ATOM 1724 N N . ASP B 1 16 ? -3.275 -9.93 12.055 1 97.75 16 ASP B N 1
ATOM 1725 C CA . ASP B 1 16 ? -1.884 -10.227 11.727 1 97.75 16 ASP B CA 1
ATOM 1726 C C . ASP B 1 16 ? -1.356 -9.273 10.656 1 97.75 16 ASP B C 1
ATOM 1728 O O . ASP B 1 16 ? -0.152 -9.227 10.398 1 97.75 16 ASP B O 1
ATOM 1732 N N . TYR B 1 17 ? -2.266 -8.469 10.094 1 98.62 17 TYR B N 1
ATOM 1733 C CA . TYR B 1 17 ? -1.849 -7.547 9.047 1 98.62 17 TYR B CA 1
ATOM 1734 C C . TYR B 1 17 ? -1.944 -6.102 9.516 1 98.62 17 TYR B C 1
ATOM 1736 O O . TYR B 1 17 ? -1.872 -5.172 8.711 1 98.62 17 TYR B O 1
ATOM 1744 N N . ILE B 1 18 ? -2.15 -5.855 10.758 1 98.69 18 ILE B N 1
ATOM 1745 C CA . ILE B 1 18 ? -2.08 -4.512 11.32 1 98.69 18 ILE B CA 1
ATOM 1746 C C . ILE B 1 18 ? -0.665 -4.238 11.828 1 98.69 18 ILE B C 1
ATOM 1748 O O . ILE B 1 18 ? -0.098 -5.039 12.57 1 98.69 18 ILE B O 1
ATOM 1752 N N . VAL B 1 19 ? -0.065 -3.137 11.438 1 98.81 19 VAL B N 1
ATOM 1753 C CA . VAL B 1 19 ? 1.294 -2.832 11.875 1 98.81 19 VAL B CA 1
ATOM 1754 C C . VAL B 1 19 ? 1.301 -2.531 13.375 1 98.81 19 VAL B C 1
ATOM 1756 O O . VAL B 1 19 ? 0.375 -1.902 13.891 1 98.81 19 VAL B O 1
ATOM 1759 N N . PRO B 1 20 ? 2.332 -2.902 14.086 1 98.69 20 PRO B N 1
ATOM 1760 C CA . PRO B 1 20 ? 2.414 -2.689 15.531 1 98.69 20 PRO B CA 1
ATOM 1761 C C . PRO B 1 20 ? 2.244 -1.224 15.922 1 98.69 20 PRO B C 1
ATOM 1763 O O . PRO B 1 20 ? 1.611 -0.921 16.938 1 98.69 20 PRO B O 1
ATOM 1766 N N . LYS B 1 21 ? 2.758 -0.302 15.133 1 98.69 21 LYS B N 1
ATOM 1767 C CA . LYS B 1 21 ? 2.586 1.121 15.406 1 98.69 21 LYS B CA 1
ATOM 1768 C C . LYS B 1 21 ? 1.109 1.484 15.531 1 98.69 21 LYS B C 1
ATOM 1770 O O . LYS B 1 21 ? 0.725 2.258 16.406 1 98.69 21 LYS B O 1
ATOM 1775 N N . GLY B 1 22 ? 0.328 0.913 14.594 1 98.69 22 GLY B N 1
ATOM 1776 C CA . GLY B 1 22 ? -1.104 1.165 14.617 1 98.69 22 GLY B CA 1
ATOM 1777 C C . GLY B 1 22 ? -1.803 0.559 15.812 1 98.69 22 GLY B C 1
ATOM 1778 O O . GLY B 1 22 ? -2.609 1.222 16.469 1 98.69 22 GLY B O 1
ATOM 1779 N N . LEU B 1 23 ? -1.492 -0.671 16.109 1 98.31 23 LEU B N 1
ATOM 1780 C CA . LEU B 1 23 ? -2.102 -1.358 17.234 1 98.31 23 LEU B CA 1
ATOM 1781 C C . LEU B 1 23 ? -1.799 -0.63 18.547 1 98.31 23 LEU B C 1
ATOM 1783 O O . LEU B 1 23 ? -2.674 -0.495 19.406 1 98.31 23 LEU B O 1
ATOM 1787 N N . ASN B 1 24 ? -0.577 -0.19 18.719 1 98.44 24 ASN B N 1
ATOM 1788 C CA . ASN B 1 24 ? -0.187 0.552 19.906 1 98.44 24 ASN B CA 1
ATOM 1789 C C . ASN B 1 24 ? -0.986 1.844 20.047 1 98.44 24 ASN B C 1
ATOM 1791 O O . ASN B 1 24 ? -1.428 2.188 21.141 1 98.44 24 ASN B O 1
ATOM 1795 N N . ALA B 1 25 ? -1.159 2.572 18.953 1 98.75 25 ALA B N 1
ATOM 1796 C CA . ALA B 1 25 ? -1.947 3.801 18.969 1 98.75 25 ALA B CA 1
ATOM 1797 C C . ALA B 1 25 ? -3.383 3.523 19.406 1 98.75 25 ALA B C 1
ATOM 1799 O O . ALA B 1 25 ? -3.953 4.273 20.203 1 98.75 25 ALA B O 1
ATOM 1800 N N . ILE B 1 26 ? -3.914 2.447 18.891 1 98.69 26 ILE B N 1
ATOM 1801 C CA . ILE B 1 26 ? -5.285 2.064 19.203 1 98.69 26 ILE B CA 1
ATOM 1802 C C . ILE B 1 26 ? -5.406 1.756 20.703 1 98.69 26 ILE B C 1
ATOM 1804 O O . ILE B 1 26 ? -6.316 2.25 21.359 1 98.69 26 ILE B O 1
ATOM 1808 N N . ARG B 1 27 ? -4.5 1.021 21.219 1 97.81 27 ARG B N 1
ATOM 1809 C CA . ARG B 1 27 ? -4.531 0.579 22.609 1 97.81 27 ARG B CA 1
ATOM 1810 C C . ARG B 1 27 ? -4.41 1.762 23.562 1 97.81 27 ARG B C 1
ATOM 1812 O O . ARG B 1 27 ? -5.023 1.771 24.641 1 97.81 27 ARG B O 1
ATOM 1819 N N . GLN B 1 28 ? -3.752 2.762 23.172 1 97.75 28 GLN B N 1
ATOM 1820 C CA . GLN B 1 28 ? -3.436 3.875 24.062 1 97.75 28 GLN B CA 1
ATOM 1821 C C . GLN B 1 28 ? -4.477 4.984 23.953 1 97.75 28 GLN B C 1
ATOM 1823 O O . GLN B 1 28 ? -4.438 5.965 24.703 1 97.75 28 GLN B O 1
ATOM 1828 N N . ALA B 1 29 ? -5.387 4.852 23.109 1 98.5 29 ALA B N 1
ATOM 1829 C CA . ALA B 1 29 ? -6.328 5.926 22.797 1 98.5 29 ALA B CA 1
ATOM 1830 C C . ALA B 1 29 ? -7.309 6.141 23.953 1 98.5 29 ALA B C 1
ATOM 1832 O O . ALA B 1 29 ? -7.785 5.176 24.547 1 98.5 29 ALA B O 1
ATOM 1833 N N . LYS B 1 30 ? -7.516 7.379 24.234 1 98.56 30 LYS B N 1
ATOM 1834 C CA . LYS B 1 30 ? -8.633 7.738 25.109 1 98.56 30 LYS B CA 1
ATOM 1835 C C . LYS B 1 30 ? -9.938 7.816 24.328 1 98.56 30 LYS B C 1
ATOM 1837 O O . LYS B 1 30 ? -10.984 7.363 24.797 1 98.56 30 LYS B O 1
ATOM 1842 N N . PHE B 1 31 ? -9.875 8.438 23.188 1 98.88 31 PHE B N 1
ATOM 1843 C CA . PHE B 1 31 ? -10.992 8.562 22.266 1 98.88 31 PHE B CA 1
ATOM 1844 C C . PHE B 1 31 ? -10.742 7.758 21 1 98.88 31 PHE B C 1
ATOM 1846 O O . PHE B 1 31 ? -9.727 7.949 20.328 1 98.88 31 PHE B O 1
ATOM 1853 N N . LEU B 1 32 ? -11.711 6.887 20.688 1 98.88 32 LEU B N 1
ATOM 1854 C CA . LEU B 1 32 ? -11.531 5.949 19.594 1 98.88 32 LEU B CA 1
ATOM 1855 C C . LEU B 1 32 ? -12.727 6.004 18.641 1 98.88 32 LEU B C 1
ATOM 1857 O O . LEU B 1 32 ? -13.867 5.828 19.047 1 98.88 32 LEU B O 1
ATOM 1861 N N . VAL B 1 33 ? -12.414 6.328 17.375 1 98.81 33 VAL B N 1
ATOM 1862 C CA . VAL B 1 33 ? -13.391 6.363 16.297 1 98.81 33 VAL B CA 1
ATOM 1863 C C . VAL B 1 33 ? -13.148 5.195 15.336 1 98.81 33 VAL B C 1
ATOM 1865 O O . VAL B 1 33 ? -12 4.844 15.055 1 98.81 33 VAL B O 1
ATOM 1868 N N . GLY B 1 34 ? -14.195 4.547 14.836 1 98.56 34 GLY B N 1
ATOM 1869 C CA . GLY B 1 34 ? -14.016 3.477 13.867 1 98.56 34 GLY B CA 1
ATOM 1870 C C . GLY B 1 34 ? -15.32 2.842 13.43 1 98.56 34 GLY B C 1
ATOM 1871 O O . GLY B 1 34 ? -16.375 3.135 13.992 1 98.56 34 GLY B O 1
ATOM 1872 N N . GLY B 1 35 ? -15.219 2.064 12.398 1 97.25 35 GLY B N 1
ATOM 1873 C CA . GLY B 1 35 ? -16.391 1.276 12.039 1 97.25 35 GLY B CA 1
ATOM 1874 C C . GLY B 1 35 ? -16.859 0.356 13.148 1 97.25 35 GLY B C 1
ATOM 1875 O O . GLY B 1 35 ? -16.078 0.017 14.047 1 97.25 35 GLY B O 1
ATOM 1876 N N . ARG B 1 36 ? -18.094 -0.08 13.062 1 96.12 36 ARG B N 1
ATOM 1877 C CA . ARG B 1 36 ? -18.688 -0.907 14.109 1 96.12 36 ARG B CA 1
ATOM 1878 C C . ARG B 1 36 ? -17.891 -2.193 14.305 1 96.12 36 ARG B C 1
ATOM 1880 O O . ARG B 1 36 ? -17.641 -2.613 15.438 1 96.12 36 ARG B O 1
ATOM 1887 N N . ARG B 1 37 ? -17.5 -2.785 13.273 1 94.12 37 ARG B N 1
ATOM 1888 C CA . ARG B 1 37 ? -16.734 -4.023 13.352 1 94.12 37 ARG B CA 1
ATOM 1889 C C . ARG B 1 37 ? -15.383 -3.789 14.016 1 94.12 37 ARG B C 1
ATOM 1891 O O . ARG B 1 37 ? -14.953 -4.574 14.867 1 94.12 37 ARG B O 1
ATOM 1898 N N . ALA B 1 38 ? -14.695 -2.746 13.586 1 97.25 38 ALA B N 1
ATOM 1899 C CA . ALA B 1 38 ? -13.398 -2.41 14.172 1 97.25 38 ALA B CA 1
ATOM 1900 C C . ALA B 1 38 ? -13.523 -2.117 15.664 1 97.25 38 ALA B C 1
ATOM 1902 O O . ALA B 1 38 ? -12.711 -2.582 16.469 1 97.25 38 ALA B O 1
ATOM 1903 N N . LEU B 1 39 ? -14.539 -1.313 16.047 1 98.06 39 LEU B N 1
ATOM 1904 C CA . LEU B 1 39 ? -14.742 -0.978 17.453 1 98.06 39 LEU B CA 1
ATOM 1905 C C . LEU B 1 39 ? -15.008 -2.232 18.281 1 98.06 39 LEU B C 1
ATOM 1907 O O . LEU B 1 39 ? -14.492 -2.371 19.391 1 98.06 39 LEU B O 1
ATOM 1911 N N . SER B 1 40 ? -15.789 -3.141 17.734 1 97.12 40 SER B N 1
ATOM 1912 C CA . SER B 1 40 ? -16.078 -4.391 18.422 1 97.12 40 SER B CA 1
ATOM 1913 C C . SER B 1 40 ? -14.805 -5.207 18.641 1 97.12 40 SER B C 1
ATOM 1915 O O . SER B 1 40 ? -14.68 -5.922 19.641 1 97.12 40 SER B O 1
ATOM 1917 N N . GLN B 1 41 ? -13.945 -5.102 17.781 1 96.44 41 GLN B N 1
ATOM 1918 C CA . GLN B 1 41 ? -12.742 -5.926 17.797 1 96.44 41 GLN B CA 1
ATOM 1919 C C . GLN B 1 41 ? -11.672 -5.324 18.703 1 96.44 41 GLN B C 1
ATOM 1921 O O . GLN B 1 41 ? -10.945 -6.051 19.375 1 96.44 41 GLN B O 1
ATOM 1926 N N . PHE B 1 42 ? -11.578 -3.973 18.766 1 97.88 42 PHE B N 1
ATOM 1927 C CA . PHE B 1 42 ? -10.352 -3.416 19.312 1 97.88 42 PHE B CA 1
ATOM 1928 C C . PHE B 1 42 ? -10.656 -2.545 20.531 1 97.88 42 PHE B C 1
ATOM 1930 O O . PHE B 1 42 ? -9.766 -2.277 21.344 1 97.88 42 PHE B O 1
ATOM 1937 N N . ALA B 1 43 ? -11.852 -2.053 20.609 1 97.94 43 ALA B N 1
ATOM 1938 C CA . ALA B 1 43 ? -12.164 -1.106 21.688 1 97.94 43 ALA B CA 1
ATOM 1939 C C . ALA B 1 43 ? -12.148 -1.794 23.047 1 97.94 43 ALA B C 1
ATOM 1941 O O . ALA B 1 43 ? -12.523 -2.965 23.156 1 97.94 43 ALA B O 1
ATOM 1942 N N . VAL B 1 44 ? -11.742 -1.029 24.031 1 97.38 44 VAL B N 1
ATOM 1943 C CA . VAL B 1 44 ? -11.805 -1.505 25.422 1 97.38 44 VAL B CA 1
ATOM 1944 C C . VAL B 1 44 ? -12.656 -0.56 26.25 1 97.38 44 VAL B C 1
ATOM 1946 O O . VAL B 1 44 ? -12.922 0.577 25.844 1 97.38 44 VAL B O 1
ATOM 1949 N N . ASP B 1 45 ? -13.031 -0.932 27.453 1 95.62 45 ASP B N 1
ATOM 1950 C CA . ASP B 1 45 ? -14.055 -0.272 28.266 1 95.62 45 ASP B CA 1
ATOM 1951 C C . ASP B 1 45 ? -13.609 1.133 28.672 1 95.62 45 ASP B C 1
ATOM 1953 O O . ASP B 1 45 ? -14.438 2.033 28.812 1 95.62 45 ASP B O 1
ATOM 1957 N N . GLU B 1 46 ? -12.375 1.363 28.812 1 96.5 46 GLU B N 1
ATOM 1958 C CA . GLU B 1 46 ? -11.867 2.639 29.312 1 96.5 46 GLU B CA 1
ATOM 1959 C C . GLU B 1 46 ? -11.891 3.709 28.219 1 96.5 46 GLU B C 1
ATOM 1961 O O . GLU B 1 46 ? -11.75 4.898 28.516 1 96.5 46 GLU B O 1
ATOM 1966 N N . GLN B 1 47 ? -12.148 3.283 27.031 1 98.31 47 GLN B N 1
ATOM 1967 C CA . GLN B 1 47 ? -12.109 4.215 25.906 1 98.31 47 GLN B CA 1
ATOM 1968 C C . GLN B 1 47 ? -13.508 4.742 25.594 1 98.31 47 GLN B C 1
ATOM 1970 O O . GLN B 1 47 ? -14.484 3.998 25.641 1 98.31 47 GLN B O 1
ATOM 1975 N N . GLU B 1 48 ? -13.602 6.008 25.344 1 98.69 48 GLU B N 1
ATOM 1976 C CA . GLU B 1 48 ? -14.82 6.562 24.75 1 98.69 48 GLU B CA 1
ATOM 1977 C C . GLU B 1 48 ? -14.812 6.414 23.234 1 98.69 48 GLU B C 1
ATOM 1979 O O . GLU B 1 48 ? -13.859 6.832 22.562 1 98.69 48 GLU B O 1
ATOM 1984 N N . THR B 1 49 ? -15.898 5.797 22.703 1 98.62 49 THR B N 1
ATOM 1985 C CA . THR B 1 49 ? -15.883 5.414 21.297 1 98.62 49 THR B CA 1
ATOM 1986 C C . THR B 1 49 ? -16.969 6.164 20.516 1 98.62 49 THR B C 1
ATOM 1988 O O . THR B 1 49 ? -17.922 6.656 21.109 1 98.62 49 THR B O 1
ATOM 1991 N N . CYS B 1 50 ? -16.734 6.336 19.234 1 98.44 50 CYS B N 1
ATOM 1992 C CA . CYS B 1 50 ? -17.688 6.871 18.266 1 98.44 50 CYS B CA 1
ATOM 1993 C C . CYS B 1 50 ? -17.672 6.055 16.984 1 98.44 50 CYS B C 1
ATOM 1995 O O . CYS B 1 50 ? -16.656 5.969 16.297 1 98.44 50 CYS B O 1
ATOM 1997 N N . PRO B 1 51 ? -18.812 5.457 16.594 1 97.75 51 PRO B N 1
ATOM 1998 C CA . PRO B 1 51 ? -18.844 4.703 15.336 1 97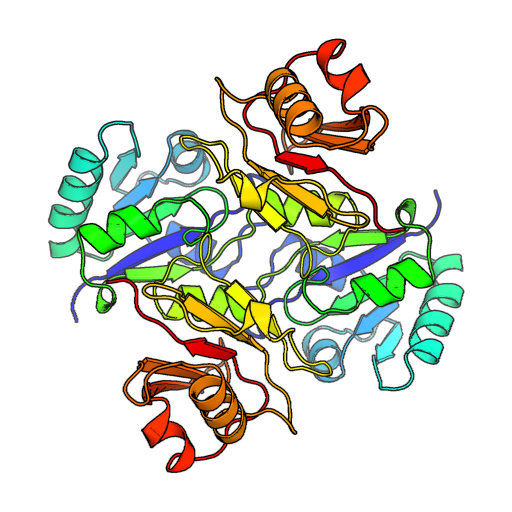.75 51 PRO B CA 1
ATOM 1999 C C . PRO B 1 51 ? -18.875 5.605 14.102 1 97.75 51 PRO B C 1
ATOM 2001 O O . PRO B 1 51 ? -19.5 6.664 14.125 1 97.75 51 PRO B O 1
ATOM 2004 N N . ILE B 1 52 ? -18.078 5.223 13.102 1 95.56 52 ILE B N 1
ATOM 2005 C CA . ILE B 1 52 ? -18.203 5.863 11.797 1 95.56 52 ILE B CA 1
ATOM 2006 C C . ILE B 1 52 ? -19.484 5.398 11.109 1 95.56 52 ILE B C 1
ATOM 2008 O O . ILE B 1 52 ? -19.656 4.207 10.836 1 95.56 52 ILE B O 1
ATOM 2012 N N . THR B 1 53 ? -20.312 6.277 10.867 1 91.31 53 THR B N 1
ATOM 2013 C CA . THR B 1 53 ? -21.578 6.012 10.18 1 91.31 53 THR B CA 1
ATOM 2014 C C . THR B 1 53 ? -21.703 6.879 8.93 1 91.31 53 THR B C 1
ATOM 2016 O O . THR B 1 53 ? -20.734 7.512 8.5 1 91.31 53 THR B O 1
ATOM 2019 N N . ALA B 1 54 ? -22.969 6.781 8.383 1 87.88 54 ALA B N 1
ATOM 2020 C CA . ALA B 1 54 ? -23.25 7.633 7.23 1 87.88 54 ALA B CA 1
ATOM 2021 C C . ALA B 1 54 ? -23.234 9.109 7.621 1 87.88 54 ALA B C 1
ATOM 2023 O O . ALA B 1 54 ? -23.062 9.984 6.766 1 87.88 54 ALA B O 1
ATOM 2024 N N . ASP B 1 55 ? -23.422 9.312 8.836 1 92.94 55 ASP B N 1
ATOM 2025 C CA . ASP B 1 55 ? -23.375 10.68 9.352 1 92.94 55 ASP B CA 1
ATOM 2026 C C . ASP B 1 55 ? -21.922 11.117 9.594 1 92.94 55 ASP B C 1
ATOM 2028 O O . ASP B 1 55 ? -21.5 11.273 10.742 1 92.94 55 ASP B O 1
ATOM 2032 N N . ILE B 1 56 ? -21.203 11.461 8.578 1 94.19 56 ILE B N 1
ATOM 2033 C CA . ILE B 1 56 ? -19.797 11.812 8.625 1 94.19 56 ILE B CA 1
ATOM 2034 C C . ILE B 1 56 ? -19.609 13.109 9.422 1 94.19 56 ILE B C 1
ATOM 2036 O O . ILE B 1 56 ? -18.641 13.266 10.148 1 94.19 56 ILE B O 1
ATOM 2040 N N . GLN B 1 57 ? -20.594 14.008 9.312 1 95.75 57 GLN B N 1
ATOM 2041 C CA . GLN B 1 57 ? -20.5 15.266 10.047 1 95.75 57 GLN B CA 1
ATOM 2042 C C . GLN B 1 57 ? -20.547 15.023 11.555 1 95.75 57 GLN B C 1
ATOM 2044 O O . GLN B 1 57 ? -19.844 15.68 12.312 1 95.75 57 GLN B O 1
ATOM 2049 N N . GLY B 1 58 ? -21.406 14.141 11.922 1 97.19 58 GLY B N 1
ATOM 2050 C CA . GLY B 1 58 ? -21.422 13.773 13.328 1 97.19 58 GLY B CA 1
ATOM 2051 C C . GLY B 1 58 ? -20.109 13.227 13.82 1 97.19 58 GLY B C 1
ATOM 2052 O O . GLY B 1 58 ? -19.672 13.539 14.938 1 97.19 58 GLY B O 1
ATOM 2053 N N . VAL B 1 59 ? -19.438 12.438 13.023 1 97.88 59 VAL B N 1
ATOM 2054 C CA . VAL B 1 59 ? -18.125 11.891 13.352 1 97.88 59 VAL B CA 1
ATOM 2055 C C . VAL B 1 59 ? -17.125 13.031 13.492 1 97.88 59 VAL B C 1
ATOM 2057 O O . VAL B 1 59 ? -16.344 13.07 14.461 1 97.88 59 VAL B O 1
ATOM 2060 N N . MET B 1 60 ? -17.172 14.023 12.586 1 98.25 60 MET B N 1
ATOM 2061 C CA . MET B 1 60 ? -16.25 15.164 12.625 1 98.25 60 MET B CA 1
ATOM 2062 C C . MET B 1 60 ? -16.5 16.016 13.875 1 98.25 60 MET B C 1
ATOM 2064 O O . MET B 1 60 ? -15.547 16.484 14.492 1 98.25 60 MET B O 1
ATOM 2068 N N . ASP B 1 61 ? -17.75 16.141 14.219 1 98.19 61 ASP B N 1
ATOM 2069 C CA . ASP B 1 61 ? -18.094 16.922 15.414 1 98.19 61 ASP B CA 1
ATOM 2070 C C . ASP B 1 61 ? -17.562 16.25 16.672 1 98.19 61 ASP B C 1
ATOM 2072 O O . ASP B 1 61 ? -17.047 16.906 17.578 1 98.19 61 ASP B O 1
ATOM 2076 N N . PHE B 1 62 ? -17.734 14.984 16.766 1 98.5 62 PHE B N 1
ATOM 2077 C CA . PHE B 1 62 ? -17.188 14.234 17.875 1 98.5 62 PHE B CA 1
ATOM 2078 C C . PHE B 1 62 ? -15.68 14.453 17.984 1 98.5 62 PHE B C 1
ATOM 2080 O O . PHE B 1 62 ? -15.164 14.781 19.062 1 98.5 62 PHE B O 1
ATOM 2087 N N . ILE B 1 63 ? -14.93 14.273 16.875 1 98.69 63 ILE B N 1
ATOM 2088 C CA . ILE B 1 63 ? -13.477 14.414 16.844 1 98.69 63 ILE B CA 1
ATOM 2089 C C . ILE B 1 63 ? -13.086 15.82 17.297 1 98.69 63 ILE B C 1
ATOM 2091 O O . ILE B 1 63 ? -12.234 15.992 18.172 1 98.69 63 ILE B O 1
ATOM 2095 N N . ARG B 1 64 ? -13.773 16.828 16.781 1 98 64 ARG B N 1
ATOM 2096 C CA . ARG B 1 64 ? -13.484 18.219 17.109 1 98 64 ARG B CA 1
ATOM 2097 C C . ARG B 1 64 ? -13.625 18.484 18.609 1 98 64 ARG B C 1
ATOM 2099 O O . ARG B 1 64 ? -12.781 19.141 19.219 1 98 64 ARG B O 1
ATOM 2106 N N . GLY B 1 65 ? -14.648 18 19.125 1 98.12 65 GLY B N 1
ATOM 2107 C CA . GLY B 1 65 ? -14.898 18.172 20.547 1 98.12 65 GLY B CA 1
ATOM 2108 C C . GLY B 1 65 ? -13.867 17.5 21.438 1 98.12 65 GLY B C 1
ATOM 2109 O O . GLY B 1 65 ? -13.375 18.078 22.391 1 98.12 65 GLY B O 1
ATOM 2110 N N . LYS B 1 66 ? -13.508 16.312 21.062 1 98.5 66 LYS B N 1
ATOM 2111 C CA . LYS B 1 66 ? -12.641 15.484 21.906 1 98.5 66 LYS B CA 1
ATOM 2112 C C . LYS B 1 66 ? -11.18 15.906 21.766 1 98.5 66 LYS B C 1
ATOM 2114 O O . LYS B 1 66 ? -10.391 15.742 22.703 1 98.5 66 LYS B O 1
ATOM 2119 N N . LEU B 1 67 ? -10.836 16.484 20.672 1 97.94 67 LEU B N 1
ATOM 2120 C CA . LEU B 1 67 ? -9.469 16.953 20.438 1 97.94 67 LEU B CA 1
ATOM 2121 C C . LEU B 1 67 ? -9.062 18 21.469 1 97.94 67 LEU B C 1
ATOM 2123 O O . LEU B 1 67 ? -7.867 18.234 21.672 1 97.94 67 LEU B O 1
ATOM 2127 N N . GLN B 1 68 ? -10.031 18.641 22.016 1 96.94 68 GLN B N 1
ATOM 2128 C CA . GLN B 1 68 ? -9.75 19.641 23.047 1 96.94 68 GLN B CA 1
ATOM 2129 C C . GLN B 1 68 ? -9.219 18.969 24.312 1 96.94 68 GLN B C 1
ATOM 2131 O O . GLN B 1 68 ? -8.633 19.641 25.172 1 96.94 68 GLN B O 1
ATOM 2136 N N . GLN B 1 69 ? -9.375 17.734 24.391 1 97.81 69 GLN B N 1
ATOM 2137 C CA . GLN B 1 69 ? -9.047 17.016 25.625 1 97.81 69 GLN B CA 1
ATOM 2138 C C . GLN B 1 69 ? -7.82 16.125 25.422 1 97.81 69 GLN B C 1
ATOM 2140 O O . GLN B 1 69 ? -6.965 16.031 26.312 1 97.81 69 GLN B O 1
ATOM 2145 N N . ALA B 1 70 ? -7.742 15.492 24.359 1 98.19 70 ALA B N 1
ATOM 2146 C CA . ALA B 1 70 ? -6.668 14.539 24.062 1 98.19 70 ALA B CA 1
ATOM 2147 C C . ALA B 1 70 ? -6.633 14.195 22.578 1 98.19 70 ALA B C 1
ATOM 2149 O O . ALA B 1 70 ? -7.492 14.625 21.812 1 98.19 70 ALA B O 1
ATOM 2150 N N . ASP B 1 71 ? -5.582 13.445 22.172 1 98.69 71 ASP B N 1
ATOM 2151 C CA . ASP B 1 71 ? -5.543 12.891 20.828 1 98.69 71 ASP B CA 1
ATOM 2152 C C . ASP B 1 71 ? -6.758 12 20.562 1 98.69 71 ASP B C 1
ATOM 2154 O O . ASP B 1 71 ? -7.266 11.344 21.469 1 98.69 71 ASP B O 1
ATOM 2158 N N . VAL B 1 72 ? -7.199 12.031 19.375 1 98.88 72 VAL B N 1
ATOM 2159 C CA . VAL B 1 72 ? -8.258 11.133 18.922 1 98.88 72 VAL B CA 1
ATOM 2160 C C . VAL B 1 72 ? -7.703 10.141 17.906 1 98.88 72 VAL B C 1
ATOM 2162 O O . VAL B 1 72 ? -7.039 10.539 16.938 1 98.88 72 VAL B O 1
ATOM 2165 N N . VAL B 1 73 ? -7.941 8.875 18.156 1 98.94 73 VAL B N 1
ATOM 2166 C CA . VAL B 1 73 ? -7.512 7.844 17.219 1 98.94 73 VAL B CA 1
ATOM 2167 C C . VAL B 1 73 ? -8.695 7.395 16.359 1 98.94 73 VAL B C 1
ATOM 2169 O O . VAL B 1 73 ? -9.758 7.059 16.891 1 98.94 73 VAL B O 1
ATOM 2172 N N . ALA B 1 74 ? -8.539 7.461 15.07 1 98.88 74 ALA B N 1
ATOM 2173 C CA . ALA B 1 74 ? -9.555 6.992 14.133 1 98.88 74 ALA B CA 1
ATOM 2174 C C . ALA B 1 74 ? -9.07 5.77 13.367 1 98.88 74 ALA B C 1
ATOM 2176 O O . ALA B 1 74 ? -8.078 5.844 12.633 1 98.88 74 ALA B O 1
ATOM 2177 N N . MET B 1 75 ? -9.812 4.656 13.508 1 98.75 75 MET B N 1
ATOM 2178 C CA . MET B 1 75 ? -9.492 3.426 12.789 1 98.75 75 MET B CA 1
ATOM 2179 C C . MET B 1 75 ? -10.25 3.352 11.469 1 98.75 75 MET B C 1
ATOM 2181 O O . MET B 1 75 ? -11.461 3.582 11.43 1 98.75 75 MET B O 1
ATOM 2185 N N . VAL B 1 76 ? -9.5 3.041 10.469 1 98.38 76 VAL B N 1
ATOM 2186 C CA . VAL B 1 76 ? -10.172 2.77 9.195 1 98.38 76 VAL B CA 1
ATOM 2187 C C . VAL B 1 76 ? -9.672 1.444 8.625 1 98.38 76 VAL B C 1
ATOM 2189 O O . VAL B 1 76 ? -8.523 1.06 8.836 1 98.38 76 VAL B O 1
ATOM 2192 N N . SER B 1 77 ? -10.547 0.75 7.848 1 97.25 77 SER B N 1
ATOM 2193 C CA . SER B 1 77 ? -10.133 -0.443 7.117 1 97.25 77 SER B CA 1
ATOM 2194 C C . SER B 1 77 ? -9.133 -0.098 6.02 1 97.25 77 SER B C 1
ATOM 2196 O O . SER B 1 77 ? -9.227 0.961 5.395 1 97.25 77 SER B O 1
ATOM 2198 N N . GLY B 1 78 ? -8.203 -0.972 5.828 1 98.06 78 GLY B N 1
ATOM 2199 C CA . GLY B 1 78 ? -7.207 -0.782 4.781 1 98.06 78 GLY B CA 1
ATOM 2200 C C . GLY B 1 78 ? -6.203 0.307 5.102 1 98.06 78 GLY B C 1
ATOM 2201 O O . GLY B 1 78 ? -5.57 0.284 6.16 1 98.06 78 GLY B O 1
ATOM 2202 N N . ASP B 1 79 ? -6.016 1.185 4.223 1 98.69 79 ASP B N 1
ATOM 2203 C CA . ASP B 1 79 ? -5.086 2.305 4.328 1 98.69 79 ASP B CA 1
ATOM 2204 C C . ASP B 1 79 ? -5.828 3.639 4.32 1 98.69 79 ASP B C 1
ATOM 2206 O O . ASP B 1 79 ? -6.641 3.898 3.43 1 98.69 79 ASP B O 1
ATOM 2210 N N . PRO B 1 80 ? -5.504 4.555 5.281 1 98.62 80 PRO B N 1
ATOM 2211 C CA . PRO B 1 80 ? -6.203 5.836 5.367 1 98.62 80 PRO B CA 1
ATOM 2212 C C . PRO B 1 80 ? -6.082 6.664 4.09 1 98.62 80 PRO B C 1
ATOM 2214 O O . PRO B 1 80 ? -6.992 7.426 3.756 1 98.62 80 PRO B O 1
ATOM 2217 N N . GLY B 1 81 ? -5.027 6.531 3.363 1 98.12 81 GLY B N 1
ATOM 2218 C CA . GLY B 1 81 ? -4.777 7.371 2.201 1 98.12 81 GLY B CA 1
ATOM 2219 C C . GLY B 1 81 ? -5.297 6.773 0.908 1 98.12 81 GLY B C 1
ATOM 2220 O O . GLY B 1 81 ? -5.051 7.312 -0.173 1 98.12 81 GLY B O 1
ATOM 2221 N N . TYR B 1 82 ? -5.969 5.68 0.963 1 98.12 82 TYR B N 1
ATOM 2222 C CA . TYR B 1 82 ? -6.422 4.969 -0.227 1 98.12 82 TYR B CA 1
ATOM 2223 C C . TYR B 1 82 ? -7.934 4.773 -0.206 1 98.12 82 TYR B C 1
ATOM 2225 O O . TYR B 1 82 ? -8.422 3.74 0.255 1 98.12 82 TYR B O 1
ATOM 2233 N N . TYR B 1 83 ? -8.695 5.711 -0.848 1 96.56 83 TYR B N 1
ATOM 2234 C CA . TYR B 1 83 ? -10.156 5.73 -0.907 1 96.56 83 TYR B CA 1
ATOM 2235 C C . TYR B 1 83 ? -10.758 5.562 0.482 1 96.56 83 TYR B C 1
ATOM 2237 O O . TYR B 1 83 ? -11.633 4.723 0.687 1 96.56 83 TYR B O 1
ATOM 2245 N N . SER B 1 84 ? -10.32 6.355 1.382 1 95.88 84 SER B N 1
ATOM 2246 C CA . SER B 1 84 ? -10.68 6.207 2.789 1 95.88 84 SER B CA 1
ATOM 2247 C C . SER B 1 84 ? -10.969 7.559 3.434 1 95.88 84 SER B C 1
ATOM 2249 O O . SER B 1 84 ? -11.406 8.492 2.758 1 95.88 84 SER B O 1
ATOM 2251 N N . LEU B 1 85 ? -10.891 7.645 4.77 1 96.06 85 LEU B N 1
ATOM 2252 C CA . LEU B 1 85 ? -11.406 8.719 5.609 1 96.06 85 LEU B CA 1
ATOM 2253 C C . LEU B 1 85 ? -10.484 9.938 5.562 1 96.06 85 LEU B C 1
ATOM 2255 O O . LEU B 1 85 ? -10.883 11.039 5.953 1 96.06 85 LEU B O 1
ATOM 2259 N N . LEU B 1 86 ? -9.281 9.742 5.055 1 97.25 86 LEU B N 1
ATOM 2260 C CA . LEU B 1 86 ? -8.289 10.805 5.145 1 97.25 86 LEU B CA 1
ATOM 2261 C C . LEU B 1 86 ? -8.75 12.047 4.379 1 97.25 86 LEU B C 1
ATOM 2263 O O . LEU B 1 86 ? -8.562 13.172 4.84 1 97.25 86 LEU B O 1
ATOM 2267 N N . ASP B 1 87 ? -9.406 11.805 3.213 1 94.88 87 ASP B N 1
ATOM 2268 C CA . ASP B 1 87 ? -9.922 12.93 2.428 1 94.88 87 ASP B CA 1
ATOM 2269 C C . ASP B 1 87 ? -10.898 13.766 3.242 1 94.88 87 ASP B C 1
ATOM 2271 O O . ASP B 1 87 ? -10.82 15 3.24 1 94.88 87 ASP B O 1
ATOM 2275 N N . ALA B 1 88 ? -11.789 13.117 3.873 1 95.81 88 ALA B N 1
ATOM 2276 C CA . ALA B 1 88 ? -12.797 13.805 4.676 1 95.81 88 ALA B CA 1
ATOM 2277 C C . ALA B 1 88 ? -12.148 14.547 5.848 1 95.81 88 ALA B C 1
ATOM 2279 O O . ALA B 1 88 ? -12.531 15.68 6.156 1 95.81 88 ALA B O 1
ATOM 2280 N N . LEU B 1 89 ? -11.203 13.93 6.512 1 97.88 89 LEU B N 1
ATOM 2281 C CA . LEU B 1 89 ? -10.508 14.562 7.633 1 97.88 89 LEU B CA 1
ATOM 2282 C C . LEU B 1 89 ? -9.789 15.828 7.188 1 97.88 89 LEU B C 1
ATOM 2284 O O . LEU B 1 89 ? -9.844 16.844 7.871 1 97.88 89 LEU B O 1
ATOM 2288 N N . ARG B 1 90 ? -9.219 15.781 6.039 1 96.88 90 ARG B N 1
ATOM 2289 C CA . ARG B 1 90 ? -8.414 16.906 5.559 1 96.88 90 ARG B CA 1
ATOM 2290 C C . ARG B 1 90 ? -9.297 18.094 5.188 1 96.88 90 ARG B C 1
ATOM 2292 O O . ARG B 1 90 ? -8.82 19.219 5.137 1 96.88 90 ARG B O 1
ATOM 2299 N N . ARG B 1 91 ? -10.562 17.844 4.859 1 95.69 91 ARG B N 1
ATOM 2300 C CA . ARG B 1 91 ? -11.492 18.938 4.562 1 95.69 91 ARG B CA 1
ATOM 2301 C C . ARG B 1 91 ? -11.906 19.672 5.832 1 95.69 91 ARG B C 1
ATOM 2303 O O . ARG B 1 91 ? -12.344 20.828 5.773 1 95.69 91 ARG B O 1
ATOM 2310 N N . GLU B 1 92 ? -11.719 18.938 6.914 1 96.88 92 GLU B N 1
ATOM 2311 C CA . GLU B 1 92 ? -12.273 19.469 8.156 1 96.88 92 GLU B CA 1
ATOM 2312 C C . GLU B 1 92 ? -11.164 19.938 9.102 1 96.88 92 GLU B C 1
ATOM 2314 O O . GLU B 1 92 ? -11.398 20.766 9.984 1 96.88 92 GLU B O 1
ATOM 2319 N N . PHE B 1 93 ? -9.977 19.422 8.953 1 97.19 93 PHE B N 1
ATOM 2320 C CA . PHE B 1 93 ? -8.875 19.703 9.859 1 97.19 93 PHE B CA 1
ATOM 2321 C C . PHE B 1 93 ? -7.602 20.031 9.086 1 97.19 93 PHE B C 1
ATOM 2323 O O . PHE B 1 93 ? -7.387 19.531 7.984 1 97.19 93 PHE B O 1
ATOM 2330 N N . PRO B 1 94 ? -6.742 20.891 9.68 1 95.06 94 PRO B N 1
ATOM 2331 C CA . PRO B 1 94 ? -5.449 21.141 9.039 1 95.06 94 PRO B CA 1
ATOM 2332 C C . PRO B 1 94 ? -4.574 19.891 8.977 1 95.06 94 PRO B C 1
ATOM 2334 O O . PRO B 1 94 ? -4.578 19.078 9.906 1 95.06 94 PRO B O 1
ATOM 2337 N N . ALA B 1 95 ? -3.82 19.766 7.945 1 94.38 95 ALA B N 1
ATOM 2338 C CA . ALA B 1 95 ? -2.979 18.594 7.707 1 94.38 95 ALA B CA 1
ATOM 2339 C C . ALA B 1 95 ? -1.997 18.375 8.859 1 94.38 95 ALA B C 1
ATOM 2341 O O . ALA B 1 95 ? -1.673 17.234 9.203 1 94.38 95 ALA B O 1
ATOM 2342 N N . GLU B 1 96 ? -1.561 19.453 9.422 1 94.69 96 GLU B N 1
ATOM 2343 C CA . GLU B 1 96 ? -0.562 19.375 10.484 1 94.69 96 GLU B CA 1
ATOM 2344 C C . GLU B 1 96 ? -1.142 18.734 11.742 1 94.69 96 GLU B C 1
ATOM 2346 O O . GLU B 1 96 ? -0.397 18.312 12.633 1 94.69 96 GLU B O 1
ATOM 2351 N N . GLN B 1 97 ? -2.412 18.703 11.805 1 97.69 97 GLN B N 1
ATOM 2352 C CA . GLN B 1 97 ? -3.082 18.141 12.961 1 97.69 97 GLN B CA 1
ATOM 2353 C C . GLN B 1 97 ? -3.406 16.656 12.742 1 97.69 97 GLN B C 1
ATOM 2355 O O . GLN B 1 97 ? -3.986 16.016 13.617 1 97.69 97 GLN B O 1
ATOM 2360 N N . ILE B 1 98 ? -3.098 16.141 11.617 1 98.5 98 ILE B N 1
ATOM 2361 C CA . ILE B 1 98 ? -3.42 14.766 11.25 1 98.5 98 ILE B CA 1
ATOM 2362 C C . ILE B 1 98 ? -2.137 13.938 11.148 1 98.5 98 ILE B C 1
ATOM 2364 O O . ILE B 1 98 ? -1.201 14.32 10.445 1 98.5 98 ILE B O 1
ATOM 2368 N N . THR B 1 99 ? -2.055 12.938 11.914 1 98.69 99 THR B N 1
ATOM 2369 C CA . THR B 1 99 ? -0.995 11.938 11.82 1 98.69 99 THR B CA 1
ATOM 2370 C C . THR B 1 99 ? -1.537 10.625 11.258 1 98.69 99 THR B C 1
ATOM 2372 O O . THR B 1 99 ? -2.518 10.086 11.773 1 98.69 99 THR B O 1
ATOM 2375 N N . VAL B 1 100 ? -0.891 10.172 10.219 1 98.88 100 VAL B N 1
ATOM 2376 C CA . VAL B 1 100 ? -1.397 8.984 9.539 1 98.88 100 VAL B CA 1
ATOM 2377 C C . VAL B 1 100 ? -0.451 7.812 9.781 1 98.88 100 VAL B C 1
ATOM 2379 O O . VAL B 1 100 ? 0.763 7.938 9.602 1 98.88 100 VAL B O 1
ATOM 2382 N N . ILE B 1 101 ? -0.953 6.723 10.227 1 98.94 101 ILE B N 1
ATOM 2383 C CA . ILE B 1 101 ? -0.285 5.426 10.234 1 98.94 101 ILE B CA 1
ATOM 2384 C C . ILE B 1 101 ? -0.846 4.551 9.117 1 98.94 101 ILE B C 1
ATOM 2386 O O . ILE B 1 101 ? -2.004 4.129 9.172 1 98.94 101 ILE B O 1
ATOM 2390 N N . PRO B 1 102 ? -0.048 4.293 8.086 1 98.88 102 PRO B N 1
ATOM 2391 C CA . PRO B 1 102 ? -0.57 3.555 6.934 1 98.88 102 PRO B CA 1
ATOM 2392 C C . PRO B 1 102 ? -0.932 2.111 7.277 1 98.88 102 PRO B C 1
ATOM 2394 O O . PRO B 1 102 ? -0.553 1.61 8.336 1 98.88 102 PRO B O 1
ATOM 2397 N N . GLY B 1 103 ? -1.732 1.484 6.461 1 98.88 103 GLY B N 1
ATOM 2398 C CA . GLY B 1 103 ? -2.113 0.084 6.559 1 98.88 103 GLY B CA 1
ATOM 2399 C C . GLY B 1 103 ? -2.092 -0.636 5.223 1 98.88 103 GLY B C 1
ATOM 2400 O O . GLY B 1 103 ? -1.929 -0.006 4.176 1 98.88 103 GLY B O 1
ATOM 2401 N N . ILE B 1 104 ? -2.252 -1.923 5.262 1 98.88 104 ILE B N 1
ATOM 2402 C CA . ILE B 1 104 ? -2.338 -2.744 4.059 1 98.88 104 ILE B CA 1
ATOM 2403 C C . ILE B 1 104 ? -3.75 -2.672 3.484 1 98.88 104 ILE B C 1
ATOM 2405 O O . ILE B 1 104 ? -4.711 -3.107 4.121 1 98.88 104 ILE B O 1
ATOM 2409 N N . SER B 1 105 ? -3.896 -2.107 2.311 1 98.38 105 SER B N 1
ATOM 2410 C CA . SER B 1 105 ? -5.223 -2.018 1.705 1 98.38 105 SER B CA 1
ATOM 2411 C C . SER B 1 105 ? -5.684 -3.375 1.184 1 98.38 105 SER B C 1
ATOM 2413 O O . SER B 1 105 ? -4.867 -4.27 0.952 1 98.38 105 SER B O 1
ATOM 2415 N N . ALA B 1 106 ? -7.023 -3.484 1 1 98.12 106 ALA B N 1
ATOM 2416 C CA . ALA B 1 106 ? -7.562 -4.699 0.395 1 98.12 106 ALA B CA 1
ATOM 2417 C C . ALA B 1 106 ? -7 -4.91 -1.007 1 98.12 106 ALA B C 1
ATOM 2419 O O . ALA B 1 106 ? -6.781 -6.047 -1.432 1 98.12 106 ALA B O 1
ATOM 2420 N N . MET B 1 107 ? -6.766 -3.799 -1.72 1 98.5 107 MET B N 1
ATOM 2421 C CA . MET B 1 107 ? -6.191 -3.852 -3.061 1 98.5 107 MET B CA 1
ATOM 2422 C C . MET B 1 107 ? -4.797 -4.469 -3.033 1 98.5 107 MET B C 1
ATOM 2424 O O . MET B 1 107 ? -4.52 -5.422 -3.768 1 98.5 107 MET B O 1
ATOM 2428 N N . GLN B 1 108 ? -3.943 -3.982 -2.182 1 98.62 108 GLN B N 1
ATOM 2429 C CA . GLN B 1 108 ? -2.594 -4.52 -2.025 1 98.62 108 GLN B CA 1
ATOM 2430 C C . GLN B 1 108 ? -2.629 -6 -1.659 1 98.62 108 GLN B C 1
ATOM 2432 O O . GLN B 1 108 ? -1.854 -6.797 -2.191 1 98.62 108 GLN B O 1
ATOM 2437 N N . TYR B 1 109 ? -3.488 -6.332 -0.752 1 98.81 109 TYR B N 1
ATOM 2438 C CA . TYR B 1 109 ? -3.613 -7.715 -0.304 1 98.81 109 TYR B CA 1
ATOM 2439 C C . TYR B 1 109 ? -4.027 -8.625 -1.454 1 98.81 109 TYR B C 1
ATOM 2441 O O . TYR B 1 109 ? -3.5 -9.734 -1.598 1 98.81 109 TYR B O 1
ATOM 2449 N N . ALA B 1 110 ? -4.996 -8.156 -2.271 1 98.75 110 ALA B N 1
ATOM 2450 C CA . ALA B 1 110 ? -5.453 -8.953 -3.412 1 98.75 110 ALA B CA 1
ATOM 2451 C C . ALA B 1 110 ? -4.301 -9.25 -4.367 1 98.75 110 ALA B C 1
ATOM 2453 O O . ALA B 1 110 ? -4.102 -10.398 -4.77 1 98.75 110 ALA B O 1
ATOM 2454 N N . PHE B 1 111 ? -3.539 -8.258 -4.684 1 98.56 111 PHE B N 1
ATOM 2455 C CA . PHE B 1 111 ? -2.4 -8.453 -5.574 1 98.56 111 PHE B CA 1
ATOM 2456 C C . PHE B 1 111 ? -1.376 -9.391 -4.941 1 98.56 111 PHE B C 1
ATOM 2458 O O . PHE B 1 111 ? -0.769 -10.211 -5.629 1 98.56 111 PHE B O 1
ATOM 2465 N N . ALA B 1 112 ? -1.186 -9.242 -3.65 1 98.62 112 ALA B N 1
ATOM 2466 C CA . ALA B 1 112 ? -0.284 -10.141 -2.938 1 98.62 112 ALA B CA 1
ATOM 2467 C C . ALA B 1 112 ? -0.766 -11.586 -3.035 1 98.62 112 ALA B C 1
ATOM 2469 O O . ALA B 1 112 ? 0.013 -12.484 -3.357 1 98.62 112 ALA B O 1
ATOM 2470 N N . ARG B 1 113 ? -2.049 -11.797 -2.797 1 98 113 ARG B N 1
ATOM 2471 C CA . ARG B 1 113 ? -2.635 -13.133 -2.834 1 98 113 ARG B CA 1
ATOM 2472 C C . ARG B 1 113 ? -2.467 -13.766 -4.211 1 98 113 ARG B C 1
ATOM 2474 O O . ARG B 1 113 ? -2.326 -14.992 -4.324 1 98 113 ARG B O 1
ATOM 2481 N N . LEU B 1 114 ? -2.439 -12.953 -5.227 1 97.62 114 LEU B N 1
ATOM 2482 C CA . LEU B 1 114 ? -2.307 -13.43 -6.598 1 97.62 114 LEU B CA 1
ATOM 2483 C C . LEU B 1 114 ? -0.838 -13.508 -7.008 1 97.62 114 LEU B C 1
ATOM 2485 O O . LEU B 1 114 ? -0.524 -13.867 -8.141 1 97.62 114 LEU B O 1
ATOM 2489 N N . ALA B 1 115 ? 0.064 -13.117 -6.117 1 97.62 115 ALA B N 1
ATOM 2490 C CA . ALA B 1 115 ? 1.486 -13 -6.426 1 97.62 115 ALA B CA 1
ATOM 2491 C C . ALA B 1 115 ? 1.706 -12.172 -7.691 1 97.62 115 ALA B C 1
ATOM 2493 O O . ALA B 1 115 ? 2.482 -12.562 -8.562 1 97.62 115 ALA B O 1
ATOM 2494 N N . LEU B 1 116 ? 1.019 -11.039 -7.801 1 97.44 116 LEU B N 1
ATOM 2495 C CA . LEU B 1 116 ? 1.091 -10.125 -8.938 1 97.44 116 LEU B CA 1
ATOM 2496 C C . LEU B 1 116 ? 1.634 -8.766 -8.5 1 97.44 116 LEU B C 1
ATOM 2498 O O . LEU B 1 116 ? 1.153 -8.18 -7.523 1 97.44 116 LEU B O 1
ATOM 2502 N N . PRO B 1 117 ? 2.688 -8.328 -9.195 1 97.38 117 PRO B N 1
ATOM 2503 C CA . PRO B 1 117 ? 3.09 -6.949 -8.922 1 97.38 117 PRO B CA 1
ATOM 2504 C C . PRO B 1 117 ? 1.997 -5.938 -9.258 1 97.38 117 PRO B C 1
ATOM 2506 O O . PRO B 1 117 ? 1.23 -6.148 -10.203 1 97.38 117 PRO B O 1
ATOM 2509 N N . TRP B 1 118 ? 1.99 -4.828 -8.531 1 97.06 118 TRP B N 1
ATOM 2510 C CA . TRP B 1 118 ? 0.927 -3.859 -8.789 1 97.06 118 TRP B CA 1
ATOM 2511 C C . TRP B 1 118 ? 1.506 -2.506 -9.188 1 97.06 118 TRP B C 1
ATOM 2513 O O . TRP B 1 118 ? 0.761 -1.565 -9.469 1 97.06 118 TRP B O 1
ATOM 2523 N N . HIS B 1 119 ? 2.834 -2.355 -9.367 1 95.81 119 HIS B N 1
ATOM 2524 C CA . HIS B 1 119 ? 3.449 -1.061 -9.641 1 95.81 119 HIS B CA 1
ATOM 2525 C C . HIS B 1 119 ? 3.053 -0.541 -11.023 1 95.81 119 HIS B C 1
ATOM 2527 O O . HIS B 1 119 ? 3.029 0.671 -11.25 1 95.81 119 HIS B O 1
ATOM 2533 N N . ASP B 1 120 ? 2.697 -1.394 -11.945 1 93.19 120 ASP B N 1
ATOM 2534 C CA . ASP B 1 120 ? 2.301 -0.951 -13.281 1 93.19 120 ASP B CA 1
ATOM 2535 C C . ASP B 1 120 ? 0.806 -1.166 -13.508 1 93.19 120 ASP B C 1
ATOM 2537 O O . ASP B 1 120 ? 0.306 -0.969 -14.617 1 93.19 120 ASP B O 1
ATOM 2541 N N . ALA B 1 121 ? 0.112 -1.636 -12.5 1 96.25 121 ALA B N 1
ATOM 2542 C CA . ALA B 1 121 ? -1.329 -1.839 -12.617 1 96.25 121 ALA B CA 1
ATOM 2543 C C . ALA B 1 121 ? -2.08 -0.514 -12.523 1 96.25 121 ALA B C 1
ATOM 2545 O O . ALA B 1 121 ? -1.605 0.432 -11.891 1 96.25 121 ALA B O 1
ATOM 2546 N N . THR B 1 122 ? -3.205 -0.422 -13.211 1 96.44 122 THR B N 1
ATOM 2547 C CA . THR B 1 122 ? -4.152 0.662 -12.984 1 96.44 122 THR B CA 1
ATOM 2548 C C . THR B 1 122 ? -5.113 0.313 -11.852 1 96.44 122 THR B C 1
ATOM 2550 O O . THR B 1 122 ? -5.801 -0.71 -11.906 1 96.44 122 THR B O 1
ATOM 2553 N N . LEU B 1 123 ? -5.109 1.072 -10.844 1 97.75 123 LEU B N 1
ATOM 2554 C CA . LEU B 1 123 ? -5.957 0.863 -9.68 1 97.75 123 LEU B CA 1
ATOM 2555 C C . LEU B 1 123 ? -7.082 1.896 -9.633 1 97.75 123 LEU B C 1
ATOM 2557 O O . LEU B 1 123 ? -6.824 3.1 -9.672 1 97.75 123 LEU B O 1
ATOM 2561 N N . ALA B 1 124 ? -8.297 1.432 -9.594 1 97.31 124 ALA B N 1
ATOM 2562 C CA . ALA B 1 124 ? -9.453 2.322 -9.617 1 97.31 124 ALA B CA 1
ATOM 2563 C C . ALA B 1 124 ? -10.547 1.824 -8.68 1 97.31 124 ALA B C 1
ATOM 2565 O O . ALA B 1 124 ? -10.391 0.789 -8.031 1 97.31 124 ALA B O 1
ATOM 2566 N N . SER B 1 125 ? -11.562 2.641 -8.492 1 98 125 SER B N 1
ATOM 2567 C CA . SER B 1 125 ? -12.609 2.293 -7.539 1 98 125 SER B CA 1
ATOM 2568 C C . SER B 1 125 ? -13.992 2.578 -8.117 1 98 125 SER B C 1
ATOM 2570 O O . SER B 1 125 ? -14.227 3.646 -8.688 1 98 125 SER B O 1
ATOM 2572 N N . PHE B 1 126 ? -14.883 1.57 -7.941 1 97.5 126 PHE B N 1
ATOM 2573 C CA . PHE B 1 126 ? -16.297 1.765 -8.188 1 97.5 126 PHE B CA 1
ATOM 2574 C C . PHE B 1 126 ? -17.062 1.963 -6.879 1 97.5 126 PHE B C 1
ATOM 2576 O O . PHE B 1 126 ? -18.281 2.1 -6.875 1 97.5 126 PHE B O 1
ATOM 2583 N N . HIS B 1 127 ? -16.281 1.942 -5.789 1 95.31 127 HIS B N 1
ATOM 2584 C CA . HIS B 1 127 ? -16.922 2.076 -4.484 1 95.31 127 HIS B CA 1
ATOM 2585 C C . HIS B 1 127 ? -17.344 3.518 -4.227 1 95.31 127 HIS B C 1
ATOM 2587 O O . HIS B 1 127 ? -16.531 4.352 -3.828 1 95.31 127 HIS B O 1
ATOM 2593 N N . GLY B 1 128 ? -18.594 3.805 -4.359 1 91 128 GLY B N 1
ATOM 2594 C CA . GLY B 1 128 ? -19.156 5.129 -4.145 1 91 128 GLY B CA 1
ATOM 2595 C C . GLY B 1 128 ? -18.75 6.129 -5.211 1 91 128 GLY B C 1
ATOM 2596 O O . GLY B 1 128 ? -18.875 7.34 -5.016 1 91 128 GLY B O 1
ATOM 2597 N N . ARG B 1 129 ? -18.172 5.676 -6.301 1 93.44 129 ARG B N 1
ATOM 2598 C CA . ARG B 1 129 ? -17.734 6.504 -7.418 1 93.44 129 ARG B CA 1
ATOM 2599 C C . ARG B 1 129 ? -17.641 5.688 -8.703 1 93.44 129 ARG B C 1
ATOM 2601 O O . ARG B 1 129 ? -17.906 4.484 -8.695 1 93.44 129 ARG B O 1
ATOM 2608 N N . THR B 1 130 ? -17.391 6.344 -9.789 1 95.06 130 THR B N 1
ATOM 2609 C CA . THR B 1 130 ? -17.156 5.695 -11.07 1 95.06 130 THR B CA 1
ATOM 2610 C C . THR B 1 130 ? -15.828 6.148 -11.672 1 95.06 130 THR B C 1
ATOM 2612 O O . THR B 1 130 ? -15.562 7.348 -11.781 1 95.06 130 THR B O 1
ATOM 2615 N N . PRO B 1 131 ? -15 5.207 -11.977 1 97.12 131 PRO B N 1
ATOM 2616 C CA . PRO B 1 131 ? -13.758 5.594 -12.656 1 97.12 131 PRO B CA 1
ATOM 2617 C C . PRO B 1 131 ? -14.008 6.277 -14 1 97.12 131 PRO B C 1
ATOM 2619 O O . PRO B 1 131 ? -15.086 6.129 -14.578 1 97.12 131 PRO B O 1
ATOM 2622 N N . THR B 1 132 ? -13.031 7.027 -14.453 1 95.5 132 THR B N 1
ATOM 2623 C CA . THR B 1 132 ? -13.125 7.602 -15.789 1 95.5 132 THR B CA 1
ATOM 2624 C C . THR B 1 132 ? -13.016 6.516 -16.859 1 95.5 132 THR B C 1
ATOM 2626 O O . THR B 1 132 ? -12.508 5.426 -16.594 1 95.5 132 THR B O 1
ATOM 2629 N N . ALA B 1 133 ? -13.5 6.793 -18.047 1 96.56 133 ALA B N 1
ATOM 2630 C CA . ALA B 1 133 ? -13.391 5.867 -19.172 1 96.56 133 ALA B CA 1
ATOM 2631 C C . ALA B 1 133 ? -11.93 5.516 -19.453 1 96.56 133 ALA B C 1
ATOM 2633 O O . ALA B 1 133 ? -11.609 4.375 -19.797 1 96.56 133 ALA B O 1
ATOM 2634 N N . GLU B 1 134 ? -11.086 6.488 -19.281 1 94.19 134 GLU B N 1
ATOM 2635 C CA . GLU B 1 134 ? -9.656 6.285 -19.531 1 94.19 134 GLU B CA 1
ATOM 2636 C C . GLU B 1 134 ? -9.062 5.297 -18.531 1 94.19 134 GLU B C 1
ATOM 2638 O O . GLU B 1 134 ? -8.25 4.449 -18.906 1 94.19 134 GLU B O 1
ATOM 2643 N N . GLU B 1 135 ? -9.469 5.379 -17.328 1 95.75 135 GLU B N 1
ATOM 2644 C CA . GLU B 1 135 ? -8.945 4.516 -16.281 1 95.75 135 GLU B CA 1
ATOM 2645 C C . GLU B 1 135 ? -9.25 3.047 -16.562 1 95.75 135 GLU B C 1
ATOM 2647 O O . GLU B 1 135 ? -8.43 2.172 -16.297 1 95.75 135 GLU B O 1
ATOM 2652 N N . ILE B 1 136 ? -10.398 2.791 -17.172 1 98.06 136 ILE B N 1
ATOM 2653 C CA . ILE B 1 136 ? -10.789 1.388 -17.266 1 98.06 136 ILE B CA 1
ATOM 2654 C C . ILE B 1 136 ? -10.695 0.916 -18.703 1 98.06 136 ILE B C 1
ATOM 2656 O O . ILE B 1 136 ? -11.023 -0.232 -19.016 1 98.06 136 ILE B O 1
ATOM 2660 N N . ALA B 1 137 ? -10.25 1.801 -19.594 1 97.38 137 ALA B N 1
ATOM 2661 C CA . ALA B 1 137 ? -10.109 1.412 -20.984 1 97.38 137 ALA B CA 1
ATOM 2662 C C . ALA B 1 137 ? -9.109 0.273 -21.141 1 97.38 137 ALA B C 1
ATOM 2664 O O . ALA B 1 137 ? -8.078 0.25 -20.469 1 97.38 137 ALA B O 1
ATOM 2665 N N . TYR B 1 138 ? -9.352 -0.575 -22.141 1 97.31 138 TYR B N 1
ATOM 2666 C CA . TYR B 1 138 ? -8.469 -1.71 -22.375 1 97.31 138 TYR B CA 1
ATOM 2667 C C . TYR B 1 138 ? -7.23 -1.278 -23.156 1 97.31 138 TYR B C 1
ATOM 2669 O O . TYR B 1 138 ? -7.32 -0.472 -24.078 1 97.31 138 TYR B O 1
ATOM 2677 N N . LYS B 1 139 ? -6.16 -1.783 -22.766 1 94.69 139 LYS B N 1
ATOM 2678 C CA . LYS B 1 139 ? -4.914 -1.833 -23.516 1 94.69 139 LYS B CA 1
ATOM 2679 C C . LYS B 1 139 ? -4.223 -3.182 -23.359 1 94.69 139 LYS B C 1
ATOM 2681 O O . LYS B 1 139 ? -4.258 -3.771 -22.266 1 94.69 139 LYS B O 1
ATOM 2686 N N . PRO B 1 140 ? -3.602 -3.699 -24.453 1 93.88 140 PRO B N 1
ATOM 2687 C CA . PRO B 1 140 ? -2.879 -4.961 -24.297 1 93.88 140 PRO B CA 1
ATOM 2688 C C . PRO B 1 140 ? -1.882 -4.93 -23.141 1 93.88 140 PRO B C 1
ATOM 2690 O O . PRO B 1 140 ? -1.091 -3.988 -23.031 1 93.88 140 PRO B O 1
ATOM 2693 N N . GLY B 1 141 ? -1.938 -5.914 -22.266 1 93.25 141 GLY B N 1
ATOM 2694 C CA . GLY B 1 141 ? -0.99 -6.031 -21.172 1 93.25 141 GLY B CA 1
ATOM 2695 C C . GLY B 1 141 ? -1.421 -5.281 -19.922 1 93.25 141 GLY B C 1
ATOM 2696 O O . GLY B 1 141 ? -0.768 -5.371 -18.875 1 93.25 141 GLY B O 1
ATOM 2697 N N . LYS B 1 142 ? -2.482 -4.547 -20 1 96 142 LYS B N 1
ATOM 2698 C CA . LYS B 1 142 ? -2.951 -3.779 -18.859 1 96 142 LYS B CA 1
ATOM 2699 C C . LYS B 1 142 ? -3.457 -4.699 -17.75 1 96 142 LYS B C 1
ATOM 2701 O O . LYS B 1 142 ? -4.164 -5.672 -18.016 1 96 142 LYS B O 1
ATOM 2706 N N . ILE B 1 143 ? -3.082 -4.465 -16.594 1 97.75 143 ILE B N 1
ATOM 2707 C CA . ILE B 1 143 ? -3.645 -5.082 -15.391 1 97.75 143 ILE B CA 1
ATOM 2708 C C . ILE B 1 143 ? -4.457 -4.051 -14.609 1 97.75 143 ILE B C 1
ATOM 2710 O O . ILE B 1 143 ? -3.979 -2.947 -14.344 1 97.75 143 ILE B O 1
ATOM 2714 N N . LEU B 1 144 ? -5.688 -4.422 -14.312 1 98.38 144 LEU B N 1
ATOM 2715 C CA . LEU B 1 144 ? -6.621 -3.506 -13.672 1 98.38 144 LEU B CA 1
ATOM 2716 C C . LEU B 1 144 ? -7.09 -4.062 -12.328 1 98.38 144 LEU B C 1
ATOM 2718 O O . LEU B 1 144 ? -7.492 -5.227 -12.242 1 98.38 144 LEU B O 1
ATOM 2722 N N . GLY B 1 145 ? -6.93 -3.297 -11.266 1 98.38 145 GLY B N 1
ATOM 2723 C CA . GLY B 1 145 ? -7.523 -3.584 -9.977 1 98.38 145 GLY B CA 1
ATOM 2724 C C . GLY B 1 145 ? -8.672 -2.654 -9.625 1 98.38 145 GLY B C 1
ATOM 2725 O O . GLY B 1 145 ? -8.555 -1.436 -9.773 1 98.38 145 GLY B O 1
ATOM 2726 N N . LEU B 1 146 ? -9.797 -3.25 -9.07 1 98.62 146 LEU B N 1
ATOM 2727 C CA . LEU B 1 146 ? -11 -2.447 -8.883 1 98.62 146 LEU B CA 1
ATOM 2728 C C . LEU B 1 146 ? -11.625 -2.719 -7.516 1 98.62 146 LEU B C 1
ATOM 2730 O O . LEU B 1 146 ? -11.852 -3.875 -7.152 1 98.62 146 LEU B O 1
ATOM 2734 N N . LEU B 1 147 ? -11.828 -1.65 -6.766 1 98.5 147 LEU B N 1
ATOM 2735 C CA . LEU B 1 147 ? -12.758 -1.736 -5.648 1 98.5 147 LEU B CA 1
ATOM 2736 C C . LEU B 1 147 ? -14.203 -1.754 -6.141 1 98.5 147 LEU B C 1
ATOM 2738 O O . LEU B 1 147 ? -14.516 -1.155 -7.172 1 98.5 147 LEU B O 1
ATOM 2742 N N . THR B 1 148 ? -15.07 -2.4 -5.363 1 98.31 148 THR B N 1
ATOM 2743 C CA . THR B 1 148 ? -16.453 -2.576 -5.797 1 98.31 148 THR B CA 1
ATOM 2744 C C . THR B 1 148 ? -17.422 -2.025 -4.754 1 98.31 148 THR B C 1
ATOM 2746 O O . THR B 1 148 ? -17 -1.602 -3.672 1 98.31 148 THR B O 1
ATOM 2749 N N . ASP B 1 149 ? -18.656 -1.927 -5.109 1 96.31 149 ASP B N 1
ATOM 2750 C CA . ASP B 1 149 ? -19.719 -1.679 -4.152 1 96.31 149 ASP B CA 1
ATOM 2751 C C . ASP B 1 149 ? -20.984 -2.453 -4.527 1 96.31 149 ASP B C 1
ATOM 2753 O O . ASP B 1 149 ? -20.938 -3.381 -5.34 1 96.31 149 ASP B O 1
ATOM 2757 N N . SER B 1 150 ? -22.078 -2.188 -3.846 1 95.75 150 SER B N 1
ATOM 2758 C CA . SER B 1 150 ? -23.312 -2.967 -4.031 1 95.75 150 SER B CA 1
ATOM 2759 C C . SER B 1 150 ? -23.875 -2.77 -5.426 1 95.75 150 SER B C 1
ATOM 2761 O O . SER B 1 150 ? -24.469 -3.688 -5.996 1 95.75 150 SER B O 1
ATOM 2763 N N . GLN B 1 151 ? -23.734 -1.603 -6.008 1 95.94 151 GLN B N 1
ATOM 2764 C CA . GLN B 1 151 ? -24.25 -1.295 -7.34 1 95.94 151 GLN B CA 1
ATOM 2765 C C . GLN B 1 151 ? -23.297 -1.775 -8.422 1 95.94 151 GLN B C 1
ATOM 2767 O O . GLN B 1 151 ? -23.719 -2.273 -9.469 1 95.94 151 GLN B O 1
ATOM 2772 N N . HIS B 1 152 ? -22.094 -1.543 -8.227 1 97.62 152 HIS B N 1
ATOM 2773 C CA . HIS B 1 152 ? -21.031 -1.988 -9.125 1 97.62 152 HIS B CA 1
ATOM 2774 C C . HIS B 1 152 ? -20.297 -3.199 -8.555 1 97.62 152 HIS B C 1
ATOM 2776 O O . HIS B 1 152 ? -19.344 -3.049 -7.801 1 97.62 152 HIS B O 1
ATOM 2782 N N . ASN B 1 153 ? -20.703 -4.336 -9.008 1 97.94 153 ASN B N 1
ATOM 2783 C CA . ASN B 1 153 ? -20.297 -5.625 -8.469 1 97.94 153 ASN B CA 1
ATOM 2784 C C . ASN B 1 153 ? -19.594 -6.48 -9.523 1 97.94 153 ASN B C 1
ATOM 2786 O O . ASN B 1 153 ? -19.312 -6.008 -10.625 1 97.94 153 ASN B O 1
ATOM 2790 N N . SER B 1 154 ? -19.297 -7.789 -9.133 1 98.25 154 SER B N 1
ATOM 2791 C CA . SER B 1 154 ? -18.5 -8.68 -9.969 1 98.25 154 SER B CA 1
ATOM 2792 C C . SER B 1 154 ? -19.188 -8.922 -11.312 1 98.25 154 SER B C 1
ATOM 2794 O O . SER B 1 154 ? -18.5 -9.156 -12.32 1 98.25 154 SER B O 1
ATOM 2796 N N . GLN B 1 155 ? -20.5 -8.875 -11.32 1 98 155 GLN B N 1
ATOM 2797 C CA . GLN B 1 155 ? -21.234 -9.125 -12.555 1 98 155 GLN B CA 1
ATOM 2798 C C . GLN B 1 155 ? -21.328 -7.855 -13.398 1 98 155 GLN B C 1
ATOM 2800 O O . GLN B 1 155 ? -21 -7.871 -14.586 1 98 155 GLN B O 1
ATOM 2805 N N . THR B 1 156 ? -21.688 -6.727 -12.797 1 98 156 THR B N 1
ATOM 2806 C CA . THR B 1 156 ? -21.922 -5.492 -13.531 1 98 156 THR B CA 1
ATOM 2807 C C . THR B 1 156 ? -20.609 -4.902 -14.047 1 98 156 THR B C 1
ATOM 2809 O O . THR B 1 156 ? -20.562 -4.375 -15.156 1 98 156 THR B O 1
ATOM 2812 N N . ILE B 1 157 ? -19.562 -5 -13.266 1 98.56 157 ILE B N 1
ATOM 2813 C CA . ILE B 1 157 ? -18.281 -4.438 -13.672 1 98.56 157 ILE B CA 1
ATOM 2814 C C . ILE B 1 157 ? -17.719 -5.219 -14.852 1 98.56 157 ILE B C 1
ATOM 2816 O O . ILE B 1 157 ? -17.125 -4.641 -15.766 1 98.56 157 ILE B O 1
ATOM 2820 N N . ALA B 1 158 ? -17.922 -6.523 -14.844 1 98.5 158 ALA B N 1
ATOM 2821 C CA . ALA B 1 158 ? -17.484 -7.328 -15.984 1 98.5 158 ALA B CA 1
ATOM 2822 C C . ALA B 1 158 ? -18.109 -6.828 -17.281 1 98.5 158 ALA B C 1
ATOM 2824 O O . ALA B 1 158 ? -17.422 -6.695 -18.297 1 98.5 158 ALA B O 1
ATOM 2825 N N . GLN B 1 159 ? -19.344 -6.5 -17.25 1 98.25 159 GLN B N 1
ATOM 2826 C CA . GLN B 1 159 ? -20.031 -5.98 -18.422 1 98.25 159 GLN B CA 1
ATOM 2827 C C . GLN B 1 159 ? -19.484 -4.617 -18.828 1 98.25 159 GLN B C 1
ATOM 2829 O O . GLN B 1 159 ? -19.297 -4.34 -20.016 1 98.25 159 GLN B O 1
ATOM 2834 N N . ILE B 1 160 ? -19.266 -3.789 -17.844 1 98.56 160 ILE B N 1
ATOM 2835 C CA . ILE B 1 160 ? -18.734 -2.451 -18.094 1 98.56 160 ILE B CA 1
ATOM 2836 C C . ILE B 1 160 ? -17.375 -2.551 -18.766 1 98.56 160 ILE B C 1
ATOM 2838 O O . ILE B 1 160 ? -17.094 -1.814 -19.719 1 98.56 160 ILE B O 1
ATOM 2842 N N . LEU B 1 161 ? -16.531 -3.506 -18.297 1 98.62 161 LEU B N 1
ATOM 2843 C CA . LEU B 1 161 ? -15.203 -3.662 -18.859 1 98.62 161 LEU B CA 1
ATOM 2844 C C . LEU B 1 161 ? -15.273 -4.156 -20.297 1 98.62 161 LEU B C 1
ATOM 2846 O O . LEU B 1 161 ? -14.516 -3.693 -21.156 1 98.62 161 LEU B O 1
ATOM 2850 N N . MET B 1 162 ? -16.172 -5.078 -20.562 1 98.56 162 MET B N 1
ATOM 2851 C CA . MET B 1 162 ? -16.344 -5.555 -21.938 1 98.56 162 MET B CA 1
ATOM 2852 C C . MET B 1 162 ? -16.797 -4.426 -22.859 1 98.56 162 MET B C 1
ATOM 2854 O O . MET B 1 162 ? -16.297 -4.297 -23.969 1 98.56 162 MET B O 1
ATOM 2858 N N . LYS B 1 163 ? -17.641 -3.594 -22.375 1 98.19 163 LYS B N 1
ATOM 2859 C CA . LYS B 1 163 ? -18.078 -2.43 -23.141 1 98.19 163 LYS B CA 1
ATOM 2860 C C . LYS B 1 163 ? -16.922 -1.447 -23.359 1 98.19 163 LYS B C 1
ATOM 2862 O O . LYS B 1 163 ? -16.875 -0.742 -24.359 1 98.19 163 LYS B O 1
ATOM 2867 N N . ALA B 1 164 ? -15.992 -1.448 -22.438 1 98 164 ALA B N 1
ATOM 2868 C CA . ALA B 1 164 ? -14.844 -0.547 -22.5 1 98 164 ALA B CA 1
ATOM 2869 C C . ALA B 1 164 ? -13.75 -1.118 -23.406 1 98 164 ALA B C 1
ATOM 2871 O O . ALA B 1 164 ? -12.68 -0.52 -23.547 1 98 164 ALA B O 1
ATOM 2872 N N . GLY B 1 165 ? -13.945 -2.289 -23.922 1 98.12 165 GLY B N 1
ATOM 2873 C CA . GLY B 1 165 ? -13.047 -2.807 -24.938 1 98.12 165 GLY B CA 1
ATOM 2874 C C . GLY B 1 165 ? -12.266 -4.027 -24.484 1 98.12 165 GLY B C 1
ATOM 2875 O O . GLY B 1 165 ? -11.492 -4.598 -25.25 1 98.12 165 GLY B O 1
ATOM 2876 N N . TRP B 1 166 ? -12.5 -4.48 -23.266 1 98.38 166 TRP B N 1
ATOM 2877 C CA . TRP B 1 166 ? -11.812 -5.676 -22.781 1 98.38 166 TRP B CA 1
ATOM 2878 C C . TRP B 1 166 ? -12.344 -6.926 -23.484 1 98.38 166 TRP B C 1
ATOM 2880 O O . TRP B 1 166 ? -13.555 -7.07 -23.672 1 98.38 166 TRP B O 1
ATOM 2890 N N . PRO B 1 167 ? -11.43 -7.82 -23.859 1 98 167 PRO B N 1
ATOM 2891 C CA . PRO B 1 167 ? -11.891 -9.086 -24.438 1 98 167 PRO B CA 1
ATOM 2892 C C . PRO B 1 167 ? -12.766 -9.891 -23.484 1 98 167 PRO B C 1
ATOM 2894 O O . PRO B 1 167 ? -12.477 -9.938 -22.281 1 98 167 PRO B O 1
ATOM 2897 N N . SER B 1 168 ? -13.742 -10.555 -24.031 1 98.06 168 SER B N 1
ATOM 2898 C CA . SER B 1 168 ? -14.664 -11.328 -23.219 1 98.06 168 SER B CA 1
ATOM 2899 C C . SER B 1 168 ? -13.938 -12.461 -22.484 1 98.06 168 SER B C 1
ATOM 2901 O O . SER B 1 168 ? -14.336 -12.844 -21.391 1 98.06 168 SER B O 1
ATOM 2903 N N . GLU B 1 169 ? -12.844 -12.922 -23.031 1 97.62 169 GLU B N 1
ATOM 2904 C CA . GLU B 1 169 ? -12.102 -14.047 -22.484 1 97.62 169 GLU B CA 1
ATOM 2905 C C . GLU B 1 169 ? -11.047 -13.586 -21.484 1 97.62 169 GLU B C 1
ATOM 2907 O O . GLU B 1 169 ? -10.359 -14.398 -20.875 1 97.62 169 GLU B O 1
ATOM 2912 N N . GLN B 1 170 ? -10.969 -12.297 -21.297 1 98 170 GLN B N 1
ATOM 2913 C CA . GLN B 1 170 ? -9.992 -11.789 -20.344 1 98 170 GLN B CA 1
ATOM 2914 C C . GLN B 1 170 ? -10.203 -12.398 -18.969 1 98 170 GLN B C 1
ATOM 2916 O O . GLN B 1 170 ? -11.336 -12.469 -18.484 1 98 170 GLN B O 1
ATOM 2921 N N . THR B 1 171 ? -9.109 -12.812 -18.406 1 97.62 171 THR B N 1
ATOM 2922 C CA . THR B 1 171 ? -9.148 -13.367 -17.062 1 97.62 171 THR B CA 1
ATOM 2923 C C . THR B 1 171 ? -9.609 -12.312 -16.047 1 97.62 171 THR B C 1
ATOM 2925 O O . THR B 1 171 ? -9.188 -11.156 -16.125 1 97.62 171 THR B O 1
ATOM 2928 N N . LEU B 1 172 ? -10.492 -12.719 -15.195 1 98.44 172 LEU B N 1
ATOM 2929 C CA . LEU B 1 172 ? -10.969 -11.914 -14.07 1 98.44 172 LEU B CA 1
ATOM 2930 C C . LEU B 1 172 ? -10.82 -12.68 -12.758 1 98.44 172 LEU B C 1
ATOM 2932 O O . LEU B 1 172 ? -11.281 -13.812 -12.633 1 98.44 172 LEU B O 1
ATOM 2936 N N . HIS B 1 173 ? -10.094 -12.055 -11.844 1 98.5 173 HIS B N 1
ATOM 2937 C CA . HIS B 1 173 ? -10.039 -12.578 -10.484 1 98.5 173 HIS B CA 1
ATOM 2938 C C . HIS B 1 173 ? -11.016 -11.844 -9.57 1 98.5 173 HIS B C 1
ATOM 2940 O O . HIS B 1 173 ? -11 -10.609 -9.5 1 98.5 173 HIS B O 1
ATOM 2946 N N . ILE B 1 174 ? -11.891 -12.609 -8.969 1 98.75 174 ILE B N 1
ATOM 2947 C CA . ILE B 1 174 ? -12.805 -12.109 -7.945 1 98.75 174 ILE B CA 1
ATOM 2948 C C . ILE B 1 174 ? -12.273 -12.469 -6.559 1 98.75 174 ILE B C 1
ATOM 2950 O O . ILE B 1 174 ? -12.242 -13.648 -6.188 1 98.75 174 ILE B O 1
ATOM 2954 N N . CYS B 1 175 ? -11.82 -11.484 -5.805 1 98.69 175 CYS B N 1
ATOM 2955 C CA . CYS B 1 175 ? -11.18 -11.688 -4.512 1 98.69 175 CYS B CA 1
ATOM 2956 C C . CYS B 1 175 ? -12.086 -11.219 -3.375 1 98.69 175 CYS B C 1
ATOM 2958 O O . CYS B 1 175 ? -12.203 -10.023 -3.123 1 98.69 175 CYS B O 1
ATOM 2960 N N . SER B 1 176 ? -12.656 -12.156 -2.654 1 98.25 176 SER B N 1
ATOM 2961 C CA . SER B 1 176 ? -13.656 -11.836 -1.645 1 98.25 176 SER B CA 1
ATOM 2962 C C . SER B 1 176 ? -13.234 -12.328 -0.266 1 98.25 176 SER B C 1
ATOM 2964 O O . SER B 1 176 ? -12.516 -13.328 -0.151 1 98.25 176 SER B O 1
ATOM 2966 N N . ARG B 1 177 ? -13.641 -11.562 0.813 1 97.44 177 ARG B N 1
ATOM 2967 C CA . ARG B 1 177 ? -13.391 -11.898 2.211 1 97.44 177 ARG B CA 1
ATOM 2968 C C . ARG B 1 177 ? -11.906 -12.078 2.475 1 97.44 177 ARG B C 1
ATOM 2970 O O . ARG B 1 177 ? -11.492 -13.039 3.141 1 97.44 177 ARG B O 1
ATOM 2977 N N . LEU B 1 178 ? -11.172 -11.188 1.893 1 97.81 178 LEU B N 1
ATOM 2978 C CA . LEU B 1 178 ? -9.719 -11.266 1.931 1 97.81 178 LEU B CA 1
ATOM 2979 C C . LEU B 1 178 ? -9.211 -11.219 3.367 1 97.81 178 LEU B C 1
ATOM 2981 O O . LEU B 1 178 ? -9.672 -10.398 4.168 1 97.81 178 LEU B O 1
ATOM 2985 N N . SER B 1 179 ? -8.25 -12.07 3.682 1 97.31 179 SER B N 1
ATOM 2986 C CA . SER B 1 179 ? -7.504 -12.203 4.93 1 97.31 179 SER B CA 1
ATOM 2987 C C . SER B 1 179 ? -8.336 -12.906 6 1 97.31 179 SER B C 1
ATOM 2989 O O . SER B 1 179 ? -7.836 -13.203 7.086 1 97.31 179 SER B O 1
ATOM 2991 N N . TYR B 1 180 ? -9.625 -13.156 5.738 1 96 180 TYR B N 1
ATOM 2992 C CA . TYR B 1 180 ? -10.469 -13.922 6.648 1 96 180 TYR B CA 1
ATOM 2993 C C . TYR B 1 180 ? -10.336 -15.414 6.387 1 96 180 TYR B C 1
ATOM 2995 O O . TYR B 1 180 ? -9.773 -15.828 5.371 1 96 180 TYR B O 1
ATOM 3003 N N . GLU B 1 181 ? -10.844 -16.219 7.324 1 95.75 181 GLU B N 1
ATOM 3004 C CA . GLU B 1 181 ? -10.766 -17.672 7.199 1 95.75 181 GLU B CA 1
ATOM 3005 C C . GLU B 1 181 ? -11.531 -18.156 5.977 1 95.75 181 GLU B C 1
ATOM 3007 O O . GLU B 1 181 ? -11.141 -19.141 5.348 1 95.75 181 GLU B O 1
ATOM 3012 N N . ASP B 1 182 ? -12.602 -17.469 5.621 1 97 182 ASP B N 1
ATOM 3013 C CA . ASP B 1 182 ? -13.438 -17.875 4.496 1 97 182 ASP B CA 1
ATOM 3014 C C . ASP B 1 182 ? -13.086 -17.094 3.24 1 97 182 ASP B C 1
ATOM 3016 O O . ASP B 1 182 ? -13.953 -16.844 2.396 1 97 182 ASP B O 1
ATOM 3020 N N . GLU B 1 183 ? -11.852 -16.672 3.207 1 98.12 183 GLU B N 1
ATOM 3021 C CA . GLU B 1 183 ? -11.344 -16.031 1.997 1 98.12 183 GLU B CA 1
ATOM 3022 C C . GLU B 1 183 ? -11.672 -16.844 0.756 1 98.12 183 GLU B C 1
ATOM 3024 O O . GLU B 1 183 ? -11.555 -18.078 0.772 1 98.12 183 GLU B O 1
ATOM 3029 N N . GLU B 1 184 ? -12.062 -16.156 -0.319 1 97.75 184 GLU B N 1
ATOM 3030 C CA . GLU B 1 184 ? -12.375 -16.828 -1.579 1 97.75 184 GLU B CA 1
ATOM 3031 C C . GLU B 1 184 ? -11.805 -16.062 -2.768 1 97.75 184 GLU B C 1
ATOM 3033 O O . GLU B 1 184 ? -12.062 -14.859 -2.922 1 97.75 184 GLU B O 1
ATOM 3038 N N . ILE B 1 185 ? -11.055 -16.734 -3.551 1 97.75 185 ILE B N 1
ATOM 3039 C CA . ILE B 1 185 ? -10.539 -16.188 -4.805 1 97.75 185 ILE B CA 1
ATOM 3040 C C . ILE B 1 185 ? -11.023 -17.047 -5.973 1 97.75 185 ILE B C 1
ATOM 3042 O O . ILE B 1 185 ? -10.664 -18.219 -6.078 1 97.75 185 ILE B O 1
ATOM 3046 N N . ILE B 1 186 ? -11.805 -16.438 -6.82 1 98.06 186 ILE B N 1
ATOM 3047 C CA . ILE B 1 186 ? -12.32 -17.125 -8 1 98.06 186 ILE B CA 1
ATOM 3048 C C . ILE B 1 186 ? -11.641 -16.578 -9.258 1 98.06 186 ILE B C 1
ATOM 3050 O O . ILE B 1 186 ? -11.539 -15.359 -9.43 1 98.06 186 ILE B O 1
ATOM 3054 N N . THR B 1 187 ? -11.086 -17.453 -10.039 1 97.38 187 THR B N 1
ATOM 3055 C CA . THR B 1 187 ? -10.562 -17.094 -11.352 1 97.38 187 THR B CA 1
ATOM 3056 C C . THR B 1 187 ? -11.555 -17.469 -12.453 1 97.38 187 THR B C 1
ATOM 3058 O O . THR B 1 187 ? -11.977 -18.625 -12.539 1 97.38 187 THR B O 1
ATOM 3061 N N . THR B 1 188 ? -11.938 -16.5 -13.211 1 98 188 THR B N 1
ATOM 3062 C CA . THR B 1 188 ? -12.922 -16.656 -14.273 1 98 188 THR B CA 1
ATOM 3063 C C . THR B 1 188 ? -12.617 -15.742 -15.445 1 98 188 THR B C 1
ATOM 3065 O O . THR B 1 188 ? -11.484 -15.281 -15.609 1 98 188 THR B O 1
ATOM 3068 N N . THR B 1 189 ? -13.539 -15.594 -16.359 1 98.31 189 THR B N 1
ATOM 3069 C CA . THR B 1 189 ? -13.438 -14.633 -17.438 1 98.31 189 THR B CA 1
ATOM 3070 C C . THR B 1 189 ? -14.508 -13.547 -17.312 1 98.31 189 THR B C 1
ATOM 3072 O O . THR B 1 189 ? -15.461 -13.703 -16.547 1 98.31 189 THR B O 1
ATOM 3075 N N . LEU B 1 190 ? -14.258 -12.461 -18.047 1 98.5 190 LEU B N 1
ATOM 3076 C CA . LEU B 1 190 ? -15.266 -11.398 -18.016 1 98.5 190 LEU B CA 1
ATOM 3077 C C . LEU B 1 190 ? -16.625 -11.93 -18.453 1 98.5 190 LEU B C 1
ATOM 3079 O O . LEU B 1 190 ? -17.641 -11.602 -17.859 1 98.5 190 LEU B O 1
ATOM 3083 N N . GLN B 1 191 ? -16.641 -12.766 -19.438 1 98.31 191 GLN B N 1
ATOM 3084 C CA . GLN B 1 191 ? -17.875 -13.297 -19.969 1 98.31 191 GLN B CA 1
ATOM 3085 C C . GLN B 1 191 ? -18.562 -14.219 -18.969 1 98.31 191 GLN B C 1
ATOM 3087 O O . GLN B 1 191 ? -19.797 -14.18 -18.812 1 98.31 191 GLN B O 1
ATOM 3092 N N . GLU B 1 192 ? -17.797 -14.945 -18.266 1 98.44 192 GLU B N 1
ATOM 3093 C CA . GLU B 1 192 ? -18.359 -15.961 -17.391 1 98.44 192 GLU B CA 1
ATOM 3094 C C . GLU B 1 192 ? -18.75 -15.367 -16.031 1 98.44 192 GLU B C 1
ATOM 3096 O O . GLU B 1 192 ? -19.484 -15.992 -15.266 1 98.44 192 GLU B O 1
ATOM 3101 N N . ALA B 1 193 ? -18.328 -14.219 -15.75 1 98.06 193 ALA B N 1
ATOM 3102 C CA . ALA B 1 193 ? -18.562 -13.602 -14.445 1 98.06 193 ALA B CA 1
ATOM 3103 C C . ALA B 1 193 ? -20.047 -13.5 -14.156 1 98.06 193 ALA B C 1
ATOM 3105 O O . ALA B 1 193 ? -20.484 -13.641 -13.008 1 98.06 193 ALA B O 1
ATOM 3106 N N . GLU B 1 194 ? -20.875 -13.242 -15.156 1 95.44 194 GLU B N 1
ATOM 3107 C CA . GLU B 1 194 ? -22.312 -13.031 -14.969 1 95.44 194 GLU B CA 1
ATOM 3108 C C . GLU B 1 194 ? -23 -14.32 -14.555 1 95.44 194 GLU B C 1
ATOM 3110 O O . GLU B 1 194 ? -24.125 -14.289 -14.039 1 95.44 194 GLU B O 1
ATOM 3115 N N . THR B 1 195 ? -22.406 -15.43 -14.844 1 97.38 195 THR B N 1
ATOM 3116 C CA . THR B 1 195 ? -23.016 -16.719 -14.539 1 97.38 195 THR B CA 1
ATOM 3117 C C . THR B 1 195 ? -22.688 -17.156 -13.117 1 97.38 195 THR B C 1
ATOM 3119 O O . THR B 1 195 ? -23.25 -18.125 -12.617 1 97.38 195 THR B O 1
ATOM 3122 N N . LEU B 1 196 ? -21.766 -16.484 -12.492 1 97.5 196 LEU B N 1
ATOM 3123 C CA . LEU B 1 196 ? -21.359 -16.781 -11.125 1 97.5 196 LEU B CA 1
ATOM 3124 C C . LEU B 1 196 ? -22.188 -15.992 -10.117 1 97.5 196 LEU B C 1
ATOM 3126 O O . LEU B 1 196 ? -22.828 -15.008 -10.477 1 97.5 196 LEU B O 1
ATOM 3130 N N . PRO B 1 197 ? -22.141 -16.531 -8.836 1 96.38 197 PRO B N 1
ATOM 3131 C CA . PRO B 1 197 ? -22.766 -15.695 -7.801 1 96.38 197 PRO B CA 1
ATOM 3132 C C . PRO B 1 197 ? -22.219 -14.273 -7.789 1 96.38 197 PRO B C 1
ATOM 3134 O O . PRO B 1 197 ? -21.062 -14.039 -8.148 1 96.38 197 PRO B O 1
ATOM 3137 N N . LEU B 1 198 ? -23.109 -13.383 -7.363 1 96.69 198 LEU B N 1
ATOM 3138 C CA . LEU B 1 198 ? -22.766 -11.969 -7.27 1 96.69 198 LEU B CA 1
ATOM 3139 C C . LEU B 1 198 ? -21.891 -11.703 -6.055 1 96.69 198 LEU B C 1
ATOM 3141 O O . LEU B 1 198 ? -22.203 -12.148 -4.949 1 96.69 198 LEU B O 1
ATOM 3145 N N . TYR B 1 199 ? -20.828 -11.078 -6.227 1 96.38 199 TYR B N 1
ATOM 3146 C CA . TYR B 1 199 ? -19.953 -10.625 -5.156 1 96.38 199 TYR B CA 1
ATOM 3147 C C . TYR B 1 199 ? -19.875 -9.102 -5.109 1 96.38 199 TYR B C 1
ATOM 3149 O O . TYR B 1 199 ? -19.562 -8.461 -6.109 1 96.38 199 TYR B O 1
ATOM 3157 N N . ASN B 1 200 ? -20.359 -8.633 -3.936 1 90.75 200 ASN B N 1
ATOM 3158 C CA . ASN B 1 200 ? -20.203 -7.203 -3.674 1 90.75 200 ASN B CA 1
ATOM 3159 C C . ASN B 1 200 ? -19.266 -6.941 -2.502 1 90.75 200 ASN B C 1
ATOM 3161 O O . ASN B 1 200 ? -18.938 -7.859 -1.743 1 90.75 200 ASN B O 1
ATOM 3165 N N . HIS B 1 201 ? -18.391 -5.941 -2.506 1 90.38 201 HIS B N 1
ATOM 3166 C CA . HIS B 1 201 ? -17.344 -5.602 -1.535 1 90.38 201 HIS B CA 1
ATOM 3167 C C . HIS B 1 201 ? -16.141 -6.512 -1.685 1 90.38 201 HIS B C 1
ATOM 3169 O O . HIS B 1 201 ? -15.68 -7.109 -0.708 1 90.38 201 HIS B O 1
ATOM 3175 N N . CYS B 1 202 ? -15.773 -6.789 -2.787 1 98 202 CYS B N 1
ATOM 3176 C CA . CYS B 1 202 ? -14.602 -7.574 -3.172 1 98 202 CYS B CA 1
ATOM 3177 C C . CYS B 1 202 ? -13.664 -6.754 -4.051 1 98 202 CYS B C 1
ATOM 3179 O O . CYS B 1 202 ? -13.961 -5.605 -4.379 1 98 202 CYS B O 1
ATOM 3181 N N . ILE B 1 203 ? -12.531 -7.305 -4.277 1 98.75 203 ILE B N 1
ATOM 3182 C CA . ILE B 1 203 ? -11.586 -6.711 -5.219 1 98.75 203 ILE B CA 1
ATOM 3183 C C . ILE B 1 203 ? -11.609 -7.492 -6.531 1 98.75 203 ILE B C 1
ATOM 3185 O O . ILE B 1 203 ? -11.539 -8.727 -6.527 1 98.75 203 ILE B O 1
ATOM 3189 N N . LEU B 1 204 ? -11.773 -6.805 -7.633 1 98.81 204 LEU B N 1
ATOM 3190 C CA . LEU B 1 204 ? -11.641 -7.414 -8.953 1 98.81 204 LEU B CA 1
ATOM 3191 C C . LEU B 1 204 ? -10.289 -7.082 -9.57 1 98.81 204 LEU B C 1
ATOM 3193 O O . LEU B 1 204 ? -9.828 -5.941 -9.492 1 98.81 204 LEU B O 1
ATOM 3197 N N . VAL B 1 205 ? -9.625 -8.047 -10.07 1 98.69 205 VAL B N 1
ATOM 3198 C CA . VAL B 1 205 ? -8.391 -7.852 -10.82 1 98.69 205 VAL B CA 1
ATOM 3199 C C . VAL B 1 205 ? -8.547 -8.438 -12.227 1 98.69 205 VAL B C 1
ATOM 3201 O O . VAL B 1 205 ? -8.797 -9.633 -12.383 1 98.69 205 VAL B O 1
ATOM 3204 N N . ALA B 1 206 ? -8.453 -7.559 -13.203 1 98.44 206 ALA B N 1
ATOM 3205 C CA . ALA B 1 206 ? -8.523 -7.977 -14.594 1 98.44 206 ALA B CA 1
ATOM 3206 C C . ALA B 1 206 ? -7.176 -7.816 -15.289 1 98.44 206 ALA B C 1
ATOM 3208 O O . ALA B 1 206 ? -6.5 -6.801 -15.117 1 98.44 206 ALA B O 1
ATOM 3209 N N . GLY B 1 207 ? -6.816 -8.75 -16.016 1 92.81 207 GLY B N 1
ATOM 3210 C CA . GLY B 1 207 ? -5.555 -8.727 -16.734 1 92.81 207 GLY B CA 1
ATOM 3211 C C . GLY B 1 207 ? -4.559 -9.758 -16.234 1 92.81 207 GLY B C 1
ATOM 3212 O O . GLY B 1 207 ? -4.723 -10.305 -15.148 1 92.81 207 GLY B O 1
ATOM 3213 N N . ASN B 1 208 ? -3.592 -10.242 -17.031 1 78 208 ASN B N 1
ATOM 3214 C CA . ASN B 1 208 ? -2.566 -11.211 -16.656 1 78 208 ASN B CA 1
ATOM 3215 C C . ASN B 1 208 ? -1.174 -10.734 -17.062 1 78 208 ASN B C 1
ATOM 3217 O O . ASN B 1 208 ? -1.029 -9.953 -18.016 1 78 208 ASN B O 1
ATOM 3221 N N . MET B 1 209 ? -0.311 -10.961 -16.031 1 69.38 209 MET B N 1
ATOM 3222 C CA . MET B 1 209 ? 1.073 -10.773 -16.453 1 6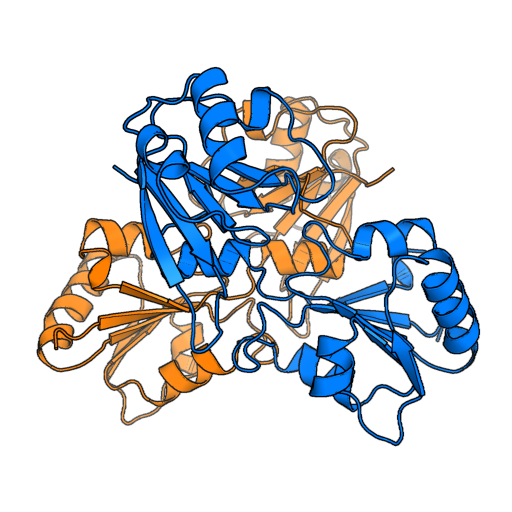9.38 209 MET B CA 1
ATOM 3223 C C . MET B 1 209 ? 1.488 -11.859 -17.438 1 69.38 209 MET B C 1
ATOM 3225 O O . MET B 1 209 ? 1.089 -13.016 -17.312 1 69.38 209 MET B O 1
ATOM 3229 N N . SER B 1 210 ? 1.678 -11.422 -18.703 1 56.72 210 SER B N 1
ATOM 3230 C CA . SER B 1 210 ? 2.166 -12.375 -19.688 1 56.72 210 SER B CA 1
ATOM 3231 C C . SER B 1 210 ? 3.465 -13.031 -19.234 1 56.72 210 SER B C 1
ATOM 3233 O O . SER B 1 210 ? 4.219 -12.445 -18.453 1 56.72 210 SER B O 1
#

Organism: Selenomonas ruminantium (NCBI:txid971)

Nearest PDB structures (foldseek):
  1va0-assembly1_B  TM=7.709E-01  e=9.540E-14  Thermus thermophilus HB8
  1v9a-assembly1_B  TM=7.774E-01  e=1.666E-13  Thermus thermophilus HB8
  2bb3-assembly2_B-3  TM=8.064E-01  e=1.288E-12  Archaeoglobus fulgidus DSM 4304
  2bb3-assembly1_A-2  TM=7.782E-01  e=1.444E-11  Archaeoglobus fulgidus DSM 4304
  5hw4-assembly1_B  TM=6.740E-01  e=5.204E-09  Escherichia coli K-12

pLDDT: mean 96.74, std 4.54, range [56.59, 98.94]

Foldseek 3Di:
DQAAEEEAACEAQANVFGDPVRLVCLQPFQEEEEAPVVCVVRPDDNHHYDYDDPPNVVVLVVCVVCSVPHHHYYYYYAFCVDPHCVVVVVVRDPPVRYHYHTGHHLQNLVCVVVVHDCPQAQEEEPAVDDDDLVSLADDPQHKYKYFFAPVRWQLNVLVVSVVSPDDQQWWKWWWPPGPDPPTDIDIGGSNCSNVDDIDGRTMMMTGDRD/DQAAEEEAACEAQANVFGDPVRLVCLQPFQEEEEAPVVCVVRPDDNHHYDYDDPPNVVVLVVCVVCSVPHHHYYYYYAFCVDPHCVVVCVVRDPPVRYHYHTGHHLQNLVCVVVVHDCPQAQEEEPAVDDDDLVSLADDPQHKYKYFFAPVRWQLNVLVVSVVSPDDQQWWKWWWPPGPDPPTDIDIGGSNCSNVDDIDGGTMMMTGDRD

Secondary structure (DSSP, 8-state):
----EEEEE-BTS-GGGS-HHHHHHHHH-SEEEE-HHHHHHH--TTSEEEE--S-HHHHHHHHHHHTTTS-EEEEESB-TTSSSTHHHHHHHS-GGGEEEE----HHHHHHHHTT---TTSEEEE-TTS---HHHH---TT--EEEE--SSS-HHHHHHHHHHTT--TT-EEEEEESTTSTT-EEEEEETTGGGGSPP--S-EEEE----/----EEEEE-BTS-GGGS-HHHHHHHHH-SEEEE-HHHHHHH--TTSEEEE--S-HHHHHHHHHHHTTTS-EEEEESB-TTSSSTHHHHHHHS-GGGEEEE----HHHHHHHHTT---TTSEEEE-TTS---HHHH---TT--EEEE--SSS-HHHHHHHHHHTT--TT-EEEEEESTTSTT-EEEEEETTGGGGSPP--S-EEEE----

Solvent-accessible surface area (backbone atoms only — not comparable to full-atom values): 21869 Å² total; per-residue (Å²): 129,83,50,36,38,37,37,26,6,45,6,49,69,33,71,47,42,26,22,50,54,38,53,52,50,59,71,67,34,54,31,40,33,18,38,63,68,56,41,71,70,67,61,54,88,86,36,50,72,46,64,59,55,92,55,53,65,60,45,51,51,51,51,61,61,46,36,79,76,37,47,32,31,36,47,37,74,10,15,35,36,52,88,46,62,44,62,61,48,53,77,73,38,63,51,89,39,42,42,44,39,65,33,45,28,55,67,54,49,50,30,21,74,62,49,38,65,49,62,81,39,44,71,48,44,34,52,94,48,73,62,55,70,75,72,58,42,59,53,95,77,49,32,38,38,33,41,29,19,85,84,39,21,53,37,53,44,30,52,51,35,41,74,43,60,34,58,50,75,39,46,29,35,44,39,30,55,56,72,45,96,78,43,43,75,45,80,46,23,34,62,54,31,64,79,45,84,81,44,58,66,29,39,39,37,35,48,59,86,127,130,83,48,36,38,38,36,25,6,45,4,47,67,32,70,49,42,25,22,50,55,39,55,51,51,60,71,67,34,53,31,41,32,19,38,65,68,55,41,71,71,68,60,56,88,86,36,50,71,46,63,59,57,92,54,55,65,59,45,52,51,52,50,59,59,46,37,77,76,37,47,33,30,34,46,38,74,10,16,34,35,50,90,45,62,44,63,61,48,53,76,76,40,63,51,89,40,41,43,44,37,65,32,44,28,57,66,56,48,51,32,20,74,62,52,38,65,51,60,82,40,44,70,48,45,33,51,94,47,73,63,55,69,76,73,58,40,59,51,94,76,48,31,38,38,32,40,28,19,86,82,37,22,52,38,53,44,28,53,51,34,41,75,42,61,34,58,53,75,38,47,28,35,45,38,30,53,55,71,44,95,76,43,44,76,46,80,47,23,34,62,52,31,64,79,44,83,80,46,58,64,30,39,39,37,36,49,59,87,126

Sequence (420 aa):
MQNKIIVVGIGPGNPDYIVPKGLNAIRQAKFLVGGRRALSQFAVDEQETCPITADIQGVMDFIRGKLQQADVVAMVSGDPGYYSLLDALRREFPAEQITVIPGISAMQYAFARLALPWHDATLASFHGRTPTAEEIAYKPGKILGLLTDSQHNSQTIAQILMKAGWPSEQTLHICSRLSYEDEEIITTTLQEAETLPLYNHCILVAGNMSMQNKIIVVGIGPGNPDYIVPKGLNAIRQAKFLVGGRRALSQFAVDEQETCPITADIQGVMDFIRGKLQQADVVAMVSGDPGYYSLLDALRREFPAEQITVIPGISAMQYAFARLALPWHDATLASFHGRTPTAEEIAYKPGKILGLLTDSQHNSQTIAQILMKAGWPSEQTLHICSRLSYEDEEIITTTLQEAETLPLYNHCILVAGNMS

InterPro domains:
  IPR000878 Tetrapyrrole methylase [PF00590] (4-193)
  IPR012818 Precorrin-6Y methyltransferase [TIGR02467] (7-195)
  IPR012818 Precorrin-6Y methyltransferase [cd11644] (8-205)
  IPR014776 Tetrapyrrole methylase, subdomain 2 [G3DSA:3.30.950.10] (106-208)
  IPR014777 Tetrapyrrole methylase, subdomain 1 [G3DSA:3.40.1010.10] (1-105)
  IPR035996 Tetrapyrrole methylase superfamily [SSF53790] (1-208)
  IPR050714 Cobalamin biosynthesis methyltransferase [PTHR43182] (1-200)